Protein AF-A0A929DWM9-F1 (afdb_monomer_lite)

Foldseek 3Di:
DVLPPDQVSQQQPWDADPVRDTDGCVVVDDGDDDDDDPDFDDDPNHTDDDDDDDDDPDDPVVVVVVVVVCCVVPPDDPPPDDDDDDDPVVVQVVLVVVLVPVVVVLLVVQLVVLCVVVVDNLLSLLLQVLLVQLQVQLVVLCVVVVHDDDSLLSVLSSVLSVLLSVLSVQLVVQLVVVVVVPPPDLVCSLVVSLVVSLVVLCVVLVVLLVVLVCLLPDPDPVSSSRNSSSSSNNRSSVRSSVCCSPPSSVSVSVSVPPDDDDDDDDDDDPPDPVVVVVVVSPPPPPPLDLPDDPPDDFAADELVRLLVLLCVQPVVLVVLVVVLVVLVVCLVCLQVWDDWDWDWDWDQPCADPVRGTKIKTKIKTKFADPLLSVLSSQLSVLVSLLSVLVSVLVSLVLSLQLLLLLLVLLLLLVVLVLLVVVLVVLVVVLVVLVVCVVVVNDDPVLNVVSVVSNVVSVVVSVVSVVVSVVSVVSSCVSSVDSHGHHYDNDHQDFDDFPFDDPVPRSVLVSLVSQLVSLVSVLSSLVSSQAKMKMKMKMWMWDDDPPIDIDIDIDIDIHHDPDCPVSVVVSVVSVVSNVVSVVVSVVSNVVLVVLVVVLVVQLVVLVVLLVCCVVPLVVQLVCLQVVLVVCVVVVNDGSVSSVVSNVSSSVSVSSNSVSSSSNVSSSSCRNSPDDDD

pLDDT: mean 86.29, std 13.48, range [28.33, 98.31]

Sequence (676 aa):
PEFRTDIEYIRNLPVLLPSGKQVPLSELADIDYATGPAKISRDNTRRRVVVSVNVRNRDLESVVKDIELILDQKLLLPSGYSLDYGGQFENLRNATKRLKLAVPIALLLIFIFLHFAFKSFKEAALIFTAVPLSIVGGVFLLWIRGMPFSISAGIGFIALFGVAVLNGIVLIEHLKDLKKQGIIDMRERVLKGTRERLRPVLLTASAAALGFLPMAISTSAGAEVQRPLATVVIGGLVTSTLLTMLALPLLYAVVDDITGIQLWPLRFKRGKAVKILLLLLIPSLAVSQSTVLPGDEAKVLSLNGVLELAFENNSELKAYSLMAEESNALIRTAFSIDKTSLYYSYDENNIAANDYPIGVLGGEQRFDFPTVYFAQKKANTLAYNMAVNRLDVKKREITREVSKAYYNLLFLKNMQTLYEKVDSIYTRFSLASETSYNQGAITYLELLNAQSKHQEVFLIQSQVQHDIDIAYEHLSTLIQFDSVYTISNEGLQILLVKADSVGADPGLHYLQNAGLKQNAELKVEKNLLLPELTLGYFNGANRYEGAENYQGFEVGVGVPLFFGEQRARVKAKQFAMEATANLQTHYIRSYENRISALKNGLTKYQEAINYYERTGKHLAKELVRSSQKSYSAGEIDFFRLAQSLDQAIAIELAYLDNLNSYNQIVLDINYMTLEN

Secondary structure (DSSP, 8-state):
-GGGS-HHHHHTPEEEPTTS-EEEGGGTS--------S---EETTEE---------SS-HHHHHHHHHHHHHHH--PPTT------THHHHHHHHHHHHHHHHHHHHHHHHHHHHHHHS-HHHHHHHHTHHHHHHHHHHHHHHHTT----HHHHHHHHHHHHHHHHHHHHHHHHHHHHHHTT---HHHHHHHHHHHHHHHHHHHHHHHHHHHHHHHH--STTHHHHHHHHHHHHHHHHHHHHHHHHHHHHHHHHHH--S-----S----SSSHHHHHHHSSS-----------TT---EEE-HHHHHHHHHHH-HHHHHHHHHHHHHHHHGGGGG-PPPPEEEEEEEEEEE-TTSSEEEEEEEEEEE--HHHHHHHHHHHHHHHHHHHHHHHHHHHHHHHHHHHHHHHHHHHHHHHHHHHHHHHHHHHHHHHHHHHHHTTSS-HHHHHHHHHHHHHHHHHHHHHHHHHHHHHHHHHHHHT--S-EEE------PPPP-PPPGGG-HHHHHHHHHHHHHHHHHHHHHHTTSPEEEEEEEEEE-SSTT---EEEEEEEEE-----HHHHHHHHHHHHHHHHHHHHHHHHHHHHHHHHHHHHHHHHHHHHHHHHIIIIIHHHHHHHHHHHHHHHHTTSS-HHHHHHHHHHHHHHHHHHHHHHHHHHHHHHHHHT-----

Structure (mmCIF, N/CA/C/O backbone):
data_AF-A0A929DWM9-F1
#
_entry.id   AF-A0A929DWM9-F1
#
loop_
_atom_site.group_PDB
_atom_site.id
_atom_site.type_symbol
_atom_site.label_atom_id
_atom_site.label_alt_id
_atom_site.label_comp_id
_atom_site.label_asym_id
_atom_site.label_entity_id
_atom_site.label_seq_id
_atom_site.pdbx_PDB_ins_code
_atom_site.Cartn_x
_atom_site.Cartn_y
_atom_site.Cartn_z
_atom_site.occupancy
_atom_site.B_iso_or_equiv
_atom_site.auth_seq_id
_atom_site.auth_comp_id
_atom_site.auth_asym_id
_atom_site.auth_atom_id
_atom_site.pdbx_PDB_model_num
ATOM 1 N N . PRO A 1 1 ? 13.131 48.808 34.374 1.00 53.00 1 PRO A N 1
ATOM 2 C CA . PRO A 1 1 ? 12.917 48.675 32.908 1.00 53.00 1 PRO A CA 1
ATOM 3 C C . PRO A 1 1 ? 13.955 49.446 32.082 1.00 53.00 1 PRO A C 1
ATOM 5 O O . PRO A 1 1 ? 14.409 48.913 31.080 1.00 53.00 1 PRO A O 1
ATOM 8 N N . GLU A 1 2 ? 14.369 50.636 32.537 1.00 59.41 2 GLU A N 1
ATOM 9 C CA . GLU A 1 2 ? 15.360 51.494 31.855 1.00 59.41 2 GLU A CA 1
ATOM 10 C C . GLU A 1 2 ? 16.784 50.901 31.797 1.00 59.41 2 GLU A C 1
ATOM 12 O O . GLU A 1 2 ? 17.467 51.048 30.797 1.00 59.41 2 GLU A O 1
ATOM 17 N N . PHE A 1 3 ? 17.212 50.108 32.787 1.00 60.69 3 PHE A N 1
ATOM 18 C CA . PHE A 1 3 ? 18.554 49.488 32.805 1.00 60.69 3 PHE A CA 1
ATOM 19 C C . PHE A 1 3 ? 18.752 48.292 31.846 1.00 60.69 3 PHE A C 1
ATOM 21 O O . PHE A 1 3 ? 19.753 47.589 31.945 1.00 60.69 3 PHE A O 1
ATOM 28 N N . ARG A 1 4 ? 17.787 47.992 30.963 1.00 62.16 4 ARG A N 1
ATOM 29 C CA . ARG A 1 4 ? 17.843 46.846 30.024 1.00 62.16 4 ARG A CA 1
ATOM 30 C C . ARG A 1 4 ? 17.878 47.252 28.550 1.00 62.16 4 ARG A C 1
ATOM 32 O O . ARG A 1 4 ? 17.873 46.376 27.691 1.00 62.16 4 ARG A O 1
ATOM 39 N N . THR A 1 5 ? 17.856 48.549 28.253 1.00 68.94 5 THR A N 1
ATOM 40 C CA . THR A 1 5 ? 17.843 49.065 26.876 1.00 68.94 5 THR A CA 1
ATOM 41 C C . THR A 1 5 ? 19.237 49.328 26.317 1.00 68.94 5 THR A C 1
ATOM 43 O O . THR A 1 5 ? 19.373 49.406 25.102 1.00 68.94 5 THR A O 1
ATOM 46 N N . ASP A 1 6 ? 20.254 49.433 27.176 1.00 80.44 6 ASP A N 1
ATOM 47 C CA . ASP A 1 6 ? 21.649 49.638 26.778 1.00 80.44 6 ASP A CA 1
ATOM 48 C C . ASP A 1 6 ? 22.542 48.541 27.375 1.00 80.44 6 ASP A C 1
ATOM 50 O O . ASP A 1 6 ? 22.444 48.213 28.563 1.00 80.44 6 ASP A O 1
ATOM 54 N N . ILE A 1 7 ? 23.408 47.970 26.539 1.00 83.00 7 ILE A N 1
ATOM 55 C CA . ILE A 1 7 ? 24.368 46.928 26.913 1.00 83.00 7 ILE A CA 1
ATOM 56 C C . ILE A 1 7 ? 25.378 47.437 27.946 1.00 83.00 7 ILE A C 1
ATOM 58 O O . ILE A 1 7 ? 25.824 46.661 28.791 1.00 83.00 7 ILE A O 1
ATOM 62 N N . GLU A 1 8 ? 25.676 48.740 27.953 1.00 83.62 8 GLU A N 1
ATOM 63 C CA . GLU A 1 8 ? 26.598 49.350 28.918 1.00 83.62 8 GLU A CA 1
ATOM 64 C C . GLU A 1 8 ? 26.063 49.302 30.358 1.00 83.62 8 GLU A C 1
ATOM 66 O O . GLU A 1 8 ? 26.833 49.121 31.304 1.00 83.62 8 GLU A O 1
ATOM 71 N N . TYR A 1 9 ? 24.741 49.357 30.555 1.00 85.00 9 TYR A N 1
ATOM 72 C CA . TYR A 1 9 ? 24.152 49.155 31.886 1.00 85.00 9 TYR A CA 1
ATOM 73 C C . TYR A 1 9 ? 24.265 47.704 32.358 1.00 85.00 9 TYR A C 1
ATOM 75 O O . TYR A 1 9 ? 24.384 47.457 33.557 1.00 85.00 9 TYR A O 1
ATOM 83 N N . ILE A 1 10 ? 24.251 46.744 31.429 1.00 83.75 10 ILE A N 1
ATOM 84 C CA . ILE A 1 10 ? 24.422 45.322 31.745 1.00 83.75 10 ILE A CA 1
ATOM 85 C C . ILE A 1 10 ? 25.888 45.032 32.085 1.00 83.75 10 ILE A C 1
ATOM 87 O O . ILE A 1 10 ? 26.157 44.322 33.051 1.00 83.75 10 ILE A O 1
ATOM 91 N N . ARG A 1 11 ? 26.835 45.630 31.352 1.00 88.00 11 ARG A N 1
ATOM 92 C CA . ARG A 1 11 ? 28.277 45.526 31.633 1.00 88.00 11 ARG A CA 1
ATOM 93 C C . ARG A 1 11 ? 28.644 46.075 33.009 1.00 88.00 11 ARG A C 1
ATOM 95 O O . ARG A 1 11 ? 29.402 45.442 33.737 1.00 88.00 11 ARG A O 1
ATOM 102 N N . ASN A 1 12 ? 28.045 47.196 33.400 1.00 88.00 12 ASN A N 1
ATOM 103 C CA . ASN A 1 12 ? 28.294 47.839 34.692 1.00 88.00 12 ASN A CA 1
ATOM 104 C C . ASN A 1 12 ? 27.387 47.335 35.828 1.00 88.00 12 ASN A C 1
ATOM 106 O O . ASN A 1 12 ? 27.349 47.942 36.899 1.00 88.00 12 ASN A O 1
ATOM 110 N N . LEU A 1 13 ? 26.643 46.242 35.620 1.00 87.06 13 LEU A N 1
ATOM 111 C CA . LEU A 1 13 ? 25.761 45.692 36.644 1.00 87.06 13 LEU A CA 1
ATOM 112 C C . LEU A 1 13 ? 26.598 45.209 37.848 1.00 87.06 13 LEU A C 1
ATOM 114 O O . LEU A 1 13 ? 27.471 44.360 37.661 1.00 87.06 13 LEU A O 1
ATOM 118 N N . PRO A 1 14 ? 26.352 45.705 39.074 1.00 87.62 14 PRO A N 1
ATOM 119 C CA . PRO A 1 14 ? 27.151 45.326 40.231 1.00 87.62 14 PRO A CA 1
ATOM 120 C C . PRO A 1 14 ? 26.832 43.895 40.672 1.00 87.62 14 PRO A C 1
ATOM 122 O O . PRO A 1 14 ? 25.689 43.565 40.996 1.00 87.62 14 PRO A O 1
ATOM 125 N N . VAL A 1 15 ? 27.859 43.053 40.738 1.00 87.50 15 VAL A N 1
ATOM 126 C CA . VAL A 1 15 ? 27.799 41.699 41.290 1.00 87.50 15 VAL A CA 1
ATOM 127 C C . VAL A 1 15 ? 28.420 41.712 42.683 1.00 87.50 15 VAL A C 1
ATOM 129 O O . VAL A 1 15 ? 29.561 42.136 42.872 1.00 87.50 15 VAL A O 1
ATOM 132 N N . LEU A 1 16 ? 27.649 41.272 43.680 1.00 89.94 16 LEU A N 1
ATOM 133 C CA . LEU A 1 16 ? 28.091 41.234 45.072 1.00 89.94 16 LEU A CA 1
ATOM 134 C C . LEU A 1 16 ? 29.017 40.030 45.297 1.00 89.94 16 LEU A C 1
ATOM 136 O O . LEU A 1 16 ? 28.613 38.886 45.080 1.00 89.94 16 LEU A O 1
ATOM 140 N N . LEU A 1 17 ? 30.236 40.269 45.774 1.00 84.44 17 LEU A N 1
ATOM 141 C CA . LEU A 1 17 ? 31.124 39.200 46.224 1.00 84.44 17 LEU A CA 1
ATOM 142 C C . LEU A 1 17 ? 30.762 38.747 47.648 1.00 84.44 17 LEU A C 1
ATOM 144 O O . LEU A 1 17 ? 30.253 39.545 48.440 1.00 84.44 17 LEU A O 1
ATOM 148 N N . PRO A 1 18 ? 31.131 37.513 48.044 1.00 82.94 18 PRO A N 1
ATOM 149 C CA . PRO A 1 18 ? 30.988 37.037 49.424 1.00 82.94 18 PRO A CA 1
ATOM 150 C C . PRO A 1 18 ? 31.689 37.921 50.472 1.00 82.94 18 PRO A C 1
ATOM 152 O O . PRO A 1 18 ? 31.334 37.892 51.644 1.00 82.94 18 PRO A O 1
ATOM 155 N N . SER A 1 19 ? 32.671 38.726 50.052 1.00 81.44 19 SER A N 1
ATOM 156 C CA . SER A 1 19 ? 33.384 39.705 50.884 1.00 81.44 19 SER A CA 1
ATOM 157 C C . SER A 1 19 ? 32.629 41.027 51.092 1.00 81.44 19 SER A C 1
ATOM 159 O O . SER A 1 19 ? 33.157 41.931 51.738 1.00 81.44 19 SER A O 1
ATOM 161 N N . GLY A 1 20 ? 31.426 41.178 50.526 1.00 81.06 20 GLY A N 1
ATOM 162 C CA . GLY A 1 20 ? 30.601 42.388 50.610 1.00 81.06 20 GLY A CA 1
ATOM 163 C C . GLY A 1 20 ? 30.997 43.510 49.641 1.00 81.06 20 GLY A C 1
ATOM 164 O O . GLY A 1 20 ? 30.302 44.521 49.566 1.00 81.06 20 GLY A O 1
ATOM 165 N N . LYS A 1 21 ? 32.084 43.346 48.876 1.00 86.44 21 LYS A N 1
ATOM 166 C CA . LYS A 1 21 ? 32.474 44.270 47.797 1.00 86.44 21 LYS A CA 1
ATOM 167 C C . LYS A 1 21 ? 31.633 44.028 46.540 1.00 86.44 21 LYS A C 1
ATOM 169 O O . LYS A 1 21 ? 31.150 42.919 46.326 1.00 86.44 21 LYS A O 1
ATOM 174 N N . GLN A 1 22 ? 31.481 45.054 45.705 1.00 89.50 22 GLN A N 1
ATOM 175 C CA . GLN A 1 22 ? 30.803 44.961 44.409 1.00 89.50 22 GLN A CA 1
ATOM 176 C C . GLN A 1 22 ? 31.816 45.132 43.281 1.00 89.50 22 GLN A C 1
ATOM 178 O O . GLN A 1 22 ? 32.640 46.044 43.342 1.00 89.50 22 GLN A O 1
ATOM 183 N N . VAL A 1 23 ? 31.736 44.265 42.274 1.00 90.31 23 VAL A N 1
ATOM 184 C CA . VAL A 1 23 ? 32.484 44.388 41.012 1.00 90.31 23 VAL A CA 1
ATOM 185 C C . VAL A 1 23 ? 31.500 44.446 39.846 1.00 90.31 23 VAL A C 1
ATOM 187 O O . VAL A 1 23 ? 30.434 43.827 39.936 1.00 90.31 23 VAL A O 1
ATOM 190 N N . PRO A 1 24 ? 31.793 45.198 38.775 1.00 90.94 24 PRO A N 1
ATOM 191 C CA . PRO A 1 24 ? 30.940 45.211 37.594 1.00 90.94 24 PRO A CA 1
ATOM 192 C C . PRO A 1 24 ? 30.966 43.843 36.897 1.00 90.94 24 PRO A C 1
ATOM 194 O O . PRO A 1 24 ? 31.979 43.143 36.903 1.00 90.94 24 PRO A O 1
ATOM 197 N N . LEU A 1 25 ? 29.847 43.454 36.282 1.00 88.75 25 LEU A N 1
ATOM 198 C CA . LEU A 1 25 ? 29.706 42.172 35.583 1.00 88.75 25 LEU A CA 1
ATOM 199 C C . LEU A 1 25 ? 30.740 41.992 34.456 1.00 88.75 25 LEU A C 1
ATOM 201 O O . LEU A 1 25 ? 31.145 40.864 34.185 1.00 88.75 25 LEU A O 1
ATOM 205 N N . SER A 1 26 ? 31.207 43.087 33.853 1.00 90.06 26 SER A N 1
ATOM 206 C CA . SER A 1 26 ? 32.278 43.094 32.849 1.00 90.06 26 SER A CA 1
ATOM 207 C C . SER A 1 26 ? 33.625 42.557 33.346 1.00 90.06 26 SER A C 1
ATOM 209 O O . SER A 1 26 ? 34.418 42.102 32.530 1.00 90.06 26 SER A O 1
ATOM 211 N N . GLU A 1 27 ? 33.898 42.560 34.656 1.00 87.56 27 GLU A N 1
ATOM 212 C CA . GLU A 1 27 ? 35.105 41.926 35.216 1.00 87.56 27 GLU A CA 1
ATOM 213 C C . GLU A 1 27 ? 34.971 40.399 35.342 1.00 87.56 27 GLU A C 1
ATOM 215 O O . GLU A 1 27 ? 35.959 39.706 35.580 1.00 87.56 27 GLU A O 1
ATOM 220 N N . LEU A 1 28 ? 33.754 39.863 35.200 1.00 87.50 28 LEU A N 1
ATOM 221 C CA . LEU A 1 28 ? 33.446 38.446 35.404 1.00 87.50 28 LEU A CA 1
ATOM 222 C C . LEU A 1 28 ? 33.063 37.715 34.110 1.00 87.50 28 LEU A C 1
ATOM 224 O O . LEU A 1 28 ? 33.213 36.494 34.048 1.00 87.50 28 LEU A O 1
ATOM 228 N N . ALA A 1 29 ? 32.540 38.421 33.104 1.00 87.31 29 ALA A N 1
ATOM 229 C CA . ALA A 1 29 ? 32.094 37.832 31.845 1.00 87.31 29 ALA A CA 1
ATOM 230 C C . ALA A 1 29 ? 32.182 38.817 30.668 1.00 87.31 29 ALA A C 1
ATOM 232 O O . ALA A 1 29 ? 31.873 40.001 30.814 1.00 87.31 29 ALA A O 1
ATOM 233 N N . ASP A 1 30 ? 32.500 38.290 29.483 1.00 87.38 30 ASP A N 1
ATOM 234 C CA . ASP A 1 30 ? 32.406 39.025 28.220 1.00 87.38 30 ASP A CA 1
ATOM 235 C C . ASP A 1 30 ? 30.938 39.157 27.788 1.00 87.38 30 ASP A C 1
ATOM 237 O O . ASP A 1 30 ? 30.181 38.181 27.757 1.00 87.38 30 ASP A O 1
ATOM 241 N N . ILE A 1 31 ? 30.515 40.383 27.474 1.00 86.19 31 ILE A N 1
ATOM 242 C CA . ILE A 1 31 ? 29.123 40.711 27.149 1.00 86.19 31 ILE A CA 1
ATOM 243 C C . ILE A 1 31 ? 29.087 41.383 25.783 1.00 86.19 31 ILE A C 1
ATOM 245 O O . ILE A 1 31 ? 29.449 42.556 25.658 1.00 86.19 31 ILE A O 1
ATOM 249 N N . ASP A 1 32 ? 28.572 40.660 24.793 1.00 84.56 32 ASP A N 1
ATOM 250 C CA . ASP A 1 32 ? 28.478 41.107 23.406 1.00 84.56 32 ASP A CA 1
ATOM 251 C C . ASP A 1 32 ? 27.073 40.919 22.827 1.00 84.56 32 ASP A C 1
ATOM 253 O O . ASP A 1 32 ? 26.281 40.084 23.275 1.00 84.56 32 ASP A O 1
ATOM 257 N N . TYR A 1 33 ? 26.760 41.692 21.786 1.00 82.62 33 TYR A N 1
ATOM 258 C CA . TYR A 1 33 ? 25.551 41.479 20.999 1.00 82.62 33 TYR A CA 1
ATOM 259 C C . TYR A 1 33 ? 25.695 40.221 20.141 1.00 82.62 33 TYR A C 1
ATOM 261 O O . TYR A 1 33 ? 26.559 40.146 19.270 1.00 82.62 33 TYR A O 1
ATOM 269 N N . ALA A 1 34 ? 24.792 39.260 20.334 1.00 77.88 34 ALA A N 1
ATOM 270 C CA . ALA A 1 34 ? 24.690 38.074 19.492 1.00 77.88 34 ALA A CA 1
ATOM 271 C C . ALA A 1 34 ? 23.390 38.105 18.681 1.00 77.88 34 ALA A C 1
ATOM 273 O O . ALA A 1 34 ? 22.333 38.513 19.170 1.00 77.88 34 ALA A O 1
ATOM 274 N N . THR A 1 35 ? 23.443 37.649 17.431 1.00 77.50 35 THR A N 1
ATOM 275 C CA . THR A 1 35 ? 22.245 37.533 16.596 1.00 77.50 35 THR A CA 1
ATOM 276 C C . THR A 1 35 ? 21.446 36.300 17.020 1.00 77.50 35 THR A C 1
ATOM 278 O O . THR A 1 35 ? 21.926 35.172 16.928 1.00 77.50 35 THR A O 1
ATOM 281 N N . GLY A 1 36 ? 20.213 36.506 17.486 1.00 75.81 36 GLY A N 1
ATOM 282 C CA . GLY A 1 36 ? 19.270 35.443 17.838 1.00 75.81 36 GLY A CA 1
ATOM 283 C C . GLY A 1 36 ? 17.971 35.543 17.031 1.00 75.81 36 GLY A C 1
ATOM 284 O O . GLY A 1 36 ? 17.664 36.602 16.480 1.00 75.81 36 GLY A O 1
ATOM 285 N N . PRO A 1 37 ? 17.173 34.464 16.937 1.00 68.38 37 PRO A N 1
ATOM 286 C CA . PRO A 1 37 ? 15.890 34.519 16.248 1.00 68.38 37 PRO A CA 1
ATOM 287 C C . PRO A 1 37 ? 14.934 35.468 16.983 1.00 68.38 37 PRO A C 1
ATOM 289 O O . PRO A 1 37 ? 14.600 35.238 18.143 1.00 68.38 37 PRO A O 1
ATOM 292 N N . ALA A 1 38 ? 14.440 36.501 16.291 1.00 72.62 38 ALA A N 1
ATOM 293 C CA . ALA A 1 38 ? 13.555 37.516 16.877 1.00 72.62 38 ALA A CA 1
ATOM 294 C C . ALA A 1 38 ? 12.224 36.940 17.410 1.00 72.62 38 ALA A C 1
ATOM 296 O O . ALA A 1 38 ? 11.587 37.524 18.283 1.00 72.62 38 ALA A O 1
ATOM 297 N N . LYS A 1 39 ? 11.792 35.784 16.884 1.00 77.75 39 LYS A N 1
ATOM 298 C CA . LYS A 1 39 ? 10.604 35.042 17.324 1.00 77.75 39 LYS A CA 1
ATOM 299 C C . LYS A 1 39 ? 10.750 33.560 16.982 1.00 77.75 39 LYS A C 1
ATOM 301 O O . LYS A 1 39 ? 10.985 33.212 15.829 1.00 77.75 39 LYS A O 1
ATOM 306 N N . ILE A 1 40 ? 10.547 32.677 17.961 1.00 81.44 40 ILE A N 1
ATOM 307 C CA . ILE A 1 40 ? 10.450 31.228 17.730 1.00 81.44 40 ILE A CA 1
ATOM 308 C C . ILE A 1 40 ? 8.970 30.856 17.691 1.00 81.44 40 ILE A C 1
ATOM 310 O O . ILE A 1 40 ? 8.311 30.796 18.728 1.00 81.44 40 ILE A O 1
ATOM 314 N N . SER A 1 41 ? 8.445 30.602 16.495 1.00 82.19 41 SER A N 1
ATOM 315 C CA . SER A 1 41 ? 7.083 30.084 16.341 1.00 82.19 41 SER A CA 1
ATOM 316 C C . SER A 1 41 ? 7.069 28.581 16.601 1.00 82.19 41 SER A C 1
ATOM 318 O O . SER A 1 41 ? 7.952 27.859 16.133 1.00 82.19 41 SER A O 1
ATOM 320 N N . ARG A 1 42 ? 6.077 28.108 17.358 1.00 83.38 42 ARG A N 1
ATOM 321 C CA . ARG A 1 42 ? 5.900 26.688 17.665 1.00 83.38 42 ARG A CA 1
ATOM 322 C C . ARG A 1 42 ? 4.499 26.224 17.311 1.00 83.38 42 ARG A C 1
ATOM 324 O O . ARG A 1 42 ? 3.557 27.008 17.390 1.00 83.38 42 ARG A O 1
ATOM 331 N N . ASP A 1 43 ? 4.404 24.957 16.952 1.00 83.12 43 ASP A N 1
ATOM 332 C CA . ASP A 1 43 ? 3.155 24.231 16.770 1.00 83.12 43 ASP A CA 1
ATOM 333 C C . ASP A 1 43 ? 3.329 22.825 17.330 1.00 83.12 43 ASP A C 1
ATOM 335 O O . ASP A 1 43 ? 4.364 22.201 17.084 1.00 83.12 43 ASP A O 1
ATOM 339 N N . ASN A 1 44 ? 2.395 22.370 18.166 1.00 80.94 44 ASN A N 1
ATOM 340 C CA . ASN A 1 44 ? 2.529 21.125 18.936 1.00 80.94 44 ASN A CA 1
ATOM 341 C C . ASN A 1 44 ? 3.926 20.958 19.571 1.00 80.94 44 ASN A C 1
ATOM 343 O O . ASN A 1 44 ? 4.561 19.907 19.486 1.00 80.94 44 ASN A O 1
ATOM 347 N N . THR A 1 45 ? 4.443 22.041 20.165 1.00 85.06 45 THR A N 1
ATOM 348 C CA . THR A 1 45 ? 5.752 22.087 20.850 1.00 85.06 45 THR A CA 1
ATOM 349 C C . THR A 1 45 ? 6.976 21.954 19.922 1.00 85.06 45 THR A C 1
ATOM 351 O O . THR A 1 45 ? 8.111 22.112 20.377 1.00 85.06 45 THR A O 1
ATOM 354 N N . ARG A 1 46 ? 6.789 21.783 18.607 1.00 83.69 46 ARG A N 1
ATOM 355 C CA . ARG A 1 46 ? 7.858 21.766 17.593 1.00 83.69 46 ARG A CA 1
ATOM 356 C C . ARG A 1 46 ? 8.067 23.161 17.015 1.00 83.69 46 ARG A C 1
ATOM 358 O O . ARG A 1 46 ? 7.117 23.922 16.862 1.00 83.69 46 ARG A O 1
ATOM 365 N N . ARG A 1 47 ? 9.314 23.535 16.706 1.00 88.12 47 ARG A N 1
ATOM 366 C CA . ARG A 1 47 ? 9.602 24.810 16.024 1.00 88.12 47 ARG A CA 1
ATOM 367 C C . ARG A 1 47 ? 9.059 24.734 14.597 1.00 88.12 47 ARG A C 1
ATOM 369 O O . ARG A 1 47 ? 9.314 23.745 13.920 1.00 88.12 47 ARG A O 1
ATOM 376 N N . ARG A 1 48 ? 8.354 25.773 14.144 1.00 87.81 48 ARG A N 1
ATOM 377 C CA . ARG A 1 48 ? 7.826 25.849 12.776 1.00 87.81 48 ARG A CA 1
ATOM 378 C C . ARG A 1 48 ? 8.304 27.092 12.039 1.00 87.81 48 ARG A C 1
ATOM 380 O O . ARG A 1 48 ? 8.438 28.165 12.630 1.00 87.81 48 ARG A O 1
ATOM 387 N N . VAL A 1 49 ? 8.474 26.938 10.733 1.00 86.06 49 VAL A N 1
ATOM 388 C CA . VAL A 1 49 ? 8.640 28.025 9.767 1.00 86.06 49 VAL A CA 1
ATOM 389 C C . VAL A 1 49 ? 7.450 27.951 8.819 1.00 86.06 49 VAL A C 1
ATOM 391 O O . VAL A 1 49 ? 7.111 26.870 8.350 1.00 86.06 49 VAL A O 1
ATOM 394 N N . VAL A 1 50 ? 6.786 29.082 8.583 1.00 86.69 50 VAL A N 1
ATOM 395 C CA . VAL A 1 50 ? 5.601 29.144 7.718 1.00 86.69 50 VAL A CA 1
ATOM 396 C C . VAL A 1 50 ? 5.999 29.779 6.395 1.00 86.69 50 VAL A C 1
ATOM 398 O O . VAL A 1 50 ? 6.496 30.904 6.379 1.00 86.69 50 VAL A O 1
ATOM 401 N N . VAL A 1 51 ? 5.754 29.063 5.300 1.00 87.50 51 VAL A N 1
ATOM 402 C CA . VAL A 1 51 ? 5.864 29.583 3.935 1.00 87.50 51 VAL A CA 1
ATOM 403 C C . VAL A 1 51 ? 4.450 29.697 3.379 1.00 87.50 51 VAL A C 1
ATOM 405 O O . VAL A 1 51 ? 3.760 28.694 3.223 1.00 87.50 51 VAL A O 1
ATOM 408 N N . SER A 1 52 ? 4.002 30.924 3.118 1.00 88.75 52 SER A N 1
ATOM 409 C CA . SER A 1 52 ? 2.646 31.191 2.634 1.00 88.75 52 SER A CA 1
ATOM 410 C C . SER A 1 52 ? 2.637 31.378 1.122 1.00 88.75 52 SER A C 1
ATOM 412 O O . SER A 1 52 ? 3.409 32.173 0.589 1.00 88.75 52 SER A O 1
ATOM 414 N N . VAL A 1 53 ? 1.718 30.694 0.439 1.00 87.50 53 VAL A N 1
ATOM 415 C CA . VAL A 1 53 ? 1.501 30.818 -1.007 1.00 87.50 53 VAL A CA 1
ATOM 416 C C . VAL A 1 53 ? 0.032 31.138 -1.257 1.00 87.50 53 VAL A C 1
ATOM 418 O O . VAL A 1 53 ? -0.851 30.483 -0.711 1.00 87.50 53 VAL A O 1
ATOM 421 N N . ASN A 1 54 ? -0.232 32.144 -2.091 1.00 85.88 54 ASN A N 1
ATOM 422 C CA . ASN A 1 54 ? -1.585 32.489 -2.518 1.00 85.88 54 ASN A CA 1
ATOM 423 C C . ASN A 1 54 ? -1.852 31.894 -3.900 1.00 85.88 54 ASN A C 1
ATOM 425 O O . ASN A 1 54 ? -1.130 32.189 -4.854 1.00 85.88 54 ASN A O 1
ATOM 429 N N . VAL A 1 55 ? -2.910 31.096 -4.017 1.00 82.94 55 VAL A N 1
ATOM 430 C CA . VAL A 1 55 ? -3.343 30.532 -5.298 1.00 82.94 55 VAL A CA 1
ATOM 431 C C . VAL A 1 55 ? -4.207 31.550 -6.043 1.00 82.94 55 VAL A C 1
ATOM 433 O O . VAL A 1 55 ? -5.088 32.180 -5.461 1.00 82.94 55 VAL A O 1
ATOM 436 N N . ARG A 1 56 ? -3.958 31.727 -7.344 1.00 78.81 56 ARG A N 1
ATOM 437 C CA . ARG A 1 56 ? -4.784 32.543 -8.247 1.00 78.81 56 ARG A CA 1
ATOM 438 C C . ARG A 1 56 ? -5.145 31.730 -9.483 1.00 78.81 56 ARG A C 1
ATOM 440 O O . ARG A 1 56 ? -4.281 31.059 -10.037 1.00 78.81 56 ARG A O 1
ATOM 447 N N . ASN A 1 57 ? -6.396 31.840 -9.930 1.00 73.12 57 ASN A N 1
ATOM 448 C CA . ASN A 1 57 ? -6.901 31.248 -11.178 1.00 73.12 57 ASN A CA 1
ATOM 449 C C . ASN A 1 57 ? -6.682 29.728 -11.316 1.00 73.12 57 ASN A C 1
ATOM 451 O O . ASN A 1 57 ? -6.600 29.214 -12.429 1.00 73.12 57 ASN A O 1
ATOM 455 N N . ARG A 1 58 ? -6.573 29.004 -10.197 1.00 76.75 58 ARG A N 1
ATOM 456 C CA . ARG A 1 58 ? -6.374 27.554 -10.176 1.00 76.75 58 ARG A CA 1
ATOM 457 C C . ARG A 1 58 ? -6.997 26.957 -8.918 1.00 76.75 58 ARG A C 1
ATOM 459 O O . ARG A 1 58 ? -7.136 27.650 -7.913 1.00 76.75 58 ARG A O 1
ATOM 466 N N . ASP A 1 59 ? -7.393 25.694 -8.997 1.00 79.38 59 ASP A N 1
ATOM 467 C CA . ASP A 1 59 ? -7.928 24.949 -7.861 1.00 79.38 59 ASP A CA 1
ATOM 468 C C . ASP A 1 59 ? -6.856 24.730 -6.777 1.00 79.38 59 ASP A C 1
ATOM 470 O O . ASP A 1 59 ? -5.699 24.425 -7.079 1.00 79.38 59 ASP A O 1
ATOM 474 N N . LEU A 1 60 ? -7.259 24.898 -5.516 1.00 82.12 60 LEU A N 1
ATOM 475 C CA . LEU A 1 60 ? -6.372 24.826 -4.357 1.00 82.12 60 LEU A CA 1
ATOM 476 C C . LEU A 1 60 ? -5.797 23.416 -4.169 1.00 82.12 60 LEU A C 1
ATOM 478 O O . LEU A 1 60 ? -4.606 23.283 -3.902 1.00 82.12 60 LEU A O 1
ATOM 482 N N . GLU A 1 61 ? -6.616 22.373 -4.330 1.00 82.94 61 GLU A N 1
ATOM 483 C CA . GLU A 1 61 ? -6.177 20.982 -4.162 1.00 82.94 61 GLU A CA 1
ATOM 484 C C . GLU A 1 61 ? -5.154 20.585 -5.234 1.00 82.94 61 GLU A C 1
ATOM 486 O O . GLU A 1 61 ? -4.127 19.983 -4.927 1.00 82.94 61 GLU A O 1
ATOM 491 N N . SER A 1 62 ? -5.397 20.983 -6.480 1.00 84.38 62 SER A N 1
ATOM 492 C CA . SER A 1 62 ? -4.510 20.715 -7.614 1.00 84.38 62 SER A CA 1
ATOM 493 C C . SER A 1 62 ? -3.141 21.377 -7.444 1.00 84.38 62 SER A C 1
ATOM 495 O O . SER A 1 62 ? -2.117 20.767 -7.737 1.00 84.38 62 SER A O 1
ATOM 497 N N . VAL A 1 63 ? -3.103 22.617 -6.944 1.00 87.38 63 VAL A N 1
ATOM 498 C CA . VAL A 1 63 ? -1.834 23.318 -6.684 1.00 87.38 63 VAL A CA 1
ATOM 499 C C . VAL A 1 63 ? -1.053 22.659 -5.554 1.00 87.38 63 VAL A C 1
ATOM 501 O O . VAL A 1 63 ? 0.161 22.521 -5.671 1.00 87.38 63 VAL A O 1
ATOM 504 N N . VAL A 1 64 ? -1.721 22.235 -4.480 1.00 87.38 64 VAL A N 1
ATOM 505 C CA . VAL A 1 64 ? -1.036 21.559 -3.371 1.00 87.38 64 VAL A CA 1
ATOM 506 C C . VAL A 1 64 ? -0.475 20.207 -3.809 1.00 87.38 64 VAL A C 1
ATOM 508 O O . VAL A 1 64 ? 0.679 19.939 -3.501 1.00 87.38 64 VAL A O 1
ATOM 511 N N . LYS A 1 65 ? -1.202 19.420 -4.614 1.00 87.88 65 LYS A N 1
ATOM 512 C CA . LYS A 1 65 ? -0.689 18.154 -5.176 1.00 87.88 65 LYS A CA 1
ATOM 513 C C . LYS A 1 65 ? 0.556 18.338 -6.042 1.00 87.88 65 LYS A C 1
ATOM 515 O O . LYS A 1 65 ? 1.488 17.545 -5.952 1.00 87.88 65 LYS A O 1
ATOM 520 N N . ASP A 1 66 ? 0.596 19.386 -6.863 1.00 89.50 66 ASP A N 1
ATOM 521 C CA . ASP A 1 66 ? 1.797 19.703 -7.641 1.00 89.50 66 ASP A CA 1
ATOM 522 C C . ASP A 1 66 ? 2.973 20.071 -6.725 1.00 89.50 66 ASP A C 1
ATOM 524 O O . ASP A 1 66 ? 4.106 19.661 -6.976 1.00 89.50 66 ASP A O 1
ATOM 528 N N . ILE A 1 67 ? 2.715 20.841 -5.660 1.00 88.88 67 ILE A N 1
ATOM 529 C CA . ILE A 1 67 ? 3.738 21.205 -4.674 1.00 88.88 67 ILE A CA 1
ATOM 530 C C . ILE A 1 67 ? 4.241 19.954 -3.942 1.00 88.88 67 ILE A C 1
ATOM 532 O O . ILE A 1 67 ? 5.451 19.802 -3.821 1.00 88.88 67 ILE A O 1
ATOM 536 N N . GLU A 1 68 ? 3.353 19.068 -3.486 1.00 87.75 68 GLU A N 1
ATOM 537 C CA . GLU A 1 68 ? 3.695 17.770 -2.879 1.00 87.75 68 GLU A CA 1
ATOM 538 C C . GLU A 1 68 ? 4.618 16.971 -3.803 1.00 87.75 68 GLU A C 1
ATOM 540 O O . GLU A 1 68 ? 5.751 16.678 -3.433 1.00 87.75 68 GLU A O 1
ATOM 545 N N . LEU A 1 69 ? 4.209 16.753 -5.055 1.00 89.31 69 LEU A N 1
ATOM 546 C CA . LEU A 1 69 ? 4.985 15.978 -6.026 1.00 89.31 69 LEU A CA 1
ATOM 547 C C . LEU A 1 69 ? 6.377 16.577 -6.280 1.00 89.31 69 LEU A C 1
ATOM 549 O O . LEU A 1 69 ? 7.369 15.851 -6.359 1.00 89.31 69 LEU A O 1
ATOM 553 N N . ILE A 1 70 ? 6.474 17.903 -6.409 1.00 89.62 70 ILE A N 1
ATOM 554 C CA . ILE A 1 70 ? 7.754 18.583 -6.640 1.00 89.62 70 ILE A CA 1
ATOM 555 C C . ILE A 1 70 ? 8.654 18.502 -5.403 1.00 89.62 70 ILE A C 1
ATOM 557 O O . ILE A 1 70 ? 9.861 18.289 -5.548 1.00 89.62 70 ILE A O 1
ATOM 561 N N . LEU A 1 71 ? 8.099 18.705 -4.206 1.00 87.75 71 LEU A N 1
ATOM 562 C CA . LEU A 1 71 ? 8.872 18.710 -2.967 1.00 87.75 71 LEU A CA 1
ATOM 563 C C . LEU A 1 71 ? 9.320 17.298 -2.584 1.00 87.75 71 LEU A C 1
ATOM 565 O O . LEU A 1 71 ? 10.491 17.138 -2.255 1.00 87.75 71 LEU A O 1
ATOM 569 N N . ASP A 1 72 ? 8.482 16.280 -2.756 1.00 84.06 72 ASP A N 1
ATOM 570 C CA . ASP A 1 72 ? 8.857 14.882 -2.509 1.00 84.06 72 ASP A CA 1
ATOM 571 C C . ASP A 1 72 ? 10.017 14.426 -3.408 1.00 84.06 72 ASP A C 1
ATOM 573 O O . ASP A 1 72 ? 10.869 13.642 -2.995 1.00 84.06 72 ASP A O 1
ATOM 577 N N . GLN A 1 73 ? 10.098 14.950 -4.636 1.00 84.38 73 GLN A N 1
ATOM 578 C CA . GLN A 1 73 ? 11.172 14.609 -5.574 1.00 84.38 73 GLN A CA 1
ATOM 579 C C . GLN A 1 73 ? 12.459 15.416 -5.374 1.00 84.38 73 GLN A C 1
ATOM 581 O O . GLN A 1 73 ? 13.541 14.929 -5.703 1.00 84.38 73 GLN A O 1
ATOM 586 N N . LYS A 1 74 ? 12.362 16.675 -4.930 1.00 83.31 74 LYS A N 1
ATOM 587 C CA . LYS A 1 74 ? 13.489 17.628 -4.975 1.00 83.31 74 LYS A CA 1
ATOM 588 C C . LYS A 1 74 ? 13.958 18.128 -3.613 1.00 83.31 74 LYS A C 1
ATOM 590 O O . LYS A 1 74 ? 15.038 18.716 -3.547 1.00 83.31 74 LYS A O 1
ATOM 595 N N . LEU A 1 75 ? 13.181 17.944 -2.548 1.00 84.06 75 LEU A N 1
ATOM 596 C CA . LEU A 1 75 ? 13.492 18.471 -1.223 1.00 84.06 75 LEU A CA 1
ATOM 597 C C . LEU A 1 75 ? 13.957 17.354 -0.284 1.00 84.06 75 LEU A C 1
ATOM 599 O O . LEU A 1 75 ? 13.166 16.572 0.229 1.00 84.06 75 LEU A O 1
ATOM 603 N N . LEU A 1 76 ? 15.257 17.336 0.006 1.00 79.69 76 LEU A N 1
ATOM 604 C CA . LEU A 1 76 ? 15.832 16.489 1.049 1.00 79.69 76 LEU A CA 1
ATOM 605 C C . LEU A 1 76 ? 15.879 17.276 2.364 1.00 79.69 76 LEU A C 1
ATOM 607 O O . LEU A 1 76 ? 16.695 18.186 2.523 1.00 79.69 76 LEU A O 1
ATOM 611 N N . LEU A 1 77 ? 14.990 16.945 3.301 1.00 84.12 77 LEU A N 1
ATOM 612 C CA . LEU A 1 77 ? 14.973 17.550 4.634 1.00 84.12 77 LEU A CA 1
ATOM 613 C C . LEU A 1 77 ? 15.915 16.795 5.593 1.00 84.12 77 LEU A C 1
ATOM 615 O O . LEU A 1 77 ? 15.897 15.563 5.618 1.00 84.12 77 LEU A O 1
ATOM 619 N N . PRO A 1 78 ? 16.723 17.495 6.415 1.00 84.06 78 PRO A N 1
ATOM 620 C CA . PRO A 1 78 ? 17.508 16.860 7.470 1.00 84.06 78 PRO A CA 1
ATOM 621 C C . PRO A 1 78 ? 16.624 16.121 8.484 1.00 84.06 78 PRO A C 1
ATOM 623 O O . PRO A 1 78 ? 15.468 16.485 8.714 1.00 84.06 78 PRO A O 1
ATOM 626 N N . SER A 1 79 ? 17.196 15.129 9.167 1.00 80.56 79 SER A N 1
ATOM 627 C CA . SER A 1 79 ? 16.506 14.377 10.220 1.00 80.56 79 SER A CA 1
ATOM 628 C C . SER A 1 79 ? 15.918 15.304 11.293 1.00 80.56 79 SER A C 1
ATOM 630 O O . SER A 1 79 ? 16.627 16.149 11.844 1.00 80.56 79 SER A O 1
ATOM 632 N N . GLY A 1 80 ? 14.634 15.119 11.614 1.00 82.44 80 GLY A N 1
ATOM 633 C CA . GLY A 1 80 ? 13.911 15.909 12.619 1.00 82.44 80 GLY A CA 1
ATOM 634 C C . GLY A 1 80 ? 13.068 17.061 12.059 1.00 82.44 80 GLY A C 1
ATOM 635 O O . GLY A 1 80 ? 12.353 17.702 12.829 1.00 82.44 80 GLY A O 1
ATOM 636 N N . TYR A 1 81 ? 13.101 17.302 10.744 1.00 84.94 81 TYR A N 1
ATOM 637 C CA . TYR A 1 81 ? 12.213 18.244 10.061 1.00 84.94 81 TYR A CA 1
ATOM 638 C C . TYR A 1 81 ? 11.070 17.495 9.371 1.00 84.94 81 TYR A C 1
ATOM 640 O O . TYR A 1 81 ? 11.283 16.464 8.741 1.00 84.94 81 TYR A O 1
ATOM 648 N N . SER A 1 82 ? 9.855 18.026 9.483 1.00 85.88 82 SER A N 1
ATOM 649 C CA . SER A 1 82 ? 8.664 17.518 8.799 1.00 85.88 82 SER A CA 1
ATOM 650 C C . SER A 1 82 ? 7.966 18.662 8.079 1.00 85.88 82 SER A C 1
ATOM 652 O O . SER A 1 82 ? 7.897 19.773 8.613 1.00 85.88 82 SER A O 1
ATOM 654 N N . LEU A 1 83 ? 7.441 18.381 6.892 1.00 87.19 83 LEU A N 1
ATOM 655 C CA . LEU A 1 83 ? 6.624 19.307 6.120 1.00 87.19 83 LEU A CA 1
ATOM 656 C C . LEU A 1 83 ? 5.144 19.000 6.371 1.00 87.19 83 LEU A C 1
ATOM 658 O O . LEU A 1 83 ? 4.761 17.835 6.404 1.00 87.19 83 LEU A O 1
ATOM 662 N N . ASP A 1 84 ? 4.329 20.036 6.557 1.00 86.38 84 ASP A N 1
ATOM 663 C CA . ASP A 1 84 ? 2.874 19.899 6.659 1.00 86.38 84 ASP A CA 1
ATOM 664 C C . ASP A 1 84 ? 2.183 21.043 5.904 1.00 86.38 84 ASP A C 1
ATOM 666 O O . ASP A 1 84 ? 2.702 22.164 5.832 1.00 86.38 84 ASP A O 1
ATOM 670 N N . TYR A 1 85 ? 1.012 20.753 5.342 1.00 87.38 85 TYR A N 1
ATOM 671 C CA . TYR A 1 85 ? 0.236 21.651 4.488 1.00 87.38 85 TYR A CA 1
ATOM 672 C C . TYR A 1 85 ? -1.014 22.127 5.230 1.00 87.38 85 TYR A C 1
ATOM 674 O O . TYR A 1 85 ? -2.055 21.467 5.241 1.00 87.38 85 TYR A O 1
ATOM 682 N N . GLY A 1 86 ? -0.902 23.298 5.857 1.00 83.88 86 GLY A N 1
ATOM 683 C CA . GLY A 1 86 ? -1.973 23.909 6.648 1.00 83.88 86 GLY A CA 1
ATOM 684 C C . GLY A 1 86 ? -2.829 24.935 5.894 1.00 83.88 86 GLY A C 1
ATOM 685 O O . GLY A 1 86 ? -2.705 25.157 4.687 1.00 83.88 86 GLY A O 1
ATOM 686 N N . GLY A 1 87 ? -3.698 25.626 6.632 1.00 86.12 87 GLY A N 1
ATOM 687 C CA . GLY A 1 87 ? -4.453 26.781 6.134 1.00 86.12 87 GLY A CA 1
ATOM 688 C C . GLY A 1 87 ? -5.727 26.403 5.374 1.00 86.12 87 GLY A C 1
ATOM 689 O O . GLY A 1 87 ? -6.510 25.567 5.820 1.00 86.12 87 GLY A O 1
ATOM 690 N N . GLN A 1 88 ? -5.984 27.046 4.229 1.00 81.56 88 GLN A N 1
ATOM 691 C CA . GLN A 1 88 ? -7.212 26.800 3.455 1.00 81.56 88 GLN A CA 1
ATOM 692 C C . GLN A 1 88 ? -7.301 25.362 2.920 1.00 81.56 88 GLN A C 1
ATOM 694 O O . GLN A 1 88 ? -8.403 24.828 2.808 1.00 81.56 88 GLN A O 1
ATOM 699 N N . PHE A 1 89 ? -6.164 24.721 2.632 1.00 83.31 89 PHE A N 1
ATOM 700 C CA . PHE A 1 89 ? -6.128 23.341 2.144 1.00 83.31 89 PHE A CA 1
ATOM 701 C C . PHE A 1 89 ? -6.524 22.340 3.233 1.00 83.31 89 PHE A C 1
AT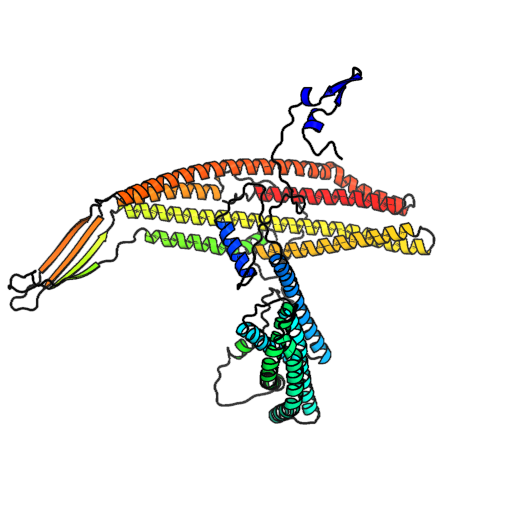OM 703 O O . PHE A 1 89 ? -7.322 21.437 2.994 1.00 83.31 89 PHE A O 1
ATOM 710 N N . GLU A 1 90 ? -6.044 22.545 4.459 1.00 84.06 90 GLU A N 1
ATOM 711 C CA . GLU A 1 90 ? -6.457 21.749 5.613 1.00 84.06 90 GLU A CA 1
ATOM 712 C C . GLU A 1 90 ? -7.969 21.876 5.863 1.00 84.06 90 GLU A C 1
ATOM 714 O O . GLU A 1 90 ? -8.660 20.868 6.039 1.00 84.06 90 GLU A O 1
ATOM 719 N N . ASN A 1 91 ? -8.506 23.099 5.786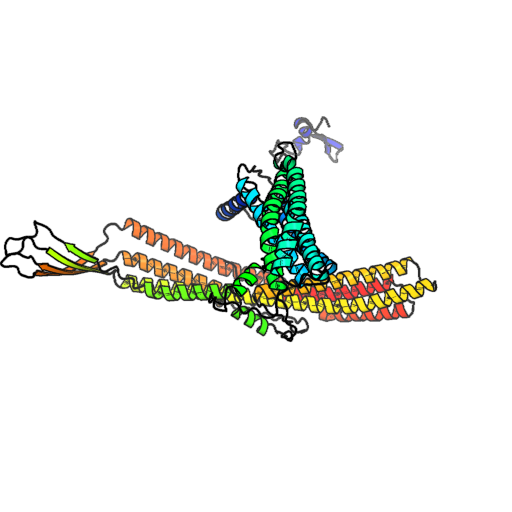 1.00 81.00 91 ASN A N 1
ATOM 720 C CA . ASN A 1 91 ? -9.946 23.349 5.884 1.00 81.00 91 ASN A CA 1
ATOM 721 C C . ASN A 1 91 ? -10.732 22.634 4.774 1.00 81.00 91 ASN A C 1
ATOM 723 O O . ASN A 1 91 ? -11.765 22.023 5.061 1.00 81.00 91 ASN A O 1
ATOM 727 N N . LEU A 1 92 ? -10.233 22.655 3.533 1.00 79.12 92 LEU A N 1
ATOM 728 C CA . LEU A 1 92 ? -10.815 21.919 2.409 1.00 79.12 92 LEU A CA 1
ATOM 729 C C . LEU A 1 92 ? -10.815 20.409 2.684 1.00 79.12 92 LEU A C 1
ATOM 731 O O . LEU A 1 92 ? -11.859 19.769 2.578 1.00 79.12 92 LEU A O 1
ATOM 735 N N . ARG A 1 93 ? -9.684 19.838 3.117 1.00 81.44 93 ARG A N 1
ATOM 736 C CA . ARG A 1 93 ? -9.544 18.406 3.434 1.00 81.44 93 ARG A CA 1
ATOM 737 C C . ARG A 1 93 ? -10.496 17.977 4.549 1.00 81.44 93 ARG A C 1
ATOM 739 O O . ARG A 1 93 ? -11.180 16.959 4.420 1.00 81.44 93 ARG A O 1
ATOM 746 N N . ASN A 1 94 ? -10.575 18.758 5.623 1.00 81.75 94 ASN A N 1
ATOM 747 C CA . ASN A 1 94 ? -11.465 18.493 6.752 1.00 81.75 94 ASN A CA 1
ATOM 748 C C . ASN A 1 94 ? -12.940 18.568 6.341 1.00 81.75 94 ASN A C 1
ATOM 750 O O . ASN A 1 94 ? -13.734 17.700 6.711 1.00 81.75 94 ASN A O 1
ATOM 754 N N . ALA A 1 95 ? -13.314 19.562 5.537 1.00 80.38 95 ALA A N 1
ATOM 755 C CA . ALA A 1 95 ? -14.681 19.698 5.059 1.00 80.38 95 ALA A CA 1
ATOM 756 C C . ALA A 1 95 ? -15.071 18.601 4.058 1.00 80.38 95 ALA A C 1
ATOM 758 O O . ALA A 1 95 ? -16.157 18.034 4.170 1.00 80.38 95 ALA A O 1
ATOM 759 N N . THR A 1 96 ? -14.175 18.235 3.140 1.00 79.44 96 THR A N 1
ATOM 760 C CA . THR A 1 96 ? -14.374 17.120 2.205 1.00 79.44 96 THR A CA 1
ATOM 761 C C . THR A 1 96 ? -14.558 15.802 2.953 1.00 79.44 96 THR A C 1
ATOM 763 O O . THR A 1 96 ? -15.476 15.052 2.628 1.00 79.44 96 THR A O 1
ATOM 766 N N . LYS A 1 97 ? -13.764 15.527 4.000 1.00 82.12 97 LYS A N 1
ATOM 767 C CA . LYS A 1 97 ? -13.957 14.347 4.867 1.00 82.12 97 LYS A CA 1
ATOM 768 C C . LYS A 1 97 ? -15.357 14.317 5.489 1.00 82.12 97 LYS A C 1
ATOM 770 O O . LYS A 1 97 ? -16.014 13.282 5.451 1.00 82.12 97 LYS A O 1
ATOM 775 N N . ARG A 1 98 ? -15.839 15.452 6.007 1.00 83.06 98 ARG A N 1
ATOM 776 C CA . ARG A 1 98 ? -17.194 15.555 6.579 1.00 83.06 98 ARG A CA 1
ATOM 777 C C . ARG A 1 98 ? -18.283 15.358 5.525 1.00 83.06 98 ARG A C 1
ATOM 779 O O . ARG A 1 98 ? -19.226 14.619 5.778 1.00 83.06 98 ARG A O 1
ATOM 786 N N . LEU A 1 99 ? -18.156 15.966 4.342 1.00 79.94 99 LEU A N 1
ATOM 787 C CA . LEU A 1 99 ? -19.134 15.826 3.253 1.00 79.94 99 LEU A CA 1
ATOM 788 C C . LEU A 1 99 ? -19.197 14.404 2.689 1.00 79.94 99 LEU A C 1
ATOM 790 O O . LEU A 1 99 ? -20.293 13.936 2.382 1.00 79.94 99 LEU A O 1
ATOM 794 N N . LYS A 1 100 ? -18.055 13.706 2.615 1.00 80.69 100 LYS A N 1
ATOM 795 C CA . LYS A 1 100 ? -17.989 12.286 2.230 1.00 80.69 100 LYS A CA 1
ATOM 796 C C . LYS A 1 100 ? -18.862 11.398 3.119 1.00 80.69 100 LYS A C 1
ATOM 798 O O . LYS A 1 100 ? -19.371 10.403 2.626 1.00 80.69 100 LYS A O 1
ATOM 803 N N . LEU A 1 101 ? -19.062 11.771 4.384 1.00 83.62 101 LEU A N 1
ATOM 804 C CA . LEU A 1 101 ? -19.943 11.061 5.313 1.00 83.62 101 LEU A CA 1
ATOM 805 C C . LEU A 1 101 ? -21.369 11.643 5.329 1.00 83.62 101 LEU A C 1
ATOM 807 O O . LEU A 1 101 ? -22.350 10.906 5.273 1.00 83.62 101 LEU A O 1
ATOM 811 N N . ALA A 1 102 ? -21.499 12.970 5.372 1.00 82.25 102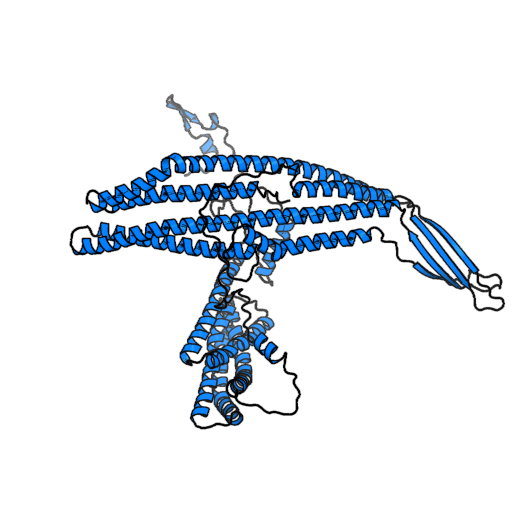 ALA A N 1
ATOM 812 C CA . ALA A 1 102 ? -22.784 13.645 5.543 1.00 82.25 102 ALA A CA 1
ATOM 813 C C . ALA A 1 102 ? -23.730 13.478 4.341 1.00 82.25 102 ALA A C 1
ATOM 815 O O . ALA A 1 102 ? -24.931 13.304 4.540 1.00 82.25 102 ALA A O 1
ATOM 816 N N . VAL A 1 103 ? -23.219 13.513 3.102 1.00 83.31 103 VAL A N 1
ATOM 817 C CA . VAL A 1 103 ? -24.055 13.386 1.893 1.00 83.31 103 VAL A CA 1
ATOM 818 C C . VAL A 1 103 ? -24.684 11.987 1.779 1.00 83.31 103 VAL A C 1
ATOM 820 O O . VAL A 1 103 ? -25.902 11.921 1.599 1.00 83.31 103 VAL A O 1
ATOM 823 N N . PRO A 1 104 ? -23.940 10.870 1.940 1.00 85.88 104 PRO A N 1
ATOM 824 C CA . PRO A 1 104 ? -24.543 9.535 1.976 1.00 85.88 104 PRO A CA 1
ATOM 825 C C . PRO A 1 104 ? -25.574 9.356 3.091 1.00 85.88 104 PRO A C 1
ATOM 827 O O . PRO A 1 104 ? -26.644 8.809 2.835 1.00 85.88 104 PRO A O 1
ATOM 830 N N . ILE A 1 105 ? -25.299 9.861 4.301 1.00 89.31 105 ILE A N 1
ATOM 831 C CA . ILE A 1 105 ? -26.257 9.798 5.417 1.00 89.31 105 ILE A CA 1
ATOM 832 C C . ILE A 1 105 ? -27.541 10.557 5.065 1.00 89.31 105 ILE A C 1
ATOM 834 O O . ILE A 1 105 ? -28.634 10.032 5.261 1.00 89.31 105 ILE A O 1
ATOM 838 N N . ALA A 1 106 ? -27.433 11.763 4.501 1.00 86.31 106 ALA A N 1
ATOM 839 C CA . ALA A 1 106 ? -28.598 12.537 4.081 1.00 86.31 106 ALA A CA 1
ATOM 840 C C . ALA A 1 106 ? -29.420 11.803 3.008 1.00 86.31 106 ALA A C 1
ATOM 842 O O . ALA A 1 106 ? -30.641 11.736 3.114 1.00 86.31 106 ALA A O 1
ATOM 843 N N . LEU A 1 107 ? -28.765 11.207 2.006 1.00 88.88 107 LEU A N 1
ATOM 844 C CA . LEU A 1 107 ? -29.428 10.410 0.969 1.00 88.88 107 LEU A CA 1
ATOM 845 C C . LEU A 1 107 ? -30.126 9.167 1.537 1.00 88.88 107 LEU A C 1
ATOM 847 O O . LEU A 1 107 ? -31.261 8.880 1.153 1.00 88.88 107 LEU A O 1
ATOM 851 N N . LEU A 1 108 ? -29.486 8.469 2.478 1.00 90.31 108 LEU A N 1
ATOM 852 C CA . LEU A 1 108 ? -30.074 7.329 3.179 1.00 90.31 108 LEU A CA 1
ATOM 853 C C . LEU A 1 108 ? -31.313 7.752 3.977 1.00 90.31 108 LEU A C 1
ATOM 855 O O . LEU A 1 108 ? -32.359 7.119 3.864 1.00 90.31 108 LEU A O 1
ATOM 859 N N . LEU A 1 109 ? -31.227 8.848 4.736 1.00 90.38 109 LEU A N 1
ATOM 860 C CA . LEU A 1 109 ? -32.353 9.379 5.507 1.00 90.38 109 LEU A CA 1
ATOM 861 C C . LEU A 1 109 ? -33.511 9.817 4.604 1.00 90.38 109 LEU A C 1
ATOM 863 O O . LEU A 1 109 ? -34.661 9.502 4.899 1.00 90.38 109 LEU A O 1
ATOM 867 N N . ILE A 1 110 ? -33.222 10.476 3.476 1.00 89.62 110 ILE A N 1
ATOM 868 C CA . ILE A 1 110 ? -34.233 10.819 2.464 1.00 89.62 110 ILE A CA 1
ATOM 869 C C . ILE A 1 110 ? -34.929 9.549 1.959 1.00 89.62 110 ILE A C 1
ATOM 871 O O . ILE A 1 110 ? -36.157 9.508 1.894 1.00 89.62 110 ILE A O 1
ATOM 875 N N . PHE A 1 111 ? -34.170 8.501 1.634 1.00 88.94 111 PHE A N 1
ATOM 876 C CA . PHE A 1 111 ? -34.736 7.235 1.172 1.00 88.94 111 PHE A CA 1
ATOM 877 C C . PHE A 1 111 ? -35.591 6.546 2.248 1.00 88.94 111 PHE A C 1
ATOM 879 O O . PHE A 1 111 ? -36.686 6.073 1.947 1.00 88.94 111 PHE A O 1
ATOM 886 N N . ILE A 1 112 ? -35.137 6.529 3.505 1.00 89.94 112 ILE A N 1
ATOM 887 C CA . ILE A 1 112 ? -35.895 5.980 4.641 1.00 89.94 112 ILE A CA 1
ATOM 888 C C . ILE A 1 112 ? -37.212 6.740 4.824 1.00 89.94 112 ILE A C 1
ATOM 890 O O . ILE A 1 112 ? -38.269 6.119 4.951 1.00 89.94 112 ILE A O 1
ATOM 894 N N . PHE A 1 113 ? -37.186 8.074 4.776 1.00 89.00 113 PHE A N 1
ATOM 895 C CA . PHE A 1 113 ? -38.406 8.874 4.876 1.00 89.00 113 PHE A CA 1
ATOM 896 C C . PHE A 1 113 ? -39.359 8.632 3.707 1.00 89.00 113 PHE A C 1
ATOM 898 O O . PHE A 1 113 ? -40.564 8.522 3.927 1.00 89.00 113 PHE A O 1
ATOM 905 N N . LEU A 1 114 ? -38.843 8.466 2.487 1.00 88.31 114 LEU A N 1
ATOM 906 C CA . LEU A 1 114 ? -39.655 8.053 1.341 1.00 88.31 114 LEU A CA 1
ATOM 907 C C . LEU A 1 114 ? -40.277 6.672 1.551 1.00 88.31 114 LEU A C 1
ATOM 909 O O . LEU A 1 114 ? -41.467 6.483 1.296 1.00 88.31 114 LEU A O 1
ATOM 913 N N . HIS A 1 115 ? -39.507 5.712 2.056 1.00 87.44 115 HIS A N 1
ATOM 914 C CA . HIS A 1 115 ? -40.017 4.381 2.354 1.00 87.44 115 HIS A CA 1
ATOM 915 C C . HIS A 1 115 ? -41.149 4.426 3.387 1.00 87.44 115 HIS A C 1
ATOM 917 O O . HIS A 1 115 ? -42.183 3.792 3.175 1.00 87.44 115 HIS A O 1
ATOM 923 N N . PHE A 1 116 ? -41.010 5.215 4.454 1.00 88.31 116 PHE A N 1
ATOM 924 C CA . PHE A 1 116 ? -42.062 5.379 5.460 1.00 88.31 116 PHE A CA 1
ATOM 925 C C . PHE A 1 116 ? -43.288 6.136 4.946 1.00 88.31 116 PHE A C 1
ATOM 927 O O . PHE A 1 116 ? -44.410 5.740 5.263 1.00 88.31 116 PHE A O 1
ATOM 934 N N . ALA A 1 117 ? -43.101 7.172 4.125 1.00 84.56 117 ALA A N 1
ATOM 935 C CA . ALA A 1 117 ? -44.204 7.944 3.556 1.00 84.56 117 ALA A CA 1
ATOM 936 C C . ALA A 1 117 ? -45.081 7.094 2.618 1.00 84.56 117 ALA A C 1
ATOM 938 O O . ALA A 1 117 ? -46.307 7.150 2.694 1.00 84.56 117 ALA A O 1
ATOM 939 N N . PHE A 1 118 ? -44.464 6.265 1.771 1.00 82.69 118 PHE A N 1
ATOM 940 C CA . PHE A 1 118 ? -45.178 5.469 0.764 1.00 82.69 118 PHE A CA 1
ATOM 941 C C . PHE A 1 118 ? -45.474 4.030 1.196 1.00 82.69 118 PHE A C 1
ATOM 943 O O . PHE A 1 118 ? -46.253 3.342 0.534 1.00 82.69 118 PHE A O 1
ATOM 950 N N . LYS A 1 119 ? -44.851 3.557 2.284 1.00 84.25 119 LYS A N 1
ATOM 951 C CA . LYS A 1 119 ? -44.903 2.160 2.760 1.00 84.25 119 LYS A CA 1
ATOM 952 C C . LYS A 1 119 ? -44.596 1.141 1.651 1.00 84.25 119 LYS A C 1
ATOM 954 O O . LYS A 1 119 ? -45.093 0.019 1.662 1.00 84.25 119 LYS A O 1
ATOM 959 N N . SER A 1 120 ? -43.794 1.544 0.663 1.00 82.06 120 SER A N 1
ATOM 960 C CA . SER A 1 120 ? -43.478 0.761 -0.530 1.00 82.06 120 SER A CA 1
ATOM 961 C C . SER A 1 120 ? -42.059 1.062 -0.989 1.00 82.06 120 SER A C 1
ATOM 963 O O . SER A 1 120 ? -41.734 2.185 -1.371 1.00 82.06 120 SER A O 1
ATOM 965 N N . PHE A 1 121 ? -41.203 0.038 -0.980 1.00 81.81 121 PHE A N 1
ATOM 966 C CA . PHE A 1 121 ? -39.825 0.151 -1.464 1.00 81.81 121 PHE A CA 1
ATOM 967 C C . PHE A 1 121 ? -39.768 0.515 -2.954 1.00 81.81 121 PHE A C 1
ATOM 969 O O . PHE A 1 121 ? -38.933 1.315 -3.364 1.00 81.81 121 PHE A O 1
ATOM 976 N N . LYS A 1 122 ? -40.692 -0.025 -3.762 1.00 82.00 122 LYS A N 1
ATOM 977 C CA . LYS A 1 122 ? -40.758 0.241 -5.207 1.00 82.00 122 LYS A CA 1
ATOM 978 C C . LYS A 1 122 ? -41.048 1.713 -5.500 1.00 82.00 122 LYS A C 1
ATOM 980 O O . LYS A 1 122 ? -40.401 2.305 -6.355 1.00 82.00 122 LYS A O 1
ATOM 985 N N . GLU A 1 123 ? -42.000 2.300 -4.777 1.00 83.00 123 GLU A N 1
ATOM 986 C CA . GLU A 1 123 ? -42.383 3.706 -4.950 1.00 83.00 123 GLU A CA 1
ATOM 987 C C . GLU A 1 123 ? -41.298 4.648 -4.413 1.00 83.00 123 GLU A C 1
ATOM 989 O O . GLU A 1 123 ? -40.955 5.625 -5.076 1.00 83.00 123 GLU A O 1
ATOM 994 N N . ALA A 1 124 ? -40.689 4.309 -3.272 1.00 86.50 124 ALA A N 1
ATOM 995 C CA . ALA A 1 124 ? -39.558 5.054 -2.725 1.00 86.50 124 ALA A CA 1
ATOM 996 C C . ALA A 1 124 ? -38.367 5.072 -3.696 1.00 86.50 124 ALA A C 1
ATOM 998 O O . ALA A 1 124 ? -37.836 6.141 -3.989 1.00 86.50 124 ALA A O 1
ATOM 999 N N . ALA A 1 125 ? -37.995 3.918 -4.260 1.00 87.25 125 ALA A N 1
ATOM 1000 C CA . ALA A 1 125 ? -36.923 3.817 -5.250 1.00 87.25 125 ALA A CA 1
ATOM 1001 C C . ALA A 1 125 ? -37.241 4.583 -6.540 1.00 87.25 125 ALA A C 1
ATOM 1003 O O . ALA A 1 125 ? -36.370 5.272 -7.069 1.00 87.25 125 ALA A O 1
ATOM 1004 N N . LEU A 1 126 ? -38.489 4.515 -7.015 1.00 85.56 126 LEU A N 1
ATOM 1005 C CA . LEU A 1 126 ? -38.943 5.251 -8.191 1.00 85.56 126 LEU A CA 1
ATOM 1006 C C . LEU A 1 126 ? -38.784 6.763 -7.994 1.00 85.56 126 LEU A C 1
ATOM 1008 O O . LEU A 1 126 ? -38.195 7.428 -8.840 1.00 85.56 126 LEU A O 1
ATOM 1012 N N . ILE A 1 127 ? -39.237 7.303 -6.864 1.00 88.00 127 ILE A N 1
ATOM 1013 C CA . ILE A 1 127 ? -39.101 8.732 -6.547 1.00 88.00 127 ILE A CA 1
ATOM 1014 C C . ILE A 1 127 ? -37.630 9.113 -6.352 1.00 88.00 127 ILE A C 1
ATOM 1016 O O . ILE A 1 127 ? -37.194 10.167 -6.814 1.00 88.00 127 ILE A O 1
ATOM 1020 N N . PHE A 1 128 ? -36.839 8.239 -5.727 1.00 89.50 128 PHE A N 1
ATOM 1021 C CA . PHE A 1 128 ? -35.413 8.467 -5.498 1.00 89.50 128 PHE A CA 1
ATOM 1022 C C . PHE A 1 128 ? -34.608 8.599 -6.803 1.00 89.50 128 PHE A C 1
ATOM 1024 O O . PHE A 1 128 ? -33.567 9.253 -6.810 1.00 89.50 128 PHE A O 1
ATOM 1031 N N . THR A 1 129 ? -35.106 8.090 -7.939 1.00 87.38 129 THR A N 1
ATOM 1032 C CA . THR A 1 129 ? -34.477 8.318 -9.257 1.00 87.38 129 THR A CA 1
ATOM 1033 C C . THR A 1 129 ? -34.402 9.796 -9.659 1.00 87.38 129 THR A C 1
ATOM 1035 O O . THR A 1 129 ? -33.521 10.174 -10.433 1.00 87.38 129 THR A O 1
ATOM 1038 N N . ALA A 1 130 ? -35.251 10.661 -9.092 1.00 84.81 130 ALA A N 1
ATOM 1039 C CA . ALA A 1 130 ? -35.197 12.104 -9.325 1.00 84.81 130 ALA A CA 1
ATOM 1040 C C . ALA A 1 130 ? -33.903 12.748 -8.783 1.00 84.81 130 ALA A C 1
ATOM 1042 O O . ALA A 1 130 ? -33.469 13.788 -9.288 1.00 84.81 130 ALA A O 1
ATOM 1043 N N . VAL A 1 131 ? -33.255 12.123 -7.789 1.00 89.69 131 VAL A N 1
ATOM 1044 C CA . VAL A 1 131 ? -32.020 12.616 -7.161 1.00 89.69 131 VAL A CA 1
ATOM 1045 C C . VAL A 1 131 ? -30.852 12.609 -8.164 1.00 89.69 131 VAL A C 1
ATOM 1047 O O . VAL A 1 131 ? -30.358 13.700 -8.460 1.00 89.69 131 VAL A O 1
ATOM 1050 N N . PRO A 1 132 ? -30.442 11.476 -8.780 1.00 87.12 132 PRO A N 1
ATOM 1051 C CA . PRO A 1 132 ? -29.423 11.476 -9.836 1.00 87.12 132 PRO A CA 1
ATOM 1052 C C . PRO A 1 132 ? -29.728 12.421 -11.004 1.00 87.12 132 PRO A C 1
ATOM 1054 O O . PRO A 1 132 ? -28.834 13.121 -11.477 1.00 87.12 132 PRO A O 1
ATOM 1057 N N . LEU A 1 133 ? -30.992 12.498 -11.439 1.00 85.75 133 LEU A N 1
ATOM 1058 C CA . LEU A 1 133 ? -31.400 13.385 -12.538 1.00 85.75 133 LEU A CA 1
ATOM 1059 C C . LEU A 1 133 ? -31.170 14.869 -12.210 1.00 85.75 133 LEU A C 1
ATOM 1061 O O . LEU A 1 133 ? -30.841 15.659 -13.095 1.00 85.75 133 LEU A O 1
ATOM 1065 N N . SER A 1 134 ? -31.296 15.248 -10.936 1.00 88.56 134 SER A N 1
ATOM 1066 C CA . SER A 1 134 ? -31.016 16.608 -10.468 1.00 88.56 134 SER A CA 1
ATOM 1067 C C . SER A 1 134 ? -29.524 16.953 -10.453 1.00 88.56 134 SER A C 1
ATOM 1069 O O . SER A 1 134 ? -29.160 18.097 -10.733 1.00 88.56 134 SER A O 1
ATOM 1071 N N . ILE A 1 135 ? -28.646 15.971 -10.212 1.00 90.56 135 ILE A N 1
ATOM 1072 C CA . ILE A 1 135 ? -27.193 16.193 -10.135 1.00 90.56 135 ILE A CA 1
ATOM 1073 C C . ILE A 1 135 ? -26.657 16.708 -11.470 1.00 90.56 135 ILE A C 1
ATOM 1075 O O . ILE A 1 135 ? -25.854 17.642 -11.488 1.00 90.56 135 ILE A O 1
ATOM 1079 N N . VAL A 1 136 ? -27.140 16.137 -12.579 1.00 90.06 136 VAL A N 1
ATOM 1080 C CA . VAL A 1 136 ? -26.678 16.449 -13.941 1.00 90.06 136 VAL A CA 1
ATOM 1081 C C . VAL A 1 136 ? -26.719 17.954 -14.207 1.00 90.06 136 VAL A C 1
ATOM 1083 O O . VAL A 1 136 ? -25.722 18.540 -14.623 1.00 90.06 136 VAL A O 1
ATOM 1086 N N . GLY A 1 137 ? -27.845 18.599 -13.898 1.00 88.00 137 GLY A N 1
ATOM 1087 C CA . GLY A 1 137 ? -28.015 20.033 -14.110 1.00 88.00 137 GLY A CA 1
ATOM 1088 C C . GLY A 1 137 ? -27.164 20.906 -13.193 1.00 88.00 137 GLY A C 1
ATOM 1089 O O . GLY A 1 137 ? -26.635 21.930 -13.628 1.00 88.00 137 GLY A O 1
ATOM 1090 N N . GLY A 1 138 ? -27.016 20.502 -11.928 1.00 90.19 138 GLY A N 1
ATOM 1091 C CA . GLY A 1 138 ? -26.215 21.235 -10.948 1.00 90.19 138 GLY A CA 1
ATOM 1092 C C . GLY A 1 138 ? -24.725 21.223 -11.292 1.00 90.19 138 GLY A C 1
ATOM 1093 O O . GLY A 1 138 ? -24.077 22.269 -11.269 1.00 90.19 138 GLY A O 1
ATOM 1094 N N . VAL A 1 139 ? -24.192 20.060 -11.683 1.00 91.75 139 VAL A N 1
ATOM 1095 C CA . VAL A 1 139 ? -22.795 19.915 -12.129 1.00 91.75 139 VAL A CA 1
ATOM 1096 C C . VAL A 1 139 ? -22.562 20.667 -13.439 1.00 91.75 139 VAL A C 1
ATOM 1098 O O . VAL A 1 139 ? -21.570 21.384 -13.567 1.00 91.75 139 VAL A O 1
ATOM 1101 N N . PHE A 1 140 ? -23.494 20.565 -14.390 1.00 91.81 140 PHE A N 1
ATOM 1102 C CA . PHE A 1 140 ? -23.390 21.241 -15.681 1.00 91.81 140 PHE A CA 1
ATOM 1103 C C . PHE A 1 140 ? -23.300 22.769 -15.542 1.00 91.81 140 PHE A C 1
ATOM 1105 O O . PHE A 1 140 ? -22.423 23.391 -16.146 1.00 91.81 140 PHE A O 1
ATOM 1112 N N . LEU A 1 141 ? -24.149 23.387 -14.708 1.00 92.19 141 LEU A N 1
ATOM 1113 C CA . LEU A 1 141 ? -24.100 24.839 -14.499 1.00 92.19 141 LEU A CA 1
ATOM 1114 C C . LEU A 1 141 ? -22.867 25.303 -13.713 1.00 92.19 141 LEU A C 1
ATOM 1116 O O . LEU A 1 141 ? -22.374 26.400 -13.978 1.00 92.19 141 LEU A O 1
ATOM 1120 N N . LEU A 1 142 ? -22.352 24.506 -12.770 1.00 90.69 142 LEU A N 1
ATOM 1121 C CA . LEU A 1 142 ? -21.078 24.815 -12.110 1.00 90.69 142 LEU A CA 1
ATOM 1122 C C . LEU A 1 142 ? -19.927 24.846 -13.119 1.00 90.69 142 LEU A C 1
ATOM 1124 O O . LEU A 1 142 ? -19.139 25.793 -13.124 1.00 90.69 142 LEU A O 1
ATOM 1128 N N . TRP A 1 143 ? -19.881 23.848 -14.003 1.00 88.06 143 TRP A N 1
ATOM 1129 C CA . TRP A 1 143 ? -18.840 23.717 -15.016 1.00 88.06 143 TRP A CA 1
ATOM 1130 C C . TRP A 1 143 ? -18.858 24.875 -16.020 1.00 88.06 143 TRP A C 1
ATOM 1132 O O . TRP A 1 143 ? -17.832 25.527 -16.209 1.00 88.06 143 TRP A O 1
ATOM 1142 N N . ILE A 1 144 ? -20.025 25.212 -16.584 1.00 92.56 144 ILE A N 1
ATOM 1143 C CA . ILE A 1 144 ? -20.160 26.344 -17.522 1.00 92.56 144 ILE A CA 1
ATOM 1144 C C . ILE A 1 144 ? -19.779 27.683 -16.880 1.00 92.56 144 ILE A C 1
ATOM 1146 O O . ILE A 1 144 ? -19.265 28.571 -17.559 1.00 92.56 144 ILE A O 1
ATOM 1150 N N . ARG A 1 145 ? -20.014 27.847 -15.574 1.00 88.88 145 ARG A N 1
ATOM 1151 C CA . ARG A 1 145 ? -19.653 29.072 -14.849 1.00 88.88 145 ARG A CA 1
ATOM 1152 C C . ARG A 1 145 ? -18.227 29.055 -14.291 1.00 88.88 145 ARG A C 1
ATOM 1154 O O . ARG A 1 145 ? -17.859 29.998 -13.594 1.00 88.88 145 ARG A O 1
ATOM 1161 N N . GLY A 1 146 ? -17.442 28.011 -14.569 1.00 84.56 146 GLY A N 1
ATOM 1162 C CA . GLY A 1 146 ? -16.063 27.875 -14.096 1.00 84.56 146 GLY A CA 1
ATOM 1163 C C . GLY A 1 146 ? -15.938 27.839 -12.571 1.00 84.56 146 GLY A C 1
ATOM 1164 O O . GLY A 1 146 ? -14.910 28.242 -12.033 1.00 84.56 146 GLY A O 1
ATOM 1165 N N . MET A 1 147 ? -16.986 27.410 -11.862 1.00 85.44 147 MET A N 1
ATOM 1166 C CA . MET A 1 147 ? -16.985 27.337 -10.402 1.00 85.44 147 MET A CA 1
ATOM 1167 C C . MET A 1 147 ? -16.645 25.912 -9.953 1.00 85.44 147 MET A C 1
ATOM 1169 O O . MET A 1 147 ? -17.382 24.985 -10.299 1.00 85.44 147 MET A O 1
ATOM 1173 N N . PRO A 1 148 ? -15.560 25.710 -9.181 1.00 79.25 148 PRO A N 1
ATOM 1174 C CA . PRO A 1 148 ? -15.207 24.391 -8.675 1.00 79.25 148 PRO A CA 1
ATOM 1175 C C . PRO A 1 148 ? -16.242 23.899 -7.658 1.00 79.25 148 PRO A C 1
ATOM 1177 O O . PRO A 1 148 ? -17.019 24.673 -7.089 1.00 79.25 148 PRO A O 1
ATOM 1180 N N . PHE A 1 149 ? -16.236 22.591 -7.404 1.00 81.31 149 PHE A N 1
ATOM 1181 C CA . PHE A 1 149 ? -17.073 22.006 -6.366 1.00 81.31 149 PHE A CA 1
ATOM 1182 C C . PHE A 1 149 ? -16.607 22.494 -4.987 1.00 81.31 149 PHE A C 1
ATOM 1184 O O . PHE A 1 149 ? -15.524 22.147 -4.525 1.00 81.31 149 PHE A O 1
ATOM 1191 N N . SER A 1 150 ? -17.430 23.310 -4.331 1.00 81.38 150 SER A N 1
ATOM 1192 C CA . SER A 1 150 ? -17.165 23.844 -2.994 1.00 81.38 150 SER A CA 1
ATOM 1193 C C . SER A 1 150 ? -18.100 23.236 -1.948 1.00 81.38 150 SER A C 1
ATOM 1195 O O . SER A 1 150 ? -19.109 22.609 -2.268 1.00 81.38 150 SER A O 1
ATOM 1197 N N . ILE A 1 151 ? -17.810 23.473 -0.668 1.00 82.50 151 ILE A N 1
ATOM 1198 C CA . ILE A 1 151 ? -18.669 23.034 0.444 1.00 82.50 151 ILE A CA 1
ATOM 1199 C C . ILE A 1 151 ? -20.094 23.571 0.272 1.00 82.50 151 ILE A C 1
ATOM 1201 O O . ILE A 1 151 ? -21.070 22.839 0.429 1.00 82.50 151 ILE A O 1
ATOM 1205 N N . SER A 1 152 ? -20.214 24.840 -0.115 1.00 86.00 152 SER A N 1
ATOM 1206 C CA . SER A 1 152 ? -21.502 25.481 -0.359 1.00 86.00 152 SER A CA 1
ATOM 1207 C C . SER A 1 152 ? -22.248 24.870 -1.540 1.00 86.00 152 SER A C 1
ATOM 1209 O O . SER A 1 152 ? -23.470 24.754 -1.490 1.00 86.00 152 SER A O 1
ATOM 1211 N N . ALA A 1 153 ? -21.529 24.434 -2.581 1.00 88.19 153 ALA A N 1
ATOM 1212 C CA . ALA A 1 153 ? -22.123 23.667 -3.672 1.00 88.19 153 ALA A CA 1
ATOM 1213 C C . ALA A 1 153 ? -22.654 22.312 -3.171 1.00 88.19 153 ALA A C 1
ATOM 1215 O O . ALA A 1 153 ? -23.776 21.941 -3.507 1.00 88.19 153 ALA A O 1
ATOM 1216 N N . GLY A 1 154 ? -21.901 21.616 -2.311 1.00 87.25 154 GLY A N 1
ATOM 1217 C CA . GLY A 1 154 ? -22.329 20.369 -1.666 1.00 87.25 154 GLY A CA 1
ATOM 1218 C C . GLY A 1 154 ? -23.617 20.520 -0.848 1.00 87.25 154 GLY A C 1
ATOM 1219 O O . GLY A 1 154 ? -24.543 19.728 -1.007 1.00 87.25 154 GLY A O 1
ATOM 1220 N N . ILE A 1 155 ? -23.724 21.578 -0.038 1.00 87.19 155 ILE A N 1
ATOM 1221 C CA . ILE A 1 155 ? -24.964 21.912 0.689 1.00 87.19 155 ILE A CA 1
ATOM 1222 C C . ILE A 1 155 ? -26.104 22.225 -0.296 1.00 87.19 155 ILE A C 1
ATOM 1224 O O . ILE A 1 155 ? -27.236 21.787 -0.089 1.00 87.19 155 ILE A O 1
ATOM 1228 N N . GLY A 1 156 ? -25.804 22.918 -1.398 1.00 90.62 156 GLY A N 1
ATOM 1229 C CA . GLY A 1 156 ? -26.754 23.162 -2.485 1.00 90.62 156 GLY A CA 1
ATOM 1230 C C . GLY A 1 156 ? -27.310 21.879 -3.108 1.00 90.62 156 GLY A C 1
ATOM 1231 O O . GLY A 1 156 ? -28.511 21.806 -3.355 1.00 90.62 156 GLY A O 1
ATOM 1232 N N . PHE A 1 157 ? -26.485 20.843 -3.296 1.00 90.19 157 PHE A N 1
ATOM 1233 C CA . PHE A 1 157 ? -26.951 19.534 -3.770 1.00 90.19 157 PHE A CA 1
ATOM 1234 C C . PHE A 1 157 ? -27.884 18.851 -2.766 1.00 90.19 157 PHE A C 1
ATOM 1236 O O . PHE A 1 157 ? -28.922 18.340 -3.169 1.00 90.19 157 PHE A O 1
ATOM 1243 N N . ILE A 1 158 ? -27.577 18.896 -1.465 1.00 89.19 158 ILE A N 1
ATOM 1244 C CA . ILE A 1 158 ? -28.463 18.338 -0.426 1.00 89.19 158 ILE A CA 1
ATOM 1245 C C . ILE A 1 158 ? -29.834 19.030 -0.462 1.00 89.19 158 ILE A C 1
ATOM 1247 O O . ILE A 1 158 ? -30.868 18.360 -0.453 1.00 89.19 158 ILE A O 1
ATOM 1251 N N . ALA A 1 159 ? -29.852 20.362 -0.557 1.00 88.19 159 ALA A N 1
ATOM 1252 C CA . ALA A 1 159 ? -31.091 21.128 -0.678 1.00 88.19 159 ALA A CA 1
ATOM 1253 C C . ALA A 1 159 ? -31.855 20.780 -1.969 1.00 88.19 159 ALA A C 1
ATOM 1255 O O . ALA A 1 159 ? -33.068 20.566 -1.941 1.00 88.19 159 ALA A O 1
ATOM 1256 N N . LEU A 1 160 ? -31.141 20.664 -3.091 1.00 90.12 160 LEU A N 1
ATOM 1257 C CA . LEU A 1 160 ? -31.698 20.266 -4.381 1.00 90.12 160 LEU A CA 1
ATOM 1258 C C . LEU A 1 160 ? -32.336 18.870 -4.332 1.00 90.12 160 LEU A C 1
ATOM 1260 O O . LEU A 1 160 ? -33.411 18.691 -4.901 1.00 90.12 160 LEU A O 1
ATOM 1264 N N . PHE A 1 161 ? -31.726 17.898 -3.646 1.00 89.12 161 PHE A N 1
ATOM 1265 C CA . PHE A 1 161 ? -32.276 16.545 -3.516 1.00 89.12 161 PHE A CA 1
ATOM 1266 C C . PHE A 1 161 ? -33.648 16.552 -2.851 1.00 89.12 161 PHE A C 1
ATOM 1268 O O . PHE A 1 161 ? -34.564 15.903 -3.351 1.00 89.12 161 PHE A O 1
ATOM 1275 N N . GLY A 1 162 ? -33.821 17.336 -1.783 1.00 85.38 162 GLY A N 1
ATOM 1276 C CA . GLY A 1 162 ? -35.117 17.489 -1.122 1.00 85.38 162 GLY A CA 1
ATOM 1277 C C . GLY A 1 162 ? -36.194 18.040 -2.061 1.00 85.38 162 GLY A C 1
ATOM 1278 O O . GLY A 1 162 ? -37.294 17.491 -2.133 1.00 85.38 162 GLY A O 1
ATOM 1279 N N . VAL A 1 163 ? -35.870 19.080 -2.837 1.00 85.62 163 VAL A N 1
ATOM 1280 C CA . VAL A 1 163 ? -36.827 19.685 -3.782 1.00 85.62 163 VAL A CA 1
ATOM 1281 C C . VAL A 1 163 ? -37.129 18.755 -4.964 1.00 85.62 163 VAL A C 1
ATOM 1283 O O . VAL A 1 163 ? -38.284 18.623 -5.367 1.00 85.62 163 VAL A O 1
ATOM 1286 N N . ALA A 1 164 ? -36.119 18.069 -5.503 1.00 88.06 164 ALA A N 1
ATOM 1287 C CA . ALA A 1 164 ? -36.294 17.096 -6.582 1.00 88.06 164 ALA A CA 1
ATOM 1288 C C . ALA A 1 164 ? -37.203 15.935 -6.150 1.00 88.06 164 ALA A C 1
ATOM 1290 O O . ALA A 1 164 ? -38.103 15.535 -6.891 1.00 88.06 164 ALA A O 1
ATOM 1291 N N . VAL A 1 165 ? -37.010 15.441 -4.924 1.00 89.12 165 VAL A N 1
ATOM 1292 C CA . VAL A 1 165 ? -37.846 14.396 -4.330 1.00 89.12 165 VAL A CA 1
ATOM 1293 C C . VAL A 1 165 ? -39.283 14.878 -4.142 1.00 89.12 165 VAL A C 1
ATOM 1295 O O . VAL A 1 165 ? -40.200 14.160 -4.531 1.00 89.12 165 VAL A O 1
ATOM 1298 N N . LEU A 1 166 ? -39.504 16.098 -3.639 1.00 86.69 166 LEU A N 1
ATOM 1299 C CA . LEU A 1 166 ? -40.850 16.664 -3.481 1.00 86.69 166 LEU A CA 1
ATOM 1300 C C . LEU A 1 166 ? -41.627 16.692 -4.808 1.00 86.69 166 LEU A C 1
ATOM 1302 O O . LEU A 1 166 ? -42.792 16.299 -4.853 1.00 86.69 166 LEU A O 1
ATOM 1306 N N . ASN A 1 167 ? -40.978 17.095 -5.901 1.00 84.69 167 ASN A N 1
ATOM 1307 C CA . ASN A 1 167 ? -41.605 17.090 -7.224 1.00 84.69 167 ASN A CA 1
ATOM 1308 C C . ASN A 1 167 ? -41.977 15.667 -7.681 1.00 84.69 167 ASN A C 1
ATOM 1310 O O . ASN A 1 167 ? -43.051 15.463 -8.251 1.00 84.69 167 ASN A O 1
ATOM 1314 N N . GLY A 1 168 ? -41.122 14.679 -7.397 1.00 85.88 168 GLY A N 1
ATOM 1315 C CA . GLY A 1 168 ? -41.400 13.270 -7.683 1.00 85.88 168 GLY A CA 1
ATOM 1316 C C . GLY A 1 168 ? -42.565 12.707 -6.862 1.00 85.88 168 GLY A C 1
ATOM 1317 O O . GLY A 1 168 ? -43.433 12.036 -7.420 1.00 85.88 168 GLY A O 1
ATOM 1318 N N . ILE A 1 169 ? -42.626 13.035 -5.566 1.00 88.56 169 ILE A N 1
ATOM 1319 C CA . ILE A 1 169 ? -43.716 12.664 -4.645 1.00 88.56 169 ILE A CA 1
ATOM 1320 C C . ILE A 1 169 ? -45.065 13.105 -5.213 1.00 88.56 169 ILE A C 1
ATOM 1322 O O . ILE A 1 169 ? -45.953 12.277 -5.407 1.00 88.56 169 ILE A O 1
ATOM 1326 N N . VAL A 1 170 ? -45.189 14.394 -5.542 1.00 86.56 170 VAL A N 1
ATOM 1327 C CA . VAL A 1 170 ? -46.453 14.994 -5.995 1.00 86.56 170 VAL A CA 1
ATOM 1328 C C . VAL A 1 170 ? -46.950 14.361 -7.300 1.00 86.56 170 VAL A C 1
ATOM 1330 O O . VAL A 1 170 ? -48.157 14.201 -7.492 1.00 86.56 170 VAL A O 1
ATOM 1333 N N . LEU A 1 171 ? -46.041 13.985 -8.207 1.00 87.31 171 LEU A N 1
ATOM 1334 C CA . LEU A 1 171 ? -46.404 13.342 -9.472 1.00 87.31 171 LEU A CA 1
ATOM 1335 C C . LEU A 1 171 ? -46.869 11.893 -9.267 1.00 87.31 171 LEU A C 1
ATOM 1337 O O . LEU A 1 171 ? -47.907 11.508 -9.806 1.00 87.31 171 LEU A O 1
ATOM 1341 N N . ILE A 1 172 ? -46.138 11.100 -8.478 1.00 87.56 172 ILE A N 1
ATOM 1342 C CA . ILE A 1 172 ? -46.487 9.695 -8.210 1.00 87.56 172 ILE A CA 1
ATOM 1343 C C . ILE A 1 172 ? -47.783 9.581 -7.407 1.00 87.56 172 ILE A C 1
ATOM 1345 O O . ILE A 1 172 ? -48.622 8.736 -7.722 1.00 87.56 172 ILE A O 1
ATOM 1349 N N . GLU A 1 173 ? -47.984 10.437 -6.409 1.00 86.94 173 GLU A N 1
ATOM 1350 C CA . GLU A 1 173 ? -49.213 10.458 -5.614 1.00 86.94 173 GLU A CA 1
ATOM 1351 C C . GLU A 1 173 ? -50.439 10.755 -6.486 1.00 86.94 173 GLU A C 1
ATOM 1353 O O . GLU A 1 173 ? -51.435 10.036 -6.421 1.00 86.94 173 GLU A O 1
ATOM 1358 N N . HIS A 1 174 ? -50.327 11.712 -7.412 1.00 87.12 174 HIS A N 1
ATOM 1359 C CA . HIS A 1 174 ? -51.401 12.008 -8.361 1.00 87.12 174 HIS A CA 1
ATOM 1360 C C . HIS A 1 174 ? -51.702 10.844 -9.311 1.00 87.12 174 HIS A C 1
ATOM 1362 O O . HIS A 1 174 ? -52.864 10.547 -9.584 1.00 87.12 174 HIS A O 1
ATOM 1368 N N . LEU A 1 175 ? -50.671 10.145 -9.799 1.00 87.06 175 LEU A N 1
ATOM 1369 C CA . LEU A 1 175 ? -50.864 8.938 -10.611 1.00 87.06 175 LEU A CA 1
ATOM 1370 C C . LEU A 1 175 ? -51.579 7.836 -9.811 1.00 87.06 175 LEU A C 1
ATOM 1372 O O . LEU A 1 175 ? -52.459 7.162 -10.350 1.00 87.06 175 LEU A O 1
ATOM 1376 N N . LYS A 1 176 ? -51.270 7.683 -8.518 1.00 85.31 176 LYS A N 1
ATOM 1377 C CA . LYS A 1 176 ? -51.979 6.751 -7.626 1.00 85.31 176 LYS A CA 1
ATOM 1378 C C . LYS A 1 176 ? -53.431 7.160 -7.402 1.00 85.31 176 LYS A C 1
ATOM 1380 O O . LYS A 1 176 ? -54.301 6.291 -7.401 1.00 85.31 176 LYS A O 1
ATOM 1385 N N . ASP A 1 177 ? -53.713 8.446 -7.250 1.00 87.25 177 ASP A N 1
ATOM 1386 C CA . ASP A 1 177 ? -55.083 8.928 -7.084 1.00 87.25 177 ASP A CA 1
ATOM 1387 C C . ASP A 1 177 ? -55.920 8.710 -8.348 1.00 87.25 177 ASP A C 1
ATOM 1389 O O . ASP A 1 177 ? -57.040 8.211 -8.253 1.00 87.25 177 ASP A O 1
ATOM 1393 N N . LEU A 1 178 ? -55.360 8.940 -9.540 1.00 87.06 178 LEU A N 1
ATOM 1394 C CA . LEU A 1 178 ? -56.022 8.603 -10.807 1.00 87.06 178 LEU A CA 1
ATOM 1395 C C . LEU A 1 178 ? -56.290 7.091 -10.943 1.00 87.06 178 LEU A C 1
ATOM 1397 O O . LEU A 1 178 ? -57.339 6.695 -11.456 1.00 87.06 178 LEU A O 1
ATOM 1401 N N . LYS A 1 179 ? -55.387 6.237 -10.435 1.00 84.44 179 LYS A N 1
ATOM 1402 C CA . LYS A 1 179 ? -55.607 4.780 -10.346 1.00 84.44 179 LYS A CA 1
ATOM 1403 C C . LYS A 1 179 ? -56.772 4.442 -9.408 1.00 84.44 179 LYS A C 1
ATOM 1405 O O . LYS A 1 179 ? -57.615 3.624 -9.767 1.00 84.44 179 LYS A O 1
ATOM 1410 N N . LYS A 1 180 ? -56.858 5.089 -8.238 1.00 85.19 180 LYS A N 1
ATOM 1411 C CA . LYS A 1 180 ? -57.976 4.916 -7.286 1.00 85.19 180 LYS A CA 1
ATOM 1412 C C . LYS A 1 180 ? -59.313 5.412 -7.844 1.00 85.19 180 LYS A C 1
ATOM 1414 O O . LYS A 1 180 ? -60.346 4.843 -7.519 1.00 85.19 180 LYS A O 1
ATOM 1419 N N . GLN A 1 181 ? -59.292 6.436 -8.695 1.00 86.31 181 GLN A N 1
ATOM 1420 C CA . GLN A 1 181 ? -60.473 6.988 -9.372 1.00 86.31 181 GLN A CA 1
ATOM 1421 C C . GLN A 1 181 ? -60.972 6.125 -10.549 1.00 86.31 181 GLN A C 1
ATOM 1423 O O . GLN A 1 181 ? -61.919 6.514 -11.226 1.00 86.31 181 GLN A O 1
ATOM 1428 N N . GLY A 1 182 ? -60.365 4.959 -10.799 1.00 79.62 182 GLY A N 1
ATOM 1429 C CA . GLY A 1 182 ? -60.848 3.989 -11.785 1.00 79.62 182 GLY A CA 1
ATOM 1430 C C . GLY A 1 182 ? -60.239 4.113 -13.185 1.00 79.62 182 GLY A C 1
ATOM 1431 O O . GLY A 1 182 ? -60.701 3.431 -14.095 1.00 79.62 182 GLY A O 1
ATOM 1432 N N . ILE A 1 183 ? -59.191 4.925 -13.385 1.00 83.31 183 ILE A N 1
ATOM 1433 C CA . ILE A 1 183 ? -58.465 4.979 -14.668 1.00 83.31 183 ILE A CA 1
ATOM 1434 C C . ILE A 1 183 ? -57.485 3.804 -14.728 1.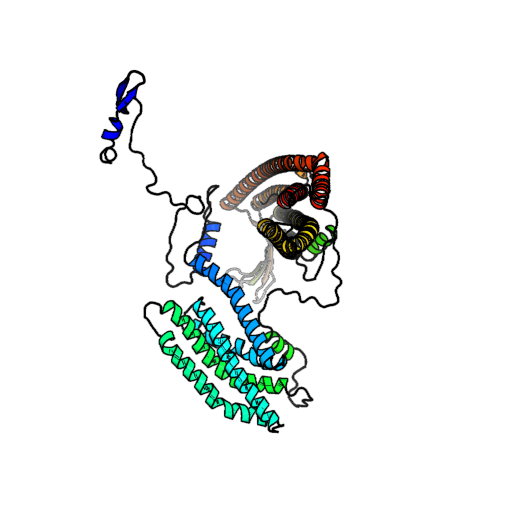00 83.31 183 ILE A C 1
ATOM 1436 O O . ILE A 1 183 ? -56.362 3.865 -14.211 1.00 83.31 183 ILE A O 1
ATOM 1440 N N . ILE A 1 184 ? -57.940 2.701 -15.326 1.00 75.69 184 ILE A N 1
ATOM 1441 C CA . ILE A 1 184 ? -57.198 1.435 -15.402 1.00 75.69 184 ILE A CA 1
ATOM 1442 C C . ILE A 1 184 ? -56.134 1.480 -16.508 1.00 75.69 184 ILE A C 1
ATOM 1444 O O . ILE A 1 184 ? -55.042 0.957 -16.288 1.00 75.69 184 ILE A O 1
ATOM 1448 N N . ASP A 1 185 ? -56.401 2.155 -17.635 1.00 80.81 185 ASP A N 1
ATOM 1449 C CA . ASP A 1 185 ? -55.433 2.275 -18.731 1.00 80.81 185 ASP A CA 1
ATOM 1450 C C . ASP A 1 185 ? -54.192 3.080 -18.307 1.00 80.81 185 ASP A C 1
ATOM 1452 O O . ASP A 1 185 ? -54.275 4.241 -17.894 1.00 80.81 185 ASP A O 1
ATOM 1456 N N . MET A 1 186 ? -53.019 2.449 -18.413 1.00 79.81 186 MET A N 1
ATOM 1457 C CA . MET A 1 186 ? -51.735 3.019 -17.998 1.00 79.81 186 MET A CA 1
ATOM 1458 C C . MET A 1 186 ? -51.377 4.256 -18.822 1.00 79.81 186 MET A C 1
ATOM 1460 O O . MET A 1 186 ? -50.896 5.260 -18.285 1.00 79.81 186 MET A O 1
ATOM 1464 N N . ARG A 1 187 ? -51.629 4.197 -20.134 1.00 80.62 187 ARG A N 1
ATOM 1465 C CA . ARG A 1 187 ? -51.290 5.281 -21.056 1.00 80.62 187 ARG A CA 1
ATOM 1466 C C . ARG A 1 187 ? -52.153 6.506 -20.786 1.00 80.62 187 ARG A C 1
ATOM 1468 O O . ARG A 1 187 ? -51.615 7.612 -20.690 1.00 80.62 187 ARG A O 1
ATOM 1475 N N . GLU A 1 188 ? -53.459 6.315 -20.623 1.00 83.69 188 GLU A N 1
ATOM 1476 C CA . GLU A 1 188 ? -54.383 7.379 -20.233 1.00 83.69 188 GLU A CA 1
ATOM 1477 C C . GLU A 1 188 ? -53.998 7.996 -18.880 1.00 83.69 188 GLU A C 1
ATOM 1479 O O . GLU A 1 188 ? -53.900 9.222 -18.769 1.00 83.69 188 GLU A O 1
ATOM 1484 N N . ARG A 1 189 ? -53.688 7.168 -17.873 1.00 85.75 189 ARG A N 1
ATOM 1485 C CA . ARG A 1 189 ? -53.300 7.620 -16.527 1.00 85.75 189 ARG A CA 1
ATOM 1486 C C . ARG A 1 189 ? -52.039 8.482 -16.540 1.00 85.75 189 ARG A C 1
ATOM 1488 O O . ARG A 1 189 ? -52.034 9.565 -15.954 1.00 85.75 189 ARG A O 1
ATOM 1495 N N . VAL A 1 190 ? -50.985 8.032 -17.223 1.00 86.38 190 VAL A N 1
ATOM 1496 C CA . VAL A 1 190 ? -49.716 8.768 -17.333 1.00 86.38 190 VAL A CA 1
ATOM 1497 C C . VAL A 1 190 ? -49.905 10.078 -18.092 1.00 86.38 190 VAL A C 1
ATOM 1499 O O . VAL A 1 190 ? -49.431 11.118 -17.630 1.00 86.38 190 VAL A O 1
ATOM 1502 N N . LEU A 1 191 ? -50.618 10.065 -19.221 1.00 85.50 191 LEU A N 1
ATOM 1503 C CA . LEU A 1 191 ? -50.801 11.263 -20.040 1.00 85.50 191 LEU A CA 1
ATOM 1504 C C . LEU A 1 191 ? -51.650 12.314 -19.316 1.00 85.50 191 LEU A C 1
ATOM 1506 O O . LEU A 1 191 ? -51.284 13.492 -19.286 1.00 85.50 191 LEU A O 1
ATOM 1510 N N . LYS A 1 192 ? -52.754 11.887 -18.694 1.00 86.19 192 LYS A N 1
ATOM 1511 C CA . LYS A 1 192 ? -53.638 12.762 -17.919 1.00 86.19 192 LYS A CA 1
ATOM 1512 C C . LYS A 1 192 ? -52.931 13.304 -16.678 1.00 86.19 192 LYS A C 1
ATOM 1514 O O . LYS A 1 192 ? -52.888 14.518 -16.493 1.00 86.19 192 LYS A O 1
ATOM 1519 N N . GLY A 1 193 ? -52.293 12.435 -15.893 1.00 85.12 193 GLY A N 1
ATOM 1520 C CA . GLY A 1 193 ? -51.610 12.832 -14.663 1.00 85.12 193 GLY A CA 1
ATOM 1521 C C . GLY A 1 193 ? -50.432 13.773 -14.901 1.00 85.12 193 GLY A C 1
ATOM 1522 O O . GLY A 1 193 ? -50.297 14.784 -14.212 1.00 85.12 193 GLY A O 1
ATOM 1523 N N . THR A 1 194 ? -49.629 13.510 -15.932 1.00 86.88 194 THR A N 1
ATOM 1524 C CA . THR A 1 194 ? -48.504 14.381 -16.306 1.00 86.88 194 THR A CA 1
ATOM 1525 C C . THR A 1 194 ? -49.005 15.729 -16.837 1.00 86.88 194 THR A C 1
ATOM 1527 O O . THR A 1 194 ? -48.463 16.769 -16.467 1.00 86.88 194 THR A O 1
ATOM 1530 N N . ARG A 1 195 ? -50.080 15.760 -17.642 1.00 88.12 195 ARG A N 1
ATOM 1531 C CA . ARG A 1 195 ? -50.678 17.010 -18.152 1.00 88.12 195 ARG A CA 1
ATOM 1532 C C . ARG A 1 195 ? -51.243 17.886 -17.034 1.00 88.12 195 ARG A C 1
ATOM 1534 O O . ARG A 1 195 ? -51.039 19.099 -17.054 1.00 88.12 195 ARG A O 1
ATOM 1541 N N . GLU A 1 196 ? -51.934 17.282 -16.074 1.00 88.06 196 GLU A N 1
ATOM 1542 C CA . GLU A 1 196 ? -52.519 17.983 -14.926 1.00 88.06 196 GLU A CA 1
ATOM 1543 C C . GLU A 1 196 ? -51.440 18.513 -13.968 1.00 88.06 196 GLU A C 1
ATOM 1545 O O . GLU A 1 196 ? -51.594 19.602 -13.411 1.00 88.06 196 GLU A O 1
ATOM 1550 N N . ARG A 1 197 ? -50.312 17.803 -13.825 1.00 87.88 197 ARG A N 1
ATOM 1551 C CA . ARG A 1 197 ? -49.208 18.194 -12.930 1.00 87.88 197 ARG A CA 1
ATOM 1552 C C . ARG A 1 197 ? -48.123 19.056 -13.573 1.00 87.88 197 ARG A C 1
ATOM 1554 O O . ARG A 1 197 ? -47.383 19.709 -12.842 1.00 87.88 197 ARG A O 1
ATOM 1561 N N . LEU A 1 198 ? -48.078 19.168 -14.901 1.00 86.31 198 LEU A N 1
ATOM 1562 C CA . LEU A 1 198 ? -47.081 19.979 -15.610 1.00 86.31 198 LEU A CA 1
ATOM 1563 C C . LEU A 1 198 ? -47.083 21.448 -15.182 1.00 86.31 198 LEU A C 1
ATOM 1565 O O . LEU A 1 198 ? -46.025 21.995 -14.883 1.00 86.31 198 LEU A O 1
ATOM 1569 N N . ARG A 1 199 ? -48.254 22.091 -15.121 1.00 87.06 199 ARG A N 1
ATOM 1570 C CA . ARG A 1 199 ? -48.336 23.512 -14.739 1.00 87.06 199 ARG A CA 1
ATOM 1571 C C . ARG A 1 199 ? -47.936 23.745 -13.273 1.00 87.06 199 ARG A C 1
ATOM 1573 O O . ARG A 1 199 ? -47.094 24.613 -13.053 1.00 87.06 199 ARG A O 1
ATOM 1580 N N . PRO A 1 200 ? -48.463 22.989 -12.286 1.00 86.62 200 PRO A N 1
ATOM 1581 C CA . PRO A 1 200 ? -48.037 23.129 -10.894 1.00 86.62 200 PRO A CA 1
ATOM 1582 C C . PRO A 1 200 ? -46.538 22.901 -10.670 1.00 86.62 200 PRO A C 1
ATOM 1584 O O . PRO A 1 200 ? -45.908 23.702 -9.989 1.00 86.62 200 PRO A O 1
ATOM 1587 N N . VAL A 1 201 ? -45.957 21.852 -11.266 1.00 86.31 201 VAL A N 1
ATOM 1588 C CA . VAL A 1 201 ? -44.535 21.505 -11.075 1.00 86.31 201 VAL A CA 1
ATOM 1589 C C . VAL A 1 201 ? -43.610 22.543 -11.721 1.00 86.31 201 VAL A C 1
ATOM 1591 O O . VAL A 1 201 ? -42.595 22.916 -11.138 1.00 86.31 201 VAL A O 1
ATOM 1594 N N . LEU A 1 202 ? -43.964 23.064 -12.901 1.00 87.62 202 LEU A N 1
ATOM 1595 C CA . LEU A 1 202 ? -43.203 24.155 -13.515 1.00 87.62 202 LEU A CA 1
ATOM 1596 C C . LEU A 1 202 ? -43.276 25.436 -12.679 1.00 87.62 202 LEU A C 1
ATOM 1598 O O . LEU A 1 202 ? -42.260 26.104 -12.517 1.00 87.62 202 LEU A O 1
ATOM 1602 N N . LEU A 1 203 ? -44.441 25.765 -12.111 1.00 89.19 203 LEU A N 1
ATOM 1603 C CA . LEU A 1 203 ? -44.604 26.963 -11.286 1.00 89.19 203 LEU A CA 1
ATOM 1604 C C . LEU A 1 203 ? -43.713 26.909 -10.040 1.00 89.19 203 LEU A C 1
ATOM 1606 O O . LEU A 1 203 ? -43.012 27.881 -9.757 1.00 89.19 203 LEU A O 1
ATOM 1610 N N . THR A 1 204 ? -43.688 25.781 -9.324 1.00 87.88 204 THR A N 1
ATOM 1611 C CA . THR A 1 204 ? -42.852 25.624 -8.122 1.00 87.88 204 THR A CA 1
ATOM 1612 C C . THR A 1 204 ? -41.362 25.642 -8.459 1.00 87.88 204 THR A C 1
ATOM 1614 O O . THR A 1 204 ? -40.591 26.329 -7.785 1.00 87.88 204 THR A O 1
ATOM 1617 N N . ALA A 1 205 ? -40.954 24.958 -9.532 1.00 87.25 205 ALA A N 1
ATOM 1618 C CA . ALA A 1 205 ? -39.566 24.941 -9.983 1.00 87.25 205 ALA A CA 1
ATOM 1619 C C . ALA A 1 205 ? -39.088 26.326 -10.446 1.00 87.25 205 ALA A C 1
ATOM 1621 O O . ALA A 1 205 ? -38.000 26.760 -10.065 1.00 87.25 205 ALA A O 1
ATOM 1622 N N . SER A 1 206 ? -39.903 27.049 -11.221 1.00 89.56 206 SER A N 1
ATOM 1623 C CA . SER A 1 206 ? -39.589 28.408 -11.671 1.00 89.56 206 SER A CA 1
ATOM 1624 C C . SER A 1 206 ? -39.551 29.403 -10.514 1.00 89.56 206 SER A C 1
ATOM 1626 O O . SER A 1 206 ? -38.635 30.219 -10.465 1.00 89.56 206 SER A O 1
ATOM 1628 N N . ALA A 1 207 ? -40.483 29.324 -9.559 1.00 90.38 207 ALA A N 1
ATOM 1629 C CA . ALA A 1 207 ? -40.479 30.186 -8.378 1.00 90.38 207 ALA A CA 1
ATOM 1630 C C . ALA A 1 207 ? -39.210 29.984 -7.536 1.00 90.38 207 ALA A C 1
ATOM 1632 O O . ALA A 1 207 ? -38.551 30.957 -7.168 1.00 90.38 207 ALA A O 1
ATOM 1633 N N . ALA A 1 208 ? -38.819 28.728 -7.294 1.00 87.94 208 ALA A N 1
ATOM 1634 C CA . ALA A 1 208 ? -37.584 28.410 -6.584 1.00 87.94 208 ALA A CA 1
ATOM 1635 C C . ALA A 1 208 ? -36.343 28.890 -7.358 1.00 87.94 208 ALA A C 1
ATOM 1637 O O . ALA A 1 208 ? -35.484 29.559 -6.784 1.00 87.94 208 ALA A O 1
ATOM 1638 N N . ALA A 1 209 ? -36.262 28.625 -8.666 1.00 89.88 209 ALA A N 1
ATOM 1639 C CA . ALA A 1 209 ? -35.139 29.060 -9.497 1.00 89.88 209 ALA A CA 1
ATOM 1640 C C . ALA A 1 209 ? -34.994 30.593 -9.535 1.00 89.88 209 ALA A C 1
ATOM 1642 O O . ALA A 1 209 ? -33.882 31.107 -9.411 1.00 89.88 209 ALA A O 1
ATOM 1643 N N . LEU A 1 210 ? -36.106 31.329 -9.645 1.00 92.00 210 LEU A N 1
ATOM 1644 C CA . LEU A 1 210 ? -36.117 32.793 -9.579 1.00 92.00 210 LEU A CA 1
ATOM 1645 C C . LEU A 1 210 ? -35.737 33.311 -8.185 1.00 92.00 210 LEU A C 1
ATOM 1647 O O . LEU A 1 210 ? -35.031 34.311 -8.094 1.00 92.00 210 LEU A O 1
ATOM 1651 N N . GLY A 1 211 ? -36.125 32.618 -7.110 1.00 90.50 211 GLY A N 1
ATOM 1652 C CA . GLY A 1 211 ? -35.722 32.955 -5.739 1.00 90.50 211 GLY A CA 1
ATOM 1653 C C . GLY A 1 211 ? -34.214 32.821 -5.497 1.00 90.50 211 GLY A C 1
ATOM 1654 O O . GLY A 1 211 ? -33.622 33.647 -4.804 1.00 90.50 211 GLY A O 1
ATOM 1655 N N . PHE A 1 212 ? -33.567 31.830 -6.119 1.00 92.31 212 PHE A N 1
ATOM 1656 C CA . PHE A 1 212 ? -32.110 31.656 -6.062 1.00 92.31 212 PHE A CA 1
ATOM 1657 C C . PHE A 1 212 ? -31.345 32.538 -7.062 1.00 92.31 212 PHE A C 1
ATOM 1659 O O . PHE A 1 212 ? -30.125 32.674 -6.946 1.00 92.31 212 PHE A O 1
ATOM 1666 N N . LEU A 1 213 ? -32.019 33.162 -8.034 1.00 91.81 213 LEU A N 1
ATOM 1667 C CA . LEU A 1 213 ? -31.361 33.918 -9.102 1.00 91.81 213 LEU A CA 1
ATOM 1668 C C . LEU A 1 213 ? -30.516 35.099 -8.584 1.00 91.81 213 LEU A C 1
ATOM 1670 O O . LEU A 1 213 ? -29.352 35.178 -8.988 1.00 91.81 213 LEU A O 1
ATOM 1674 N N . PRO A 1 214 ? -30.995 35.966 -7.661 1.00 89.12 214 PRO A N 1
ATOM 1675 C CA . PRO A 1 214 ? -30.183 37.063 -7.124 1.00 89.12 214 PRO A CA 1
ATOM 1676 C C . PRO A 1 214 ? -28.921 36.560 -6.415 1.00 89.12 214 PRO A C 1
ATOM 1678 O O . PRO A 1 214 ? -27.835 37.118 -6.569 1.00 89.12 214 PRO A O 1
ATOM 1681 N N . MET A 1 215 ? -29.050 35.448 -5.691 1.00 91.19 215 MET A N 1
ATOM 1682 C CA . MET A 1 215 ? -27.957 34.792 -4.975 1.00 91.19 215 MET A CA 1
ATOM 1683 C C . MET A 1 215 ? -26.916 34.202 -5.940 1.00 91.19 215 MET A C 1
ATOM 1685 O O . MET A 1 215 ? -25.713 34.269 -5.687 1.00 91.19 215 MET A O 1
ATOM 1689 N N . ALA A 1 216 ? -27.361 33.680 -7.086 1.00 89.94 216 ALA A N 1
ATOM 1690 C CA . ALA A 1 216 ? -26.489 33.120 -8.111 1.00 89.94 216 ALA A CA 1
ATOM 1691 C C . ALA A 1 216 ? -25.663 34.184 -8.857 1.00 89.94 216 ALA A C 1
ATOM 1693 O O . ALA A 1 216 ? -24.582 33.859 -9.358 1.00 89.94 216 ALA A O 1
ATOM 1694 N N . ILE A 1 217 ? -26.141 35.429 -8.956 1.00 90.19 217 ILE A N 1
ATOM 1695 C CA . ILE A 1 217 ? -25.470 36.515 -9.702 1.00 90.19 217 ILE A CA 1
ATOM 1696 C C . ILE A 1 217 ? -24.788 37.565 -8.811 1.00 90.19 217 ILE A C 1
ATOM 1698 O O . ILE A 1 217 ? -23.988 38.346 -9.319 1.00 90.19 217 ILE A O 1
ATOM 1702 N N . SER A 1 218 ? -25.063 37.579 -7.502 1.00 89.25 218 SER A N 1
ATOM 1703 C CA . SER A 1 218 ? -24.544 38.584 -6.560 1.00 89.25 218 SER A CA 1
ATOM 1704 C C . SER A 1 218 ? -23.020 38.726 -6.605 1.00 89.25 218 SER A C 1
ATOM 1706 O O . SER A 1 218 ? -22.315 37.732 -6.706 1.00 89.25 218 SER A O 1
ATOM 1708 N N . THR A 1 219 ? -22.485 39.944 -6.498 1.00 85.69 219 THR A N 1
ATOM 1709 C CA . THR A 1 219 ? -21.041 40.254 -6.406 1.00 85.69 219 THR A CA 1
ATOM 1710 C C . THR A 1 219 ? -20.610 40.817 -5.058 1.00 85.69 219 THR A C 1
ATOM 1712 O O . THR A 1 219 ? -19.453 41.200 -4.901 1.00 85.69 219 THR A O 1
ATOM 1715 N N . SER A 1 220 ? -21.510 40.836 -4.075 1.00 83.88 220 SER A N 1
ATOM 1716 C CA . SER A 1 220 ? -21.232 41.374 -2.747 1.00 83.88 220 SER A CA 1
ATOM 1717 C C . SER A 1 220 ? -20.227 40.525 -1.959 1.00 83.88 220 SER A C 1
ATOM 1719 O O . SER A 1 220 ? -19.998 39.348 -2.249 1.00 83.88 220 SER A O 1
ATOM 1721 N N . ALA A 1 221 ? -19.666 41.102 -0.894 1.00 73.38 221 ALA A N 1
ATOM 1722 C CA . ALA A 1 221 ? -18.925 40.333 0.101 1.00 73.38 221 ALA A CA 1
ATOM 1723 C C . ALA A 1 221 ? -19.785 39.157 0.613 1.00 73.38 221 ALA A C 1
ATOM 1725 O O . ALA A 1 221 ? -20.990 39.306 0.824 1.00 73.38 221 ALA A O 1
ATOM 1726 N N . GLY A 1 222 ? -19.185 37.970 0.744 1.00 75.75 222 GLY A N 1
ATOM 1727 C CA . GLY A 1 222 ? -19.894 36.730 1.093 1.00 75.75 222 GLY A CA 1
ATOM 1728 C C . GLY A 1 222 ? -20.559 35.996 -0.083 1.00 75.75 222 GLY A C 1
ATOM 1729 O O . GLY A 1 222 ? -20.962 34.843 0.079 1.00 75.75 222 GLY A O 1
ATOM 1730 N N . ALA A 1 223 ? -20.611 36.587 -1.285 1.00 84.31 223 ALA A N 1
ATOM 1731 C CA . ALA A 1 223 ? -21.174 35.927 -2.469 1.00 84.31 223 ALA A CA 1
ATOM 1732 C C . ALA A 1 223 ? -20.391 34.671 -2.898 1.00 84.31 223 ALA A C 1
ATOM 1734 O O . ALA A 1 223 ? -20.944 33.800 -3.565 1.00 84.31 223 ALA A O 1
ATOM 1735 N N . GLU A 1 224 ? -19.131 34.533 -2.482 1.00 78.88 224 GLU A N 1
ATOM 1736 C CA . GLU A 1 224 ? -18.296 33.350 -2.735 1.00 78.88 224 GLU A CA 1
ATOM 1737 C C . GLU A 1 224 ? -18.900 32.059 -2.156 1.00 78.88 224 GLU A C 1
ATOM 1739 O O . GLU A 1 224 ? -18.822 30.999 -2.772 1.00 78.88 224 GLU A O 1
ATOM 1744 N N . VAL A 1 225 ? -19.593 32.159 -1.019 1.00 82.75 225 VAL A N 1
ATOM 1745 C CA . VAL A 1 225 ? -20.312 31.032 -0.408 1.00 82.75 225 VAL A CA 1
ATOM 1746 C C . VAL A 1 225 ? -21.670 30.832 -1.086 1.00 82.75 225 VAL A C 1
ATOM 1748 O O . VAL A 1 225 ? -22.144 29.710 -1.225 1.00 82.75 225 VAL A O 1
ATOM 1751 N N . GLN A 1 226 ? -22.308 31.911 -1.529 1.00 86.88 226 GLN A N 1
ATOM 1752 C CA . GLN A 1 226 ? -23.698 31.893 -1.971 1.00 86.88 226 GLN A CA 1
ATOM 1753 C C . GLN A 1 226 ? -23.885 31.492 -3.444 1.00 86.88 226 GLN A C 1
ATOM 1755 O O . GLN A 1 226 ? -24.798 30.728 -3.768 1.00 86.88 226 GLN A O 1
ATOM 1760 N N . ARG A 1 227 ? -23.008 31.955 -4.345 1.00 91.00 227 ARG A N 1
ATOM 1761 C CA . ARG A 1 227 ? -23.119 31.683 -5.789 1.00 91.00 227 ARG A CA 1
ATOM 1762 C C . ARG A 1 227 ? -23.071 30.196 -6.131 1.00 91.00 227 ARG A C 1
ATOM 1764 O O . ARG A 1 227 ? -23.911 29.784 -6.937 1.00 91.00 227 ARG A O 1
ATOM 1771 N N . PRO A 1 228 ? -22.147 29.381 -5.575 1.00 89.44 228 PRO A N 1
ATOM 1772 C CA . PRO A 1 228 ? -22.083 27.966 -5.926 1.00 89.44 228 PRO A CA 1
ATOM 1773 C C . PRO A 1 228 ? -23.329 27.218 -5.445 1.00 89.44 228 PRO A C 1
ATOM 1775 O O . PRO A 1 228 ? -23.892 26.432 -6.201 1.00 89.44 228 PRO A O 1
ATOM 1778 N N . LEU A 1 229 ? -23.818 27.537 -4.238 1.00 92.31 229 LEU A N 1
ATOM 1779 C CA . LEU A 1 229 ? -25.044 26.962 -3.680 1.00 92.31 229 LEU A CA 1
ATOM 1780 C C . LEU A 1 229 ? -26.248 27.235 -4.588 1.00 92.31 229 LEU A C 1
ATOM 1782 O O . LEU A 1 229 ? -26.933 26.306 -5.010 1.00 92.31 229 LEU A O 1
ATOM 1786 N N . ALA A 1 230 ? -26.474 28.502 -4.941 1.00 93.38 230 ALA A N 1
ATOM 1787 C CA . ALA A 1 230 ? -27.608 28.901 -5.769 1.00 93.38 230 ALA A CA 1
ATOM 1788 C C . ALA A 1 230 ? -27.515 28.359 -7.204 1.00 93.38 230 ALA A C 1
ATOM 1790 O O . ALA A 1 230 ? -28.516 27.942 -7.782 1.00 93.38 230 ALA A O 1
ATOM 1791 N N . THR A 1 231 ? -26.310 28.318 -7.775 1.00 93.06 231 THR A N 1
ATOM 1792 C CA . THR A 1 231 ? -26.080 27.823 -9.143 1.00 93.06 231 THR A CA 1
ATOM 1793 C C . THR A 1 231 ? -26.416 26.343 -9.277 1.00 93.06 231 THR A C 1
ATOM 1795 O O . THR A 1 231 ? -27.069 25.954 -10.246 1.00 93.06 231 THR A O 1
ATOM 1798 N N . VAL A 1 232 ? -26.015 25.531 -8.294 1.00 93.69 232 VAL A N 1
ATOM 1799 C CA . VAL A 1 232 ? -26.347 24.102 -8.250 1.00 93.69 232 VAL A CA 1
ATOM 1800 C C . VAL A 1 232 ? -27.853 23.898 -8.190 1.00 93.69 232 VAL A C 1
ATOM 1802 O O . VAL A 1 232 ? -28.393 23.114 -8.970 1.00 93.69 232 VAL A O 1
ATOM 1805 N N . VAL A 1 233 ? -28.534 24.624 -7.300 1.00 93.31 233 VAL A N 1
ATOM 1806 C CA . VAL A 1 233 ? -29.982 24.490 -7.124 1.00 93.31 233 VAL A CA 1
ATOM 1807 C C . VAL A 1 233 ? -30.720 24.894 -8.401 1.00 93.31 233 VAL A C 1
ATOM 1809 O O . VAL A 1 233 ? -31.556 24.132 -8.873 1.00 93.31 233 VAL A O 1
ATOM 1812 N N . ILE A 1 234 ? -30.379 26.025 -9.029 1.00 93.56 234 ILE A N 1
ATOM 1813 C CA . ILE A 1 234 ? -31.026 26.467 -10.279 1.00 93.56 234 ILE A CA 1
ATOM 1814 C C . ILE A 1 234 ? -30.818 25.447 -11.403 1.00 93.56 234 ILE A C 1
ATOM 1816 O O . ILE A 1 234 ? -31.785 25.017 -12.033 1.00 93.56 234 ILE A O 1
ATOM 1820 N N . GLY A 1 235 ? -29.573 25.037 -11.658 1.00 91.81 235 GLY A N 1
ATOM 1821 C CA . GLY A 1 235 ? -29.262 24.114 -12.757 1.00 91.81 235 GLY A CA 1
ATOM 1822 C C . GLY A 1 235 ? -29.902 22.753 -12.553 1.00 91.81 235 GLY A C 1
ATOM 1823 O O . GLY A 1 235 ? -30.479 22.172 -13.480 1.00 91.81 235 GLY A O 1
ATOM 1824 N N . GLY A 1 236 ? -29.854 22.283 -11.309 1.00 91.31 236 GLY A N 1
ATOM 1825 C CA . GLY A 1 236 ? -30.495 21.058 -10.883 1.00 91.31 236 GLY A CA 1
ATOM 1826 C C . GLY A 1 236 ? -32.007 21.103 -11.026 1.00 91.31 236 GLY A C 1
ATOM 1827 O O . GLY A 1 236 ? -32.573 20.144 -11.532 1.00 91.31 236 GLY A O 1
ATOM 1828 N N . LEU A 1 237 ? -32.667 22.205 -10.663 1.00 90.75 237 LEU A N 1
ATOM 1829 C CA . LEU A 1 237 ? -34.118 22.355 -10.808 1.00 90.75 237 LEU A CA 1
ATOM 1830 C C . LEU A 1 237 ? -34.554 22.365 -12.268 1.00 90.75 237 LEU A C 1
ATOM 1832 O O . LEU A 1 237 ? -35.514 21.677 -12.607 1.00 90.75 237 LEU A O 1
ATOM 1836 N N . VAL A 1 238 ? -33.854 23.096 -13.138 1.00 89.31 238 VAL A N 1
ATOM 1837 C CA . VAL A 1 238 ? -34.177 23.142 -14.574 1.00 89.31 238 VAL A CA 1
ATOM 1838 C C . VAL A 1 238 ? -34.095 21.740 -15.176 1.00 89.31 238 VAL A C 1
ATOM 1840 O O . VAL A 1 238 ? -35.041 21.265 -15.804 1.00 89.31 238 VAL A O 1
ATOM 1843 N N . THR A 1 239 ? -32.986 21.049 -14.925 1.00 86.06 239 THR A N 1
ATOM 1844 C CA . THR A 1 239 ? -32.731 19.727 -15.509 1.00 86.06 239 THR A CA 1
ATOM 1845 C C . THR A 1 239 ? -33.606 18.651 -14.867 1.00 86.06 239 THR A C 1
ATOM 1847 O O . THR A 1 239 ? -34.230 17.868 -15.578 1.00 86.06 239 THR A O 1
ATOM 1850 N N . SER A 1 240 ? -33.731 18.651 -13.537 1.00 87.12 240 SER A N 1
ATOM 1851 C CA . SER A 1 240 ? -34.586 17.719 -12.793 1.00 87.12 240 SER A CA 1
ATOM 1852 C C . SER A 1 240 ? -36.045 17.873 -13.184 1.00 87.12 240 SER A C 1
ATOM 1854 O O . SER A 1 240 ? -36.713 16.871 -13.392 1.00 87.12 240 SER A O 1
ATOM 1856 N N . THR A 1 241 ? -36.556 19.092 -13.351 1.00 87.88 241 THR A N 1
ATOM 1857 C CA . THR A 1 241 ? -37.969 19.295 -13.697 1.00 87.88 241 THR A CA 1
ATOM 1858 C C . THR A 1 241 ? -38.286 18.760 -15.091 1.00 87.88 241 THR A C 1
ATOM 1860 O O . THR A 1 241 ? -39.272 18.043 -15.265 1.00 87.88 241 THR A O 1
ATOM 1863 N N . LEU A 1 242 ? -37.424 19.042 -16.073 1.00 84.69 242 LEU A N 1
ATOM 1864 C CA . LEU A 1 242 ? -37.574 18.530 -17.437 1.00 84.69 242 LEU A CA 1
ATOM 1865 C C . LEU A 1 242 ? -37.459 17.003 -17.483 1.00 84.69 242 LEU A C 1
ATOM 1867 O O . LEU A 1 242 ? -38.311 16.333 -18.066 1.00 84.69 242 LEU A O 1
ATOM 1871 N N . LEU A 1 243 ? -36.423 16.448 -16.848 1.00 83.88 243 LEU A N 1
ATOM 1872 C CA . LEU A 1 243 ? -36.171 15.010 -16.868 1.00 83.88 243 LEU A CA 1
ATOM 1873 C C . LEU A 1 243 ? -37.180 14.237 -16.021 1.00 83.88 243 LEU A C 1
ATOM 1875 O O . LEU A 1 243 ? -37.612 13.179 -16.451 1.00 83.88 243 LEU A O 1
ATOM 1879 N N . THR A 1 244 ? -37.618 14.746 -14.873 1.00 82.31 244 THR A N 1
ATOM 1880 C CA . THR A 1 244 ? -38.592 14.061 -14.006 1.00 82.31 244 THR A CA 1
ATOM 1881 C C . THR A 1 244 ? -39.958 13.978 -14.679 1.00 82.31 244 THR A C 1
ATOM 1883 O O . THR A 1 244 ? -40.574 12.920 -14.649 1.00 82.31 244 THR A O 1
ATOM 1886 N N . MET A 1 245 ? -40.409 15.027 -15.374 1.00 82.56 245 MET A N 1
ATOM 1887 C CA . MET A 1 245 ? -41.689 15.010 -16.101 1.00 82.56 245 MET A CA 1
ATOM 1888 C C . MET A 1 245 ? -41.711 14.056 -17.306 1.00 82.56 245 MET A C 1
ATOM 1890 O O . MET A 1 245 ? -42.789 13.713 -17.787 1.00 82.56 245 MET A O 1
ATOM 1894 N N . LEU A 1 246 ? -40.545 13.615 -17.788 1.00 81.81 246 LEU A N 1
ATOM 1895 C CA . LEU A 1 246 ? -40.417 12.655 -18.887 1.00 81.81 246 LEU A CA 1
ATOM 1896 C C . LEU A 1 246 ? -40.069 11.249 -18.382 1.00 81.81 246 LEU A C 1
ATOM 1898 O O . LEU A 1 246 ? -40.752 10.280 -18.702 1.00 81.81 246 LEU A O 1
ATOM 1902 N N . ALA A 1 247 ? -39.013 11.132 -17.583 1.00 83.12 247 ALA A N 1
ATOM 1903 C CA . ALA A 1 247 ? -38.462 9.869 -17.116 1.00 83.12 247 ALA A CA 1
ATOM 1904 C C . ALA A 1 247 ? -39.325 9.221 -16.030 1.00 83.12 247 ALA A C 1
ATOM 1906 O O . ALA A 1 247 ? -39.552 8.015 -16.086 1.00 83.12 247 ALA A O 1
ATOM 1907 N N . LEU A 1 248 ? -39.842 9.989 -15.063 1.00 83.75 248 LEU A N 1
ATOM 1908 C CA . LEU A 1 248 ? -40.564 9.417 -13.924 1.00 83.75 248 LEU A CA 1
ATOM 1909 C C . LEU A 1 248 ? -41.889 8.742 -14.333 1.00 83.75 248 LEU A C 1
ATOM 1911 O O . LEU A 1 248 ? -42.128 7.627 -13.871 1.00 83.75 248 LEU A O 1
ATOM 1915 N N . PRO A 1 249 ? -42.721 9.310 -15.235 1.00 83.44 249 PRO A N 1
ATOM 1916 C CA . PRO A 1 249 ? -43.922 8.622 -15.708 1.00 83.44 249 PRO A CA 1
ATOM 1917 C C . PRO A 1 249 ? -43.628 7.371 -16.543 1.00 83.44 249 PRO A C 1
ATOM 1919 O O . PRO A 1 249 ? -44.364 6.390 -16.455 1.00 83.44 249 PRO A O 1
ATOM 1922 N N . LEU A 1 250 ? -42.543 7.376 -17.327 1.00 83.50 250 LEU A N 1
ATOM 1923 C CA . LEU A 1 250 ? -42.104 6.195 -18.078 1.00 83.50 250 LEU A CA 1
ATOM 1924 C C . LEU A 1 250 ? -41.646 5.081 -17.135 1.00 83.50 250 LEU A C 1
ATOM 1926 O O . LEU A 1 250 ? -42.030 3.926 -17.307 1.00 83.50 250 LEU A O 1
ATOM 1930 N N . LEU A 1 251 ? -40.865 5.429 -16.112 1.00 82.50 251 LEU A N 1
ATOM 1931 C CA . LEU A 1 251 ? -40.436 4.482 -15.089 1.00 82.50 251 LEU A CA 1
ATOM 1932 C C . LEU A 1 251 ? -41.628 3.964 -14.274 1.00 82.50 251 LEU A C 1
ATOM 1934 O O . LEU A 1 251 ? -41.690 2.772 -13.992 1.00 82.50 251 LEU A O 1
ATOM 1938 N N . TYR A 1 252 ? -42.609 4.816 -13.962 1.00 82.88 252 TYR A N 1
ATOM 1939 C CA . TYR A 1 252 ? -43.853 4.398 -13.314 1.00 82.88 252 TYR A CA 1
ATOM 1940 C C . TYR A 1 252 ? -44.616 3.368 -14.158 1.00 82.88 252 TYR A C 1
ATOM 1942 O O . TYR A 1 252 ? -45.010 2.329 -13.632 1.00 82.88 252 TYR A O 1
ATOM 1950 N N . ALA A 1 253 ? -44.764 3.610 -15.466 1.00 78.06 253 ALA A N 1
ATOM 1951 C CA . ALA A 1 253 ? -45.427 2.676 -16.376 1.00 78.06 253 ALA A CA 1
ATOM 1952 C C . ALA A 1 253 ? -44.717 1.314 -16.426 1.00 78.06 253 ALA A C 1
ATOM 1954 O O . ALA A 1 253 ? -45.369 0.278 -16.364 1.00 78.06 253 ALA A O 1
ATOM 1955 N N . VAL A 1 254 ? -43.382 1.302 -16.466 1.00 78.69 254 VAL A N 1
ATOM 1956 C CA . VAL A 1 254 ? -42.591 0.058 -16.465 1.00 78.69 254 VAL A CA 1
ATOM 1957 C C . VAL A 1 254 ? -42.717 -0.709 -15.142 1.00 78.69 254 VAL A C 1
ATOM 1959 O O . VAL A 1 254 ? -42.695 -1.938 -15.142 1.00 78.69 254 VAL A O 1
ATOM 1962 N N . VAL A 1 255 ? -42.825 -0.005 -14.012 1.00 73.94 255 VAL A N 1
ATOM 1963 C CA . VAL A 1 255 ? -42.856 -0.618 -12.674 1.00 73.94 255 VAL A CA 1
ATOM 1964 C C . VAL A 1 255 ? -44.255 -1.116 -12.284 1.00 73.94 255 VAL A C 1
ATOM 1966 O O . VAL A 1 255 ? -44.351 -2.141 -11.606 1.00 73.94 255 VAL A O 1
ATOM 1969 N N . ASP A 1 256 ? -45.326 -0.423 -12.687 1.00 69.88 256 ASP A N 1
ATOM 1970 C CA . ASP A 1 256 ? -46.716 -0.789 -12.356 1.00 69.88 256 ASP A CA 1
ATOM 1971 C C . ASP A 1 256 ? -47.302 -1.841 -13.326 1.00 69.88 256 ASP A C 1
ATOM 1973 O O . ASP A 1 256 ? -48.169 -2.607 -12.918 1.00 69.88 256 ASP A O 1
ATOM 1977 N N . ASP A 1 257 ? -46.794 -1.950 -14.564 1.00 58.22 257 ASP A N 1
ATOM 1978 C CA . ASP A 1 257 ? -47.302 -2.855 -15.619 1.00 58.22 257 ASP A CA 1
ATOM 1979 C C . ASP A 1 257 ? -46.552 -4.209 -15.713 1.00 58.22 257 ASP A C 1
ATOM 1981 O O . ASP A 1 257 ? -46.343 -4.780 -16.787 1.00 58.22 257 ASP A O 1
ATOM 1985 N N . ILE A 1 258 ? -46.118 -4.769 -14.576 1.00 52.03 258 ILE A N 1
ATOM 1986 C CA . ILE A 1 258 ? -45.523 -6.121 -14.521 1.00 52.03 258 ILE A CA 1
ATOM 1987 C C . ILE A 1 258 ? -46.642 -7.177 -14.468 1.00 52.03 258 ILE A C 1
ATOM 1989 O O . ILE A 1 258 ? -46.731 -7.967 -13.533 1.00 52.03 258 ILE A O 1
ATOM 1993 N N . THR A 1 259 ? -47.483 -7.210 -15.503 1.00 40.47 259 THR A N 1
ATOM 1994 C CA . THR A 1 259 ? -48.261 -8.387 -15.920 1.00 40.47 259 THR A CA 1
ATOM 1995 C C . THR A 1 259 ? -48.475 -8.346 -17.435 1.00 40.47 259 THR A C 1
ATOM 1997 O O . THR A 1 259 ? -49.476 -7.837 -17.917 1.00 40.47 259 THR A O 1
ATOM 2000 N N . GLY A 1 260 ? -47.538 -8.943 -18.181 1.00 44.84 260 GLY A N 1
ATOM 2001 C CA . GLY A 1 260 ? -47.766 -9.409 -19.554 1.00 44.84 260 GLY A CA 1
ATOM 2002 C C . GLY A 1 260 ? -47.697 -8.356 -20.665 1.00 44.84 260 GLY A C 1
ATOM 2003 O O . GLY A 1 260 ? -48.718 -7.962 -21.209 1.00 44.84 260 GLY A O 1
ATOM 2004 N N . ILE A 1 261 ? -46.486 -8.017 -21.121 1.00 38.62 261 ILE A N 1
ATOM 2005 C CA . ILE A 1 261 ? -46.302 -7.254 -22.365 1.00 38.62 261 ILE A CA 1
ATOM 2006 C C . ILE A 1 261 ? -45.938 -8.208 -23.515 1.00 38.62 261 ILE A C 1
ATOM 2008 O O . ILE A 1 261 ? -44.800 -8.672 -23.634 1.00 38.62 261 ILE A O 1
ATOM 2012 N N . GLN A 1 262 ? -46.924 -8.474 -24.379 1.00 37.25 262 GLN A N 1
ATOM 2013 C CA . GLN A 1 262 ? -46.746 -8.864 -25.781 1.00 37.25 262 GLN A CA 1
ATOM 2014 C C . GLN A 1 262 ? -46.676 -7.587 -26.629 1.00 37.25 262 GLN A C 1
ATOM 2016 O O . GLN A 1 262 ? -47.688 -6.929 -26.840 1.00 37.25 262 GLN A O 1
ATOM 2021 N N . LEU A 1 263 ? -45.495 -7.249 -27.154 1.00 32.62 263 LEU A N 1
ATOM 2022 C CA . LEU A 1 263 ? -45.346 -6.229 -28.196 1.00 32.62 263 LEU A CA 1
ATOM 2023 C C . LEU A 1 263 ? -44.383 -6.726 -29.283 1.00 32.62 263 LEU A C 1
ATOM 2025 O O . LEU A 1 263 ? -43.252 -7.131 -29.011 1.00 32.62 263 LEU A O 1
ATOM 2029 N N . TRP A 1 264 ? -44.856 -6.683 -30.526 1.00 34.06 264 TRP A N 1
ATOM 2030 C CA . TRP A 1 264 ? -44.124 -6.930 -31.772 1.00 34.06 264 TRP A CA 1
ATOM 2031 C C . TRP A 1 264 ? -44.331 -5.717 -32.705 1.00 34.06 264 TRP A C 1
ATOM 2033 O O . TRP A 1 264 ? -45.386 -5.091 -32.588 1.00 34.06 264 TRP A O 1
ATOM 2043 N N . PRO A 1 265 ? -43.408 -5.376 -33.637 1.00 54.84 265 PRO A N 1
ATOM 2044 C CA . PRO A 1 265 ? -42.077 -5.931 -33.882 1.00 54.84 265 PRO A CA 1
ATOM 2045 C C . PRO A 1 265 ? -40.962 -4.906 -33.635 1.00 54.84 265 PRO A C 1
ATOM 2047 O O . PRO A 1 265 ? -40.733 -4.021 -34.448 1.00 54.84 265 PRO A O 1
ATOM 2050 N N . LEU A 1 266 ? -40.159 -5.109 -32.594 1.00 28.33 266 LEU A N 1
ATOM 2051 C CA . LEU A 1 266 ? -38.737 -4.754 -32.610 1.00 28.33 266 LEU A CA 1
ATOM 2052 C C . LEU A 1 266 ? -38.021 -5.791 -31.749 1.00 28.33 266 LEU A C 1
ATOM 2054 O O . LEU A 1 266 ? -38.192 -5.858 -30.534 1.00 28.33 266 LEU A O 1
ATOM 2058 N N . ARG A 1 267 ? -37.265 -6.675 -32.404 1.00 35.06 267 ARG A N 1
ATOM 2059 C CA . ARG A 1 267 ? -36.494 -7.741 -31.755 1.00 35.06 267 ARG A CA 1
ATOM 2060 C C . ARG A 1 267 ? -35.317 -7.134 -30.985 1.00 35.06 267 ARG A C 1
ATOM 2062 O O . ARG A 1 267 ? -34.187 -7.162 -31.462 1.00 35.06 267 ARG A O 1
ATOM 2069 N N . PHE A 1 268 ? -35.558 -6.639 -29.774 1.00 35.59 268 PHE A N 1
ATOM 2070 C CA . PHE A 1 268 ? -34.492 -6.446 -28.796 1.00 35.59 268 PHE A CA 1
ATOM 2071 C C . PHE A 1 268 ? -34.183 -7.793 -28.142 1.00 35.59 268 PHE A C 1
ATOM 2073 O O . PHE A 1 268 ? -34.982 -8.350 -27.387 1.00 35.59 268 PHE A O 1
ATOM 2080 N N . LYS A 1 269 ? -33.012 -8.345 -28.476 1.00 35.56 269 LYS A N 1
ATOM 2081 C CA . LYS A 1 269 ? -32.448 -9.518 -27.806 1.00 35.56 269 LYS A CA 1
ATOM 2082 C C . LYS A 1 269 ? -32.436 -9.266 -26.295 1.00 35.56 269 LYS A C 1
ATOM 2084 O O . LYS A 1 269 ? -31.790 -8.336 -25.810 1.00 35.56 269 LYS A O 1
ATOM 2089 N N . ARG A 1 270 ? -33.144 -10.127 -25.559 1.00 44.06 270 ARG A N 1
ATOM 2090 C CA . ARG A 1 270 ? -32.973 -10.306 -24.115 1.00 44.06 270 ARG A CA 1
ATOM 2091 C C . ARG A 1 270 ? -31.484 -10.486 -23.818 1.00 44.06 270 ARG A C 1
ATOM 2093 O O . ARG A 1 270 ? -30.835 -11.341 -24.410 1.00 44.06 270 ARG A O 1
ATOM 2100 N N . GLY A 1 271 ? -30.981 -9.686 -22.882 1.00 46.91 271 GLY A N 1
ATOM 2101 C CA . GLY A 1 271 ? -29.618 -9.787 -22.365 1.00 46.91 271 GLY A CA 1
ATOM 2102 C C . GLY A 1 271 ? -28.719 -8.641 -22.815 1.00 46.91 271 GLY A C 1
ATOM 2103 O O . GLY A 1 271 ? -27.927 -8.815 -23.730 1.00 46.91 271 GLY A O 1
ATOM 2104 N N . LYS A 1 272 ? -28.869 -7.481 -22.159 1.00 42.22 272 LYS A N 1
ATOM 2105 C CA . LYS A 1 272 ? -27.837 -6.470 -21.827 1.00 42.22 272 LYS A CA 1
ATOM 2106 C C . LYS A 1 272 ? -28.494 -5.131 -21.475 1.00 42.22 272 LYS A C 1
ATOM 2108 O O . LYS A 1 272 ? -28.108 -4.549 -20.480 1.00 42.22 272 LYS A O 1
ATOM 2113 N N . ALA A 1 273 ? -29.556 -4.706 -22.164 1.00 44.19 273 ALA A N 1
ATOM 2114 C CA . ALA A 1 273 ? -30.172 -3.386 -21.947 1.00 44.19 273 ALA A CA 1
ATOM 2115 C C . ALA A 1 273 ? -30.825 -3.201 -20.559 1.00 44.19 273 ALA A C 1
ATOM 2117 O O . ALA A 1 273 ? -30.588 -2.192 -19.911 1.00 44.19 273 ALA A O 1
ATOM 2118 N N . VAL A 1 274 ? -31.555 -4.202 -20.045 1.00 47.78 274 VAL A N 1
ATOM 2119 C CA . VAL A 1 274 ? -32.105 -4.169 -18.668 1.00 47.78 274 VAL A CA 1
ATOM 2120 C C . VAL A 1 274 ? -30.993 -4.263 -17.620 1.00 47.78 274 VAL A C 1
ATOM 2122 O O . VAL A 1 274 ? -31.082 -3.630 -16.578 1.00 47.78 274 VAL A O 1
ATOM 2125 N N . LYS A 1 275 ? -29.905 -4.987 -17.925 1.00 45.19 275 LYS A N 1
ATOM 2126 C CA . LYS A 1 275 ? -28.711 -5.023 -17.072 1.00 45.19 275 LYS A CA 1
ATOM 2127 C C . LYS A 1 275 ? -27.984 -3.681 -17.076 1.00 45.19 275 LYS A C 1
ATOM 2129 O O . LYS A 1 275 ? -27.540 -3.286 -16.022 1.00 45.19 275 LYS A O 1
ATOM 2134 N N . ILE A 1 276 ? -27.920 -2.969 -18.202 1.00 47.34 276 ILE A N 1
ATOM 2135 C CA . ILE A 1 276 ? -27.319 -1.630 -18.331 1.00 47.34 276 ILE A CA 1
ATOM 2136 C C . ILE A 1 276 ? -28.187 -0.569 -17.643 1.00 47.34 276 ILE A C 1
ATOM 2138 O O . ILE A 1 276 ? -27.647 0.327 -17.008 1.00 47.34 276 ILE A O 1
ATOM 2142 N N . LEU A 1 277 ? -29.517 -0.695 -17.700 1.00 44.44 277 LEU A N 1
ATOM 2143 C CA . LEU A 1 277 ? -30.432 0.195 -16.983 1.00 44.44 277 LEU A CA 1
ATOM 2144 C C . LEU A 1 277 ? -30.378 -0.044 -15.463 1.00 44.44 277 LEU A C 1
ATOM 2146 O O . LEU A 1 277 ? -30.375 0.920 -14.712 1.00 44.44 277 LEU A O 1
ATOM 2150 N N . LEU A 1 278 ? -30.252 -1.303 -15.015 1.00 48.34 278 LEU A N 1
ATOM 2151 C CA . LEU A 1 278 ? -29.959 -1.649 -13.615 1.00 48.34 278 LEU A CA 1
ATOM 2152 C C . LEU A 1 278 ? -28.533 -1.248 -13.198 1.00 48.34 278 LEU A C 1
ATOM 2154 O O . LEU A 1 278 ? -28.347 -0.843 -12.061 1.00 48.34 278 LEU A O 1
ATOM 2158 N N . LEU A 1 279 ? -27.549 -1.283 -14.106 1.00 47.28 279 LEU A N 1
ATOM 2159 C CA . LEU A 1 279 ? -26.166 -0.841 -13.862 1.00 47.28 279 LEU A CA 1
ATOM 2160 C C . LEU A 1 279 ? -26.060 0.689 -13.736 1.00 47.28 279 LEU A C 1
ATOM 2162 O O . LEU A 1 279 ? -25.217 1.179 -12.998 1.00 47.28 279 LEU A O 1
ATOM 2166 N N . LEU A 1 280 ? -26.928 1.436 -14.429 1.00 42.19 280 LEU A N 1
ATOM 2167 C CA . LEU A 1 280 ? -27.078 2.895 -14.305 1.00 42.19 280 LEU A CA 1
ATOM 2168 C C . LEU A 1 280 ? -27.921 3.316 -13.085 1.00 42.19 280 LEU A C 1
ATOM 2170 O O . LEU A 1 280 ? -27.910 4.489 -12.720 1.00 42.19 280 LEU A O 1
ATOM 2174 N N . LEU A 1 281 ? -28.651 2.377 -12.469 1.00 41.28 281 LEU A N 1
ATOM 2175 C CA . LEU A 1 281 ? -29.490 2.571 -11.276 1.00 41.28 281 LEU A CA 1
ATOM 2176 C C . LEU A 1 281 ? -28.821 2.115 -9.975 1.00 41.28 281 LEU A C 1
ATOM 2178 O O . LEU A 1 281 ? -29.373 2.357 -8.904 1.00 41.28 281 LEU A O 1
ATOM 2182 N N . ILE A 1 282 ? -27.642 1.493 -10.051 1.00 39.62 282 ILE A N 1
ATOM 2183 C CA . ILE A 1 282 ? -26.754 1.369 -8.897 1.00 39.62 282 ILE A CA 1
ATOM 2184 C C . ILE A 1 282 ? -26.184 2.776 -8.690 1.00 39.62 282 ILE A C 1
ATOM 2186 O O . ILE A 1 282 ? -25.443 3.255 -9.554 1.00 39.62 282 ILE A O 1
ATOM 2190 N N . PRO A 1 283 ? -26.526 3.480 -7.594 1.00 43.12 283 PRO A N 1
ATOM 2191 C CA . PRO A 1 283 ? -25.762 4.656 -7.226 1.00 43.12 283 PRO A CA 1
ATOM 2192 C C . PRO A 1 283 ? -24.312 4.200 -7.168 1.00 43.12 283 PRO A C 1
ATOM 2194 O O . PRO A 1 283 ? -24.040 3.122 -6.646 1.00 43.12 283 PRO A O 1
ATOM 2197 N N . SER A 1 284 ? -23.395 4.998 -7.698 1.00 39.66 284 SER A N 1
ATOM 2198 C CA . SER A 1 284 ? -21.960 4.878 -7.473 1.00 39.66 284 SER A CA 1
ATOM 2199 C C . SER A 1 284 ? -21.649 5.020 -5.974 1.00 39.66 284 SER A C 1
ATOM 2201 O O . SER A 1 284 ? -21.131 6.029 -5.510 1.00 39.66 284 SER A O 1
ATOM 2203 N N . LEU A 1 285 ? -22.025 3.992 -5.225 1.00 41.84 285 LEU A N 1
ATOM 2204 C CA . LEU A 1 285 ? -21.526 3.532 -3.952 1.00 41.84 285 LEU A CA 1
ATOM 2205 C C . LEU A 1 285 ? -20.562 2.410 -4.331 1.00 41.84 285 LEU A C 1
ATOM 2207 O O . LEU A 1 285 ? -20.834 1.231 -4.145 1.00 41.84 285 LEU A O 1
ATOM 2211 N N . ALA A 1 286 ? -19.400 2.794 -4.855 1.00 31.12 286 ALA A N 1
ATOM 2212 C CA . ALA A 1 286 ? -18.188 2.057 -4.531 1.00 31.12 286 ALA A CA 1
ATOM 2213 C C . ALA A 1 286 ? -17.837 2.405 -3.074 1.00 31.12 286 ALA A C 1
ATOM 2215 O O . ALA A 1 286 ? -16.869 3.099 -2.783 1.00 31.12 286 ALA A O 1
ATOM 2216 N N . VAL A 1 287 ? -18.727 2.015 -2.165 1.00 39.97 287 VAL A N 1
ATOM 2217 C CA . VAL A 1 287 ? -18.369 1.670 -0.802 1.00 39.97 287 VAL A CA 1
ATOM 2218 C C . VAL A 1 287 ? -18.392 0.160 -0.848 1.00 39.97 287 VAL A C 1
ATOM 2220 O O . VAL A 1 287 ? -19.435 -0.434 -1.118 1.00 39.97 287 VAL A O 1
ATOM 2223 N N . SER A 1 288 ? -17.224 -0.442 -0.681 1.00 34.00 288 SER A N 1
ATOM 2224 C CA . SER A 1 288 ? -17.070 -1.861 -0.414 1.00 34.00 288 SER A CA 1
ATOM 2225 C C . SER A 1 288 ? -17.898 -2.196 0.828 1.00 34.00 288 SER A C 1
ATOM 2227 O O . SER A 1 288 ? -17.444 -2.041 1.953 1.00 34.00 288 SER A O 1
ATOM 2229 N N . GLN A 1 289 ? -19.158 -2.562 0.627 1.00 31.69 289 GLN A N 1
ATOM 2230 C CA . GLN A 1 289 ? -19.981 -3.222 1.624 1.00 31.69 289 GLN A CA 1
ATOM 2231 C C . GLN A 1 289 ? -20.324 -4.585 1.052 1.00 31.69 289 GLN A C 1
ATOM 2233 O O . GLN A 1 289 ? -21.259 -4.761 0.268 1.00 31.69 289 GLN A O 1
ATOM 2238 N N . SER A 1 290 ? -19.480 -5.534 1.437 1.00 34.69 290 SER A N 1
ATOM 2239 C CA . SER A 1 290 ? -19.736 -6.962 1.470 1.00 34.69 290 SER A CA 1
ATOM 2240 C C . SER A 1 290 ? -21.123 -7.190 2.074 1.00 34.69 290 SER A C 1
ATOM 2242 O O . SER A 1 290 ? -21.338 -7.117 3.283 1.00 34.69 290 SER A O 1
ATOM 2244 N N . THR A 1 291 ? -22.103 -7.419 1.202 1.00 32.50 291 THR A N 1
ATOM 2245 C CA . THR A 1 291 ? -23.413 -7.914 1.608 1.00 32.50 291 THR A CA 1
ATOM 2246 C C . THR A 1 291 ? -23.252 -9.400 1.874 1.00 32.50 291 THR A C 1
ATOM 2248 O O . THR A 1 291 ? -23.160 -10.215 0.960 1.00 32.50 291 THR A O 1
ATOM 2251 N N . VAL A 1 292 ? -23.158 -9.729 3.159 1.00 30.67 292 VAL A N 1
ATOM 2252 C CA . VAL A 1 292 ? -23.178 -11.096 3.672 1.00 30.67 292 VAL A CA 1
ATOM 2253 C C . VAL A 1 292 ? -24.512 -11.721 3.276 1.00 30.67 292 VAL A C 1
ATOM 2255 O O . VAL A 1 292 ? -25.570 -11.333 3.773 1.00 30.67 292 VAL A O 1
ATOM 2258 N N . LEU A 1 293 ? -24.466 -12.667 2.341 1.00 31.69 293 LEU A N 1
ATOM 2259 C CA . LEU A 1 293 ? -25.565 -13.592 2.103 1.00 31.69 293 LEU A CA 1
ATOM 2260 C C . LEU A 1 293 ? -25.752 -14.431 3.380 1.00 31.69 293 LEU A C 1
ATOM 2262 O O . LEU A 1 293 ? -24.767 -14.954 3.903 1.00 31.69 293 LEU A O 1
ATOM 2266 N N . PRO A 1 294 ? -26.982 -14.589 3.897 1.00 33.91 294 PRO A N 1
ATOM 2267 C CA . PRO A 1 294 ? -27.239 -15.486 5.014 1.00 33.91 294 PRO A CA 1
ATOM 2268 C C . PRO A 1 294 ? -27.105 -16.927 4.504 1.00 33.91 294 PRO A C 1
ATOM 2270 O O . PRO A 1 294 ? -28.035 -17.470 3.907 1.00 33.91 294 PRO A O 1
ATOM 2273 N N . GLY A 1 295 ? -25.914 -17.508 4.665 1.00 32.84 295 GLY A N 1
ATOM 2274 C CA . GLY A 1 295 ? -25.608 -18.865 4.208 1.00 32.84 295 GLY A CA 1
ATOM 2275 C C . GLY A 1 295 ? -24.139 -19.293 4.287 1.00 32.84 295 GLY A C 1
ATOM 2276 O O . GLY A 1 295 ? -23.902 -20.493 4.354 1.00 32.84 295 GLY A O 1
ATOM 2277 N N . ASP A 1 296 ? -23.172 -18.370 4.333 1.00 39.09 296 ASP A N 1
ATOM 2278 C CA . ASP A 1 296 ? -21.767 -18.742 4.558 1.00 39.09 296 ASP A CA 1
ATOM 2279 C C . ASP A 1 296 ? -21.470 -18.770 6.060 1.00 39.09 296 ASP A C 1
ATOM 2281 O O . ASP A 1 296 ? -21.422 -17.735 6.729 1.00 39.09 296 ASP A O 1
ATOM 2285 N N . GLU A 1 297 ? -21.278 -19.970 6.609 1.00 43.22 297 GLU A N 1
ATOM 2286 C CA . GLU A 1 297 ? -20.651 -20.129 7.918 1.00 43.22 297 GLU A CA 1
ATOM 2287 C C . GLU A 1 297 ? -19.295 -19.411 7.897 1.00 43.22 297 GLU A C 1
ATOM 2289 O O . GLU A 1 297 ? -18.455 -19.678 7.035 1.00 43.22 297 GLU A O 1
ATOM 2294 N N . ALA A 1 298 ? -19.082 -18.474 8.829 1.00 56.69 298 ALA A N 1
ATOM 2295 C CA . ALA A 1 298 ? -17.827 -17.738 8.925 1.00 56.69 298 ALA A CA 1
ATOM 2296 C C . ALA A 1 298 ? -16.674 -18.734 9.089 1.00 56.69 298 ALA A C 1
ATOM 2298 O O . ALA A 1 298 ? -16.530 -19.375 10.134 1.00 56.69 298 ALA A O 1
ATOM 2299 N N . LYS A 1 299 ? -15.854 -18.875 8.043 1.00 72.50 299 LYS A N 1
ATOM 2300 C CA . LYS A 1 299 ? -14.732 -19.812 8.040 1.00 72.50 299 LYS A CA 1
ATOM 2301 C C . LYS A 1 299 ? -13.783 -19.420 9.173 1.00 72.50 299 LYS A C 1
ATOM 2303 O O . LYS A 1 299 ? -13.273 -18.299 9.195 1.00 72.50 299 LYS A O 1
ATOM 2308 N N . VAL A 1 300 ? -13.580 -20.332 10.125 1.00 80.50 300 VAL A N 1
ATOM 2309 C CA . VAL A 1 300 ? -12.618 -20.141 11.216 1.00 80.50 300 VAL A CA 1
ATOM 2310 C C . VAL A 1 300 ? -11.223 -20.369 10.647 1.00 80.50 300 VAL A C 1
ATOM 2312 O O . VAL A 1 300 ? -10.895 -21.476 10.219 1.00 80.50 300 VAL A O 1
ATOM 2315 N N . LEU A 1 301 ? -10.412 -19.316 10.603 1.00 86.44 301 LEU A N 1
ATOM 2316 C CA . LEU A 1 301 ? -9.078 -19.346 10.012 1.00 86.44 301 LEU A CA 1
ATOM 2317 C C . LEU A 1 301 ? -7.994 -19.318 11.094 1.00 86.44 301 LEU A C 1
ATOM 2319 O O . LEU A 1 301 ? -8.049 -18.525 12.036 1.00 86.44 301 LEU A O 1
ATOM 2323 N N . SER A 1 302 ? -6.986 -20.174 10.927 1.00 90.69 302 SER A N 1
ATOM 2324 C CA . SER A 1 302 ? -5.704 -20.079 11.630 1.00 90.69 302 SER A CA 1
ATOM 2325 C C . SER A 1 302 ? -4.745 -19.167 10.861 1.00 90.69 302 SER A C 1
ATOM 2327 O O . SER A 1 302 ? -4.989 -18.855 9.693 1.00 90.69 302 SER A O 1
ATOM 2329 N N . LEU A 1 303 ? -3.617 -18.786 11.471 1.00 89.94 303 LEU A N 1
ATOM 2330 C CA . LEU A 1 303 ? -2.593 -17.956 10.822 1.00 89.94 303 LEU A CA 1
ATOM 2331 C C . LEU A 1 303 ? -2.196 -18.477 9.429 1.00 89.94 303 LEU A C 1
ATOM 2333 O O . LEU A 1 303 ? -2.116 -17.701 8.484 1.00 89.94 303 LEU A O 1
ATOM 2337 N N . ASN A 1 304 ? -1.996 -19.791 9.286 1.00 91.56 304 ASN A N 1
ATOM 2338 C CA . ASN A 1 304 ? -1.621 -20.389 8.003 1.00 91.56 304 ASN A CA 1
ATOM 2339 C C . ASN A 1 304 ? -2.720 -20.214 6.946 1.00 91.56 304 ASN A C 1
ATOM 2341 O O . ASN A 1 304 ? -2.410 -19.887 5.807 1.00 91.56 304 ASN A O 1
ATOM 2345 N N . GLY A 1 305 ? -3.990 -20.374 7.332 1.00 89.81 305 GLY A N 1
ATOM 2346 C CA . GLY A 1 305 ? -5.116 -20.164 6.419 1.00 89.81 305 GLY A CA 1
ATOM 2347 C C . GLY A 1 305 ? -5.260 -18.702 5.989 1.00 89.81 305 GLY A C 1
ATOM 2348 O O . GLY A 1 305 ? -5.577 -18.428 4.836 1.00 89.81 305 GLY A O 1
ATOM 2349 N N . VAL A 1 306 ? -4.977 -17.754 6.888 1.00 92.00 306 VAL A N 1
ATOM 2350 C CA . VAL A 1 306 ? -4.966 -16.316 6.564 1.00 92.00 306 VAL A CA 1
ATOM 2351 C C . VAL A 1 306 ? -3.812 -15.974 5.612 1.00 92.00 306 VAL A C 1
ATOM 2353 O O . VAL A 1 306 ? -4.005 -15.220 4.661 1.00 92.00 306 VAL A O 1
ATOM 2356 N N . LEU A 1 307 ? -2.625 -16.548 5.828 1.00 94.25 307 LEU A N 1
ATOM 2357 C CA . LEU A 1 307 ? -1.464 -16.354 4.952 1.00 94.25 307 LEU A CA 1
ATOM 2358 C C . LEU A 1 307 ? -1.673 -16.943 3.552 1.00 94.25 307 LEU A C 1
ATOM 2360 O O . LEU A 1 307 ? -1.273 -16.323 2.571 1.00 94.25 307 LEU A O 1
ATOM 2364 N N . GLU A 1 308 ? -2.308 -18.110 3.447 1.00 92.25 308 GLU A N 1
ATOM 2365 C CA . GLU A 1 308 ? -2.641 -18.729 2.159 1.00 92.25 308 GLU A CA 1
ATOM 2366 C C . GLU A 1 308 ? -3.587 -17.833 1.350 1.00 92.25 308 GLU A C 1
ATOM 2368 O O . GLU A 1 308 ? -3.279 -17.488 0.210 1.00 92.25 308 GLU A O 1
ATOM 2373 N N . LEU A 1 309 ? -4.655 -17.329 1.980 1.00 91.62 309 LEU A N 1
ATOM 2374 C CA . LEU A 1 309 ? -5.562 -16.366 1.347 1.00 91.62 309 LEU A CA 1
ATOM 2375 C C . LEU A 1 309 ? -4.855 -15.068 0.943 1.00 91.62 309 LEU A C 1
ATOM 2377 O O . LEU A 1 309 ? -5.158 -14.520 -0.117 1.00 91.62 309 LEU A O 1
ATOM 2381 N N . ALA A 1 310 ? -3.911 -14.583 1.756 1.00 93.69 310 ALA A N 1
ATOM 2382 C CA . ALA A 1 310 ? -3.111 -13.415 1.409 1.00 93.69 310 ALA A CA 1
ATOM 2383 C C . ALA A 1 310 ? -2.256 -13.676 0.162 1.00 93.69 310 ALA A C 1
ATOM 2385 O O . ALA A 1 310 ? -2.202 -12.839 -0.730 1.00 93.69 310 ALA A O 1
ATOM 2386 N N . PHE A 1 311 ? -1.604 -14.834 0.055 1.00 94.06 311 PHE A N 1
ATOM 2387 C CA . PHE A 1 311 ? -0.781 -15.155 -1.114 1.00 94.06 311 PHE A CA 1
ATOM 2388 C C . PHE A 1 311 ? -1.594 -15.362 -2.393 1.00 94.06 311 PHE A C 1
ATOM 2390 O O . PHE A 1 311 ? -1.090 -15.060 -3.475 1.00 94.06 311 PHE A O 1
ATOM 2397 N N . GLU A 1 312 ? -2.830 -15.844 -2.284 1.00 91.94 312 GLU A N 1
ATOM 2398 C CA . GLU A 1 312 ? -3.718 -16.037 -3.433 1.00 91.94 312 GLU A CA 1
ATOM 2399 C C . GLU A 1 312 ? -4.339 -14.728 -3.937 1.00 91.94 312 GLU A C 1
ATOM 2401 O O . GLU A 1 312 ? -4.391 -14.496 -5.148 1.00 91.94 312 GLU A O 1
ATOM 2406 N N . ASN A 1 313 ? -4.800 -13.866 -3.027 1.00 92.31 313 ASN A N 1
ATOM 2407 C CA . ASN A 1 313 ? -5.631 -12.715 -3.388 1.00 92.31 313 ASN A CA 1
ATOM 2408 C C . ASN A 1 313 ? -4.873 -11.383 -3.438 1.00 92.31 313 ASN A C 1
ATOM 2410 O O . ASN A 1 313 ? -5.326 -10.451 -4.105 1.00 92.31 313 ASN A O 1
ATOM 2414 N N . ASN A 1 314 ? -3.718 -11.266 -2.776 1.00 94.38 314 ASN A N 1
ATOM 2415 C CA . ASN A 1 314 ? -3.009 -9.995 -2.682 1.00 94.38 314 ASN A CA 1
ATOM 2416 C C . ASN A 1 314 ? -2.475 -9.536 -4.054 1.00 94.38 314 ASN A C 1
ATOM 2418 O O . ASN A 1 314 ? -1.582 -10.134 -4.666 1.00 94.38 314 ASN A O 1
ATOM 2422 N N . SER A 1 315 ? -3.026 -8.419 -4.529 1.00 93.94 315 SER A N 1
ATOM 2423 C CA . SER A 1 315 ? -2.692 -7.814 -5.820 1.00 93.94 315 SER A CA 1
ATOM 2424 C C . SER A 1 315 ? -1.252 -7.303 -5.921 1.00 93.94 315 SER A C 1
ATOM 2426 O O . SER A 1 315 ? -0.698 -7.300 -7.022 1.00 93.94 315 SER A O 1
ATOM 2428 N N . GLU A 1 316 ? -0.616 -6.927 -4.808 1.00 92.75 316 GLU A N 1
ATOM 2429 C CA . GLU A 1 316 ? 0.786 -6.499 -4.786 1.00 92.75 316 GLU A CA 1
ATOM 2430 C C . GLU A 1 316 ? 1.712 -7.690 -5.070 1.00 92.75 316 GLU A C 1
ATOM 2432 O O . GLU A 1 316 ? 2.553 -7.611 -5.966 1.00 92.75 316 GLU A O 1
ATOM 2437 N N . LEU A 1 317 ? 1.503 -8.838 -4.413 1.00 94.62 317 LEU A N 1
ATOM 2438 C CA . LEU A 1 317 ? 2.261 -10.064 -4.707 1.00 94.62 317 LEU A CA 1
ATOM 2439 C C . LEU A 1 317 ? 2.072 -10.518 -6.155 1.00 94.62 317 LEU A C 1
ATOM 2441 O O . LEU A 1 317 ? 3.043 -10.881 -6.827 1.00 94.62 317 LEU A O 1
ATOM 2445 N N . LYS A 1 318 ? 0.844 -10.421 -6.674 1.00 95.25 318 LYS A N 1
ATOM 2446 C CA . LYS A 1 318 ? 0.567 -10.685 -8.087 1.00 95.25 318 LYS A CA 1
ATOM 2447 C C . LYS A 1 318 ? 1.335 -9.729 -9.003 1.00 95.25 318 LYS A C 1
ATOM 2449 O O . LYS A 1 318 ? 1.911 -10.186 -9.990 1.00 95.25 318 LYS A O 1
ATOM 2454 N N . ALA A 1 319 ? 1.412 -8.440 -8.678 1.00 96.44 319 ALA A N 1
ATOM 2455 C CA . ALA A 1 319 ? 2.186 -7.469 -9.450 1.00 96.44 319 ALA A CA 1
ATOM 2456 C C . ALA A 1 319 ? 3.683 -7.819 -9.481 1.00 96.44 319 ALA A C 1
ATOM 2458 O O . ALA A 1 319 ? 4.265 -7.885 -10.563 1.00 96.44 319 ALA A O 1
ATOM 2459 N N . TYR A 1 320 ? 4.293 -8.134 -8.334 1.00 96.56 320 TYR A N 1
ATOM 2460 C CA . TYR A 1 320 ? 5.700 -8.551 -8.284 1.00 96.56 320 TYR A CA 1
ATOM 2461 C C . TYR A 1 320 ? 5.954 -9.874 -9.018 1.00 96.56 320 TYR A C 1
ATOM 2463 O O . TYR A 1 320 ? 6.994 -10.021 -9.662 1.00 96.56 320 TYR A O 1
ATOM 2471 N N . SER A 1 321 ? 4.999 -10.812 -8.995 1.00 96.94 321 SER A N 1
ATOM 2472 C CA . SER A 1 321 ? 5.095 -12.045 -9.788 1.00 96.94 321 SER A CA 1
ATOM 2473 C C . SER A 1 321 ? 5.099 -11.758 -11.295 1.00 96.94 321 SER A C 1
ATOM 2475 O O . SER A 1 321 ? 5.925 -12.298 -12.026 1.00 96.94 321 SER A O 1
ATOM 2477 N N . LEU A 1 322 ? 4.258 -10.825 -11.756 1.00 97.88 322 LEU A N 1
ATOM 2478 C CA . LEU A 1 322 ? 4.214 -10.404 -13.157 1.00 97.88 322 LEU A CA 1
ATOM 2479 C C . LEU A 1 322 ? 5.477 -9.636 -13.570 1.00 97.88 322 LEU A C 1
ATOM 2481 O O . LEU A 1 322 ? 5.950 -9.832 -14.683 1.00 97.88 322 LEU A O 1
ATOM 2485 N N . MET A 1 323 ? 6.064 -8.823 -12.685 1.00 97.00 323 MET A N 1
ATOM 2486 C CA . MET A 1 323 ? 7.357 -8.159 -12.931 1.00 97.00 323 MET A CA 1
ATOM 2487 C C . MET A 1 323 ? 8.517 -9.162 -13.065 1.00 97.00 323 MET A C 1
ATOM 2489 O O . MET A 1 323 ? 9.465 -8.938 -13.828 1.00 97.00 323 MET A O 1
ATOM 2493 N N . ALA A 1 324 ? 8.461 -10.282 -12.338 1.00 97.62 324 ALA A N 1
ATOM 2494 C CA . ALA A 1 324 ? 9.411 -11.376 -12.518 1.00 97.62 324 ALA A CA 1
ATOM 2495 C C . ALA A 1 324 ? 9.216 -12.056 -13.881 1.00 97.62 324 ALA A C 1
ATOM 2497 O O . ALA A 1 324 ? 10.190 -12.228 -14.614 1.00 97.62 324 ALA A O 1
ATOM 2498 N N . GLU A 1 325 ? 7.977 -12.355 -14.277 1.00 98.00 325 GLU A N 1
ATOM 2499 C CA . GLU A 1 325 ? 7.689 -12.935 -15.599 1.00 98.00 325 GLU A CA 1
ATOM 2500 C C . GLU A 1 325 ? 8.018 -11.985 -16.763 1.00 98.00 325 GLU A C 1
ATOM 2502 O O . GLU A 1 325 ? 8.522 -12.421 -17.800 1.00 98.00 325 GLU A O 1
ATOM 2507 N N . GLU A 1 326 ? 7.830 -10.676 -16.590 1.00 97.56 326 GLU A N 1
ATOM 2508 C CA . GLU A 1 326 ? 8.293 -9.652 -17.535 1.00 97.56 326 G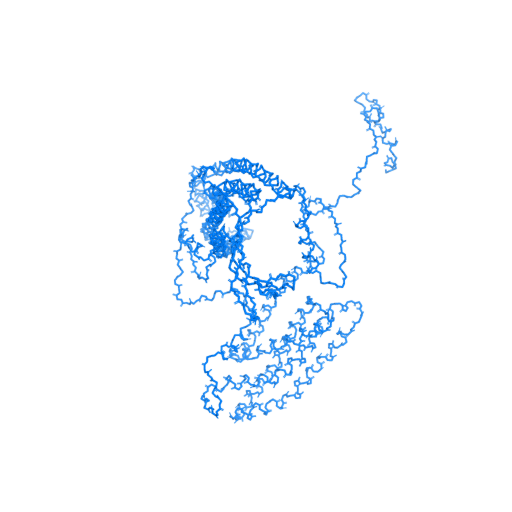LU A CA 1
ATOM 2509 C C . GLU A 1 326 ? 9.814 -9.746 -17.721 1.00 97.56 326 GLU A C 1
ATOM 2511 O O . GLU A 1 326 ? 10.316 -9.849 -18.844 1.00 97.56 326 GLU A O 1
ATOM 2516 N N . SER A 1 327 ? 10.558 -9.781 -16.614 1.00 97.62 327 SER A N 1
ATOM 2517 C CA . SER A 1 327 ? 12.020 -9.893 -16.639 1.00 97.62 327 SER A CA 1
ATOM 2518 C C . SER A 1 327 ? 12.488 -11.210 -17.272 1.00 97.62 327 SER A C 1
ATOM 2520 O O . SER A 1 327 ? 13.496 -11.228 -17.982 1.00 97.62 327 SER A O 1
ATOM 2522 N N . ASN A 1 328 ? 11.748 -12.304 -17.063 1.00 98.06 328 ASN A N 1
ATOM 2523 C CA . ASN A 1 328 ? 11.976 -13.605 -17.696 1.00 98.06 328 ASN A CA 1
ATOM 2524 C C . ASN A 1 328 ? 11.785 -13.530 -19.222 1.00 98.06 328 ASN A C 1
ATOM 2526 O O . ASN A 1 328 ? 12.638 -13.989 -19.987 1.00 98.06 328 ASN A O 1
ATOM 2530 N N . ALA A 1 329 ? 10.710 -12.885 -19.685 1.00 96.94 329 ALA A N 1
ATOM 2531 C CA . ALA A 1 329 ? 10.449 -12.677 -21.109 1.00 96.94 329 ALA A CA 1
ATOM 2532 C C . ALA A 1 329 ? 11.569 -11.862 -21.784 1.00 96.94 329 ALA A C 1
ATOM 2534 O O . ALA A 1 329 ? 11.996 -12.194 -22.897 1.00 96.94 329 ALA A O 1
ATOM 2535 N N . LEU A 1 330 ? 12.120 -10.862 -21.083 1.00 96.31 330 LEU A N 1
ATOM 2536 C CA . LEU A 1 330 ? 13.251 -10.053 -21.551 1.00 96.31 330 LEU A CA 1
ATOM 2537 C C . LEU A 1 330 ? 14.567 -10.840 -21.679 1.00 96.31 330 LEU A C 1
ATOM 2539 O O . LEU A 1 330 ? 15.476 -10.399 -22.375 1.00 96.31 330 LEU A O 1
ATOM 2543 N N . ILE A 1 331 ? 14.713 -12.038 -21.104 1.00 97.06 331 ILE A N 1
ATOM 2544 C CA . ILE A 1 331 ? 15.930 -12.850 -21.315 1.00 97.06 331 ILE A CA 1
ATOM 2545 C C . ILE A 1 331 ? 16.119 -13.179 -22.802 1.00 97.06 331 ILE A C 1
ATOM 2547 O O . ILE A 1 331 ? 17.250 -13.215 -23.291 1.00 97.06 331 ILE A O 1
ATOM 2551 N N . ARG A 1 332 ? 15.023 -13.371 -23.547 1.00 93.88 332 ARG A N 1
ATOM 2552 C CA . ARG A 1 332 ? 15.077 -13.689 -24.983 1.00 93.88 332 ARG A CA 1
ATOM 2553 C C . ARG A 1 332 ? 15.498 -12.500 -25.847 1.00 93.88 332 ARG A C 1
ATOM 2555 O O . ARG A 1 332 ? 16.038 -12.726 -26.926 1.00 93.88 332 ARG A O 1
ATOM 2562 N N . THR A 1 333 ? 15.332 -11.263 -25.372 1.00 92.38 333 THR A N 1
ATOM 2563 C CA . THR A 1 333 ? 15.756 -10.061 -26.116 1.00 92.38 333 THR A CA 1
ATOM 2564 C C . THR A 1 333 ? 17.272 -9.906 -26.169 1.00 92.38 333 THR A C 1
ATOM 2566 O O . THR A 1 333 ? 17.769 -9.110 -26.951 1.00 92.38 333 THR A O 1
ATOM 2569 N N . ALA A 1 334 ? 18.026 -10.707 -25.410 1.00 92.06 334 ALA A N 1
ATOM 2570 C CA . ALA A 1 334 ? 19.481 -10.728 -25.483 1.00 92.06 334 ALA A CA 1
ATOM 2571 C C . ALA A 1 334 ? 20.039 -11.149 -26.851 1.00 92.06 334 ALA A C 1
ATOM 2573 O O . ALA A 1 334 ? 21.206 -10.894 -27.110 1.00 92.06 334 ALA A O 1
ATOM 2574 N N . PHE A 1 335 ? 19.233 -11.790 -27.704 1.00 90.44 335 PHE A N 1
ATOM 2575 C CA . PHE A 1 335 ? 19.562 -12.080 -29.104 1.00 90.44 335 PHE A CA 1
ATOM 2576 C C . PHE A 1 335 ? 18.761 -11.174 -30.049 1.00 90.44 335 PHE A C 1
ATOM 2578 O O . PHE A 1 335 ? 18.169 -11.640 -31.023 1.00 90.44 335 PHE A O 1
ATOM 2585 N N . SER A 1 336 ? 18.680 -9.881 -29.733 1.00 87.81 336 SER A N 1
ATOM 2586 C CA . SER A 1 336 ? 18.117 -8.875 -30.631 1.00 87.81 336 SER A CA 1
ATOM 2587 C C . SER A 1 336 ? 19.095 -8.621 -31.775 1.00 87.81 336 SER A C 1
ATOM 2589 O O . SER A 1 336 ? 20.016 -7.820 -31.653 1.00 87.81 336 SER A O 1
ATOM 2591 N N . ILE A 1 337 ? 18.914 -9.354 -32.866 1.00 89.00 337 ILE A N 1
ATOM 2592 C CA . ILE A 1 337 ? 19.623 -9.107 -34.118 1.00 89.00 337 ILE A CA 1
ATOM 2593 C C . ILE A 1 337 ? 18.982 -7.881 -34.780 1.00 89.00 337 ILE A C 1
ATOM 2595 O O . ILE A 1 337 ? 17.758 -7.714 -34.719 1.00 89.00 337 ILE A O 1
ATOM 2599 N N . ASP A 1 338 ? 19.799 -7.031 -35.400 1.00 89.31 338 ASP A N 1
ATOM 2600 C CA . ASP A 1 338 ? 19.315 -5.863 -36.130 1.00 89.31 338 ASP A CA 1
ATOM 2601 C C . ASP A 1 338 ? 18.319 -6.248 -37.225 1.00 89.31 338 ASP A C 1
ATOM 2603 O O . ASP A 1 338 ? 18.277 -7.380 -37.711 1.00 89.31 338 ASP A O 1
ATOM 2607 N N . LYS A 1 339 ? 17.483 -5.295 -37.637 1.00 93.94 339 LYS A N 1
ATOM 2608 C CA . LYS A 1 339 ? 16.541 -5.544 -38.730 1.00 93.94 339 LYS A CA 1
ATOM 2609 C C . LYS A 1 339 ? 17.317 -5.806 -40.017 1.00 93.94 339 LYS A C 1
ATOM 2611 O O . LYS A 1 339 ? 18.202 -5.029 -40.364 1.00 93.94 339 LYS A O 1
ATOM 2616 N N . THR A 1 340 ? 16.927 -6.848 -40.747 1.00 95.38 340 THR A N 1
ATOM 2617 C CA . THR A 1 340 ? 17.420 -7.075 -42.106 1.00 95.38 340 THR A CA 1
ATOM 2618 C C . THR A 1 340 ? 17.079 -5.859 -42.962 1.00 95.38 340 THR A C 1
ATOM 2620 O O . THR A 1 340 ? 15.907 -5.491 -43.093 1.00 95.38 340 THR A O 1
ATOM 2623 N N . SER A 1 341 ? 18.099 -5.220 -43.519 1.00 94.88 341 SER A N 1
ATOM 2624 C CA . SER A 1 341 ? 17.940 -4.068 -44.394 1.00 94.88 341 SER A CA 1
ATOM 2625 C C . SER A 1 341 ? 17.787 -4.572 -45.820 1.00 94.88 341 SER A C 1
ATOM 2627 O O . SER A 1 341 ? 18.710 -5.154 -46.381 1.00 94.88 341 SER A O 1
ATOM 2629 N N . LEU A 1 342 ? 16.597 -4.388 -46.387 1.00 96.25 342 LEU A N 1
ATOM 2630 C CA . LEU A 1 342 ? 16.321 -4.660 -47.793 1.00 96.25 342 LEU A CA 1
ATOM 2631 C C . LEU A 1 342 ? 16.343 -3.339 -48.548 1.00 96.25 342 LEU A C 1
ATOM 2633 O O . LEU A 1 342 ? 15.650 -2.394 -48.161 1.00 96.25 342 LEU A O 1
ATOM 2637 N N . TYR A 1 343 ? 17.106 -3.280 -49.629 1.00 94.38 343 TYR A N 1
ATOM 2638 C CA . TYR A 1 343 ? 17.256 -2.068 -50.418 1.00 94.38 343 TYR A CA 1
ATOM 2639 C C . TYR A 1 343 ? 17.183 -2.360 -51.914 1.00 94.38 343 TYR A C 1
ATOM 2641 O O . TYR A 1 343 ? 17.556 -3.431 -52.391 1.00 94.38 343 TYR A O 1
ATOM 2649 N N . TYR A 1 344 ? 16.698 -1.370 -52.656 1.00 95.31 344 TYR A N 1
ATOM 2650 C CA . TYR A 1 344 ? 16.785 -1.316 -54.107 1.00 95.31 344 TYR A CA 1
ATOM 2651 C C . TYR A 1 344 ? 17.550 -0.048 -54.473 1.00 95.31 344 TYR A C 1
ATOM 2653 O O . TYR A 1 344 ? 17.128 1.050 -54.110 1.00 95.31 344 TYR A O 1
ATOM 2661 N N . SER A 1 345 ? 18.680 -0.209 -55.149 1.00 92.38 345 SER A N 1
ATOM 2662 C CA . SER A 1 345 ? 19.531 0.882 -55.606 1.00 92.38 345 SER A CA 1
ATOM 2663 C C . SER A 1 345 ? 19.490 0.959 -57.126 1.00 92.38 345 SER A C 1
ATOM 2665 O O . SER A 1 345 ? 19.594 -0.058 -57.809 1.00 92.38 345 SER A O 1
ATOM 2667 N N . TYR A 1 346 ? 19.335 2.166 -57.655 1.00 92.69 346 TYR A N 1
ATOM 2668 C CA . TYR A 1 346 ? 19.446 2.450 -59.079 1.00 92.69 346 TYR A CA 1
ATOM 2669 C C . TYR A 1 346 ? 20.326 3.684 -59.235 1.00 92.69 346 TYR A C 1
ATOM 2671 O O . TYR A 1 346 ? 20.010 4.739 -58.686 1.00 92.69 346 TYR A O 1
ATOM 2679 N N . ASP A 1 347 ? 21.425 3.530 -59.962 1.00 90.19 347 ASP A N 1
ATOM 2680 C CA . ASP A 1 347 ? 22.397 4.585 -60.230 1.00 90.19 347 ASP A CA 1
ATOM 2681 C C . ASP A 1 347 ? 22.717 4.564 -61.725 1.00 90.19 347 ASP A C 1
ATOM 2683 O O . ASP A 1 347 ? 23.124 3.534 -62.263 1.00 90.19 347 ASP A O 1
ATOM 2687 N N . GLU A 1 348 ? 22.523 5.698 -62.396 1.00 89.06 348 GLU A N 1
ATOM 2688 C CA . GLU A 1 348 ? 22.794 5.849 -63.830 1.00 89.06 348 GLU A CA 1
ATOM 2689 C C . GLU A 1 348 ? 24.283 5.677 -64.168 1.00 89.06 348 GLU A C 1
ATOM 2691 O O . GLU A 1 348 ? 24.614 5.357 -65.307 1.00 89.06 348 GLU A O 1
ATOM 2696 N N . ASN A 1 349 ? 25.175 5.820 -63.182 1.00 87.50 349 ASN A N 1
ATOM 2697 C CA . ASN A 1 349 ? 26.612 5.606 -63.349 1.00 87.50 349 ASN A CA 1
ATOM 2698 C C . ASN A 1 349 ? 27.050 4.151 -63.112 1.00 87.50 349 ASN A C 1
ATOM 2700 O O . ASN A 1 349 ? 28.196 3.806 -63.404 1.00 87.50 349 ASN A O 1
ATOM 2704 N N . ASN A 1 350 ? 26.175 3.290 -62.581 1.00 87.81 350 ASN A N 1
ATOM 2705 C CA . ASN A 1 350 ? 26.480 1.879 -62.351 1.00 87.81 350 ASN A CA 1
ATOM 2706 C C . ASN A 1 350 ? 26.072 1.056 -63.582 1.00 87.81 350 ASN A C 1
ATOM 2708 O O . ASN A 1 350 ? 24.924 0.631 -63.710 1.00 87.81 350 ASN A O 1
ATOM 2712 N N . ILE A 1 351 ? 27.002 0.894 -64.523 1.00 87.44 351 ILE A N 1
ATOM 2713 C CA . ILE A 1 351 ? 26.747 0.348 -65.863 1.00 87.44 351 ILE A CA 1
ATOM 2714 C C . ILE A 1 351 ? 27.105 -1.148 -65.919 1.00 87.44 351 ILE A C 1
ATOM 2716 O O . ILE A 1 351 ? 28.190 -1.551 -65.501 1.00 87.44 351 ILE A O 1
ATOM 2720 N N . ALA A 1 352 ? 26.194 -1.976 -66.440 1.00 86.62 352 ALA A N 1
ATOM 2721 C CA . ALA A 1 352 ? 26.428 -3.402 -66.693 1.00 86.62 352 ALA A CA 1
ATOM 2722 C C . ALA A 1 352 ? 27.184 -3.631 -68.017 1.00 86.62 352 ALA A C 1
ATOM 2724 O O . ALA A 1 352 ? 27.335 -2.719 -68.822 1.00 86.62 352 ALA A O 1
ATOM 2725 N N . ALA A 1 353 ? 27.622 -4.865 -68.294 1.00 87.06 353 ALA A N 1
ATOM 2726 C CA . ALA A 1 353 ? 28.423 -5.176 -69.487 1.00 87.06 353 ALA A CA 1
ATOM 2727 C C . ALA A 1 353 ? 27.719 -4.914 -70.839 1.00 87.06 353 ALA A C 1
ATOM 2729 O O . ALA A 1 353 ? 28.374 -4.940 -71.875 1.00 87.06 353 ALA A O 1
ATOM 2730 N N . ASN A 1 354 ? 26.405 -4.662 -70.840 1.00 87.88 354 ASN A N 1
ATOM 2731 C CA . ASN A 1 354 ? 25.628 -4.253 -72.013 1.00 87.88 354 ASN A CA 1
ATOM 2732 C C . ASN A 1 354 ? 25.529 -2.722 -72.186 1.00 87.88 354 ASN A C 1
ATOM 2734 O O . ASN A 1 354 ? 24.652 -2.262 -72.908 1.00 87.88 354 ASN A O 1
ATOM 2738 N N . ASP A 1 355 ? 26.387 -1.944 -71.518 1.00 88.00 355 ASP A N 1
ATOM 2739 C CA . ASP A 1 355 ? 26.464 -0.474 -71.570 1.00 88.00 355 ASP A CA 1
ATOM 2740 C C . ASP A 1 355 ? 25.226 0.276 -71.036 1.00 88.00 355 ASP A C 1
ATOM 2742 O O . ASP A 1 355 ? 25.079 1.482 -71.241 1.00 88.00 355 ASP A O 1
ATOM 2746 N N . TYR A 1 356 ? 24.353 -0.405 -70.285 1.00 90.19 356 TYR A N 1
ATOM 2747 C CA . TYR A 1 356 ? 23.183 0.209 -69.653 1.00 90.19 356 TYR A CA 1
ATOM 2748 C C . TYR A 1 356 ? 23.224 0.171 -68.115 1.00 90.19 356 TYR A C 1
ATOM 2750 O O . TYR A 1 356 ? 23.753 -0.787 -67.539 1.00 90.19 356 TYR A O 1
ATOM 2758 N N . PRO A 1 357 ? 22.598 1.153 -67.427 1.00 89.94 357 PRO A N 1
ATOM 2759 C CA . PRO A 1 357 ? 22.497 1.176 -65.968 1.00 89.94 357 PRO A CA 1
ATOM 2760 C C . PRO A 1 357 ? 21.848 -0.080 -65.380 1.00 89.94 357 PRO A C 1
ATOM 2762 O O . PRO A 1 357 ? 20.887 -0.621 -65.943 1.00 89.94 357 PRO A O 1
ATOM 2765 N N . ILE A 1 358 ? 22.342 -0.519 -64.224 1.00 91.19 358 ILE A N 1
ATOM 2766 C CA . ILE A 1 358 ? 21.853 -1.692 -63.495 1.00 91.19 358 ILE A CA 1
ATOM 2767 C C . ILE A 1 358 ? 21.035 -1.292 -62.261 1.00 91.19 358 ILE A C 1
ATOM 2769 O O . ILE A 1 358 ? 21.427 -0.427 -61.478 1.00 91.19 358 ILE A O 1
ATOM 2773 N N . GLY A 1 359 ? 19.885 -1.940 -62.068 1.00 91.75 359 GLY A N 1
ATOM 2774 C CA . GLY A 1 359 ? 19.143 -1.876 -60.810 1.00 91.75 359 GLY A CA 1
ATOM 2775 C C . GLY A 1 359 ? 19.598 -3.004 -59.892 1.00 91.75 359 GLY A C 1
ATOM 2776 O O . GLY A 1 359 ? 19.576 -4.164 -60.300 1.00 91.75 359 GLY A O 1
ATOM 2777 N N . VAL A 1 360 ? 19.996 -2.684 -58.663 1.00 93.06 360 VAL A N 1
ATOM 2778 C CA . VAL A 1 360 ? 20.499 -3.643 -57.672 1.00 93.06 360 VAL A CA 1
ATOM 2779 C C . VAL A 1 360 ? 19.474 -3.827 -56.566 1.00 93.06 360 VAL A C 1
ATOM 2781 O O . VAL A 1 360 ? 19.150 -2.885 -55.848 1.00 93.06 360 VAL A O 1
ATOM 2784 N N . LEU A 1 361 ? 18.984 -5.053 -56.400 1.00 95.19 361 LEU A N 1
ATOM 2785 C CA . LEU A 1 361 ? 18.197 -5.452 -55.239 1.00 95.19 361 LEU A CA 1
ATOM 2786 C C . LEU A 1 361 ? 19.115 -6.186 -54.260 1.00 95.19 361 LEU A C 1
ATOM 2788 O O . LEU A 1 361 ? 19.736 -7.181 -54.630 1.00 95.19 361 LEU A O 1
ATOM 2792 N N . GLY A 1 362 ? 19.192 -5.714 -53.020 1.00 94.50 362 GLY A N 1
ATOM 2793 C CA . GLY A 1 362 ? 20.076 -6.273 -52.004 1.00 94.50 362 GLY A CA 1
ATOM 2794 C C . GLY A 1 362 ? 19.409 -6.434 -50.648 1.00 94.50 362 GLY A C 1
ATOM 2795 O O . GLY A 1 362 ? 18.415 -5.779 -50.326 1.00 94.50 362 GLY A O 1
ATOM 2796 N N . GLY A 1 363 ? 19.970 -7.338 -49.856 1.00 96.06 363 GLY A N 1
ATOM 2797 C CA . GLY A 1 363 ? 19.661 -7.511 -48.449 1.00 96.06 363 GLY A CA 1
ATOM 2798 C C . GLY A 1 363 ? 20.948 -7.575 -47.643 1.00 96.06 363 GLY A C 1
ATOM 2799 O O . GLY A 1 363 ? 21.838 -8.354 -47.979 1.00 96.06 363 GLY A O 1
ATOM 2800 N N . GLU A 1 364 ? 21.042 -6.786 -46.579 1.00 95.31 364 GLU A N 1
ATOM 2801 C CA . GLU A 1 364 ? 22.137 -6.859 -45.614 1.00 95.31 364 GLU A CA 1
ATOM 2802 C C . GLU A 1 364 ? 21.616 -7.134 -44.203 1.00 95.31 364 GLU A C 1
ATOM 2804 O O . GLU A 1 364 ? 20.549 -6.668 -43.789 1.00 95.31 364 GLU A O 1
ATOM 2809 N N . GLN A 1 365 ? 22.389 -7.909 -43.453 1.00 96.25 365 GLN A N 1
ATOM 2810 C CA . GLN A 1 365 ? 22.149 -8.211 -42.056 1.00 96.25 365 GLN A CA 1
ATOM 2811 C C . GLN A 1 365 ? 23.390 -7.851 -41.244 1.00 96.25 365 GLN A C 1
ATOM 2813 O O . GLN A 1 365 ? 24.502 -8.269 -41.572 1.00 96.25 365 GLN A O 1
ATOM 2818 N N . ARG A 1 366 ? 23.185 -7.090 -40.168 1.00 94.50 366 ARG A N 1
ATOM 2819 C CA . ARG A 1 366 ? 24.236 -6.713 -39.218 1.00 94.50 366 ARG A CA 1
ATOM 2820 C C . ARG A 1 366 ? 24.130 -7.555 -37.956 1.00 94.50 366 ARG A C 1
ATOM 2822 O O . ARG A 1 366 ? 23.022 -7.883 -37.519 1.00 94.50 366 ARG A O 1
ATOM 2829 N N . PHE A 1 367 ? 25.281 -7.923 -37.414 1.00 94.81 367 PHE A N 1
ATOM 2830 C CA . PHE A 1 367 ? 25.420 -8.693 -36.189 1.00 94.81 367 PHE A CA 1
ATOM 2831 C C . PHE A 1 367 ? 26.471 -8.037 -35.298 1.00 94.81 367 PHE A C 1
ATOM 2833 O O . PHE A 1 367 ? 27.605 -7.806 -35.725 1.00 94.81 367 PHE A O 1
ATOM 2840 N N . ASP A 1 368 ? 26.125 -7.822 -34.034 1.00 94.50 368 ASP A N 1
ATOM 2841 C CA . ASP A 1 368 ? 27.120 -7.538 -33.011 1.00 94.50 368 ASP A CA 1
ATOM 2842 C C . ASP A 1 368 ? 28.056 -8.737 -32.852 1.00 94.50 368 ASP A C 1
ATOM 2844 O O . ASP A 1 368 ? 27.710 -9.892 -33.140 1.00 94.50 368 ASP A O 1
ATOM 2848 N N . PHE A 1 369 ? 29.248 -8.486 -32.316 1.00 93.94 369 PHE A N 1
ATOM 2849 C CA . PHE A 1 369 ? 30.162 -9.570 -31.995 1.00 93.94 369 PHE A CA 1
ATOM 2850 C C . PHE A 1 369 ? 29.498 -10.568 -31.015 1.00 93.94 369 PHE A C 1
ATOM 2852 O O . PHE A 1 369 ? 28.934 -10.138 -30.004 1.00 93.94 369 PHE A O 1
ATOM 2859 N N . PRO A 1 370 ? 29.597 -11.902 -31.217 1.00 93.06 370 PRO A N 1
ATOM 2860 C CA . PRO A 1 370 ? 28.810 -12.884 -30.458 1.00 93.06 370 PRO A CA 1
ATOM 2861 C C . PRO A 1 370 ? 28.897 -12.784 -28.926 1.00 93.06 370 PRO A C 1
ATOM 2863 O O . PRO A 1 370 ? 27.952 -13.132 -28.215 1.00 93.06 370 PRO A O 1
ATOM 2866 N N . THR A 1 371 ? 30.019 -12.296 -28.387 1.00 95.31 371 THR A N 1
ATOM 2867 C CA . THR A 1 371 ? 30.212 -12.116 -26.938 1.00 95.31 371 THR A CA 1
ATOM 2868 C C . THR A 1 371 ? 29.296 -11.047 -26.335 1.00 95.31 371 THR A C 1
ATOM 2870 O O . THR A 1 371 ? 29.027 -11.111 -25.131 1.00 95.31 371 THR A O 1
ATOM 2873 N N . VAL A 1 372 ? 28.791 -10.097 -27.129 1.00 95.06 372 VAL A N 1
ATOM 2874 C CA . VAL A 1 372 ? 27.797 -9.095 -26.711 1.00 95.06 372 VAL A CA 1
ATOM 2875 C C . VAL A 1 372 ? 26.504 -9.798 -26.303 1.00 95.06 372 VAL A C 1
ATOM 2877 O O . VAL A 1 372 ? 26.065 -9.645 -25.163 1.00 95.06 372 VAL A O 1
ATOM 2880 N N . TYR A 1 373 ? 25.967 -10.669 -27.161 1.00 95.56 373 TYR A N 1
ATOM 2881 C CA . TYR A 1 373 ? 24.721 -11.400 -26.900 1.00 95.56 373 TYR A CA 1
ATOM 2882 C C . TYR A 1 373 ? 24.807 -12.290 -25.652 1.00 95.56 373 TYR A C 1
ATOM 2884 O O . TYR A 1 373 ? 23.894 -12.315 -24.825 1.00 95.56 373 TYR A O 1
ATOM 2892 N N . PHE A 1 374 ? 25.930 -12.990 -25.444 1.00 96.12 374 PHE A N 1
ATOM 2893 C CA . PHE A 1 374 ? 26.118 -13.812 -24.241 1.00 96.12 374 PHE A CA 1
ATOM 2894 C C . PHE A 1 374 ? 26.232 -12.976 -22.960 1.00 96.12 374 PHE A C 1
ATOM 2896 O O . PHE A 1 374 ? 25.682 -13.360 -21.921 1.00 96.12 374 PHE A O 1
ATOM 2903 N N . ALA A 1 375 ? 26.925 -11.834 -23.015 1.00 96.06 375 ALA A N 1
ATOM 2904 C CA . ALA A 1 375 ? 27.007 -10.910 -21.887 1.00 96.06 375 ALA A CA 1
ATOM 2905 C C . ALA A 1 375 ? 25.633 -10.294 -21.574 1.00 96.06 375 ALA A C 1
ATOM 2907 O O . ALA A 1 375 ? 25.243 -10.251 -20.404 1.00 96.06 375 ALA A O 1
ATOM 2908 N N . GLN A 1 376 ? 24.867 -9.925 -22.606 1.00 96.50 376 GLN A N 1
ATOM 2909 C CA . GLN A 1 376 ? 23.518 -9.378 -22.473 1.00 96.50 376 GLN A CA 1
ATOM 2910 C C . GLN A 1 376 ? 22.554 -10.413 -21.893 1.00 96.50 376 GLN A C 1
ATOM 2912 O O . GLN A 1 376 ? 21.803 -10.111 -20.968 1.00 96.50 376 GLN A O 1
ATOM 2917 N N . LYS A 1 377 ? 22.626 -11.668 -22.354 1.00 97.69 377 LYS A N 1
ATOM 2918 C CA . LYS A 1 377 ? 21.825 -12.769 -21.805 1.00 97.69 377 LYS A CA 1
ATOM 2919 C C . LYS A 1 377 ? 22.095 -12.944 -20.318 1.00 97.69 377 LYS A C 1
ATOM 2921 O O . LYS A 1 377 ? 21.154 -13.045 -19.538 1.00 97.69 377 LYS A O 1
ATOM 2926 N N . LYS A 1 378 ? 23.370 -12.923 -19.912 1.00 97.69 378 LYS A N 1
ATOM 2927 C CA . LYS A 1 378 ? 23.754 -13.001 -18.497 1.00 97.69 378 LYS A CA 1
ATOM 2928 C C . LYS A 1 378 ? 23.212 -11.817 -17.690 1.00 97.69 378 LYS A C 1
ATOM 2930 O O . LYS A 1 378 ? 22.719 -12.032 -16.585 1.00 97.69 378 LYS A O 1
ATOM 2935 N N . ALA A 1 379 ? 23.282 -10.597 -18.225 1.00 97.25 379 ALA A N 1
ATOM 2936 C CA . ALA A 1 379 ? 22.722 -9.411 -17.579 1.00 97.25 379 ALA A CA 1
ATOM 2937 C C . ALA A 1 379 ? 21.196 -9.523 -17.403 1.00 97.25 379 ALA A C 1
ATOM 2939 O O . ALA A 1 379 ? 20.693 -9.274 -16.307 1.00 97.25 379 ALA A O 1
ATOM 2940 N N . ASN A 1 380 ? 20.474 -9.989 -18.427 1.00 97.81 380 ASN A N 1
ATOM 2941 C CA . ASN A 1 380 ? 19.023 -10.179 -18.367 1.00 97.81 380 ASN A CA 1
ATOM 2942 C C . ASN A 1 380 ? 18.630 -11.314 -17.404 1.00 97.81 380 ASN A C 1
ATOM 2944 O O . ASN A 1 380 ? 17.689 -11.152 -16.633 1.00 97.81 380 ASN A O 1
ATOM 2948 N N . THR A 1 381 ? 19.372 -12.428 -17.360 1.00 98.31 381 THR A N 1
ATOM 2949 C CA . THR A 1 381 ? 19.151 -13.487 -16.355 1.00 98.31 381 THR A CA 1
ATOM 2950 C C . THR A 1 381 ? 19.337 -12.962 -14.930 1.00 98.31 381 THR A C 1
ATOM 2952 O O . THR A 1 381 ? 18.551 -13.286 -14.045 1.00 98.31 381 THR A O 1
ATOM 2955 N N . LEU A 1 382 ? 20.347 -12.122 -14.691 1.00 98.19 382 LEU A N 1
ATOM 2956 C CA . LEU A 1 382 ? 20.555 -11.514 -13.375 1.00 98.19 382 LEU A CA 1
ATOM 2957 C C . LEU A 1 382 ? 19.456 -10.499 -13.036 1.00 98.19 382 LEU A C 1
ATOM 2959 O O . LEU A 1 382 ? 19.037 -10.435 -11.885 1.00 98.19 382 LEU A O 1
ATOM 2963 N N . ALA A 1 383 ? 18.939 -9.763 -14.024 1.00 97.69 383 ALA A N 1
ATOM 2964 C CA . ALA A 1 383 ? 17.771 -8.903 -13.840 1.00 97.69 383 ALA A CA 1
ATOM 2965 C C . ALA A 1 383 ? 16.515 -9.707 -13.455 1.00 97.69 383 ALA A C 1
ATOM 2967 O O . ALA A 1 383 ? 15.801 -9.302 -12.540 1.00 97.69 383 ALA A O 1
ATOM 2968 N N . TYR A 1 384 ? 16.293 -10.872 -14.071 1.00 98.25 384 TYR A N 1
ATOM 2969 C CA . TYR A 1 384 ? 15.237 -11.803 -13.665 1.00 98.25 384 TYR A CA 1
ATOM 2970 C C . TYR A 1 384 ? 15.424 -12.299 -12.227 1.00 98.25 384 TYR A C 1
ATOM 2972 O O . TYR A 1 384 ? 14.508 -12.178 -11.418 1.00 98.25 384 TYR A O 1
ATOM 2980 N N . ASN A 1 385 ? 16.626 -12.754 -11.860 1.00 97.94 385 ASN A N 1
ATOM 2981 C CA . ASN A 1 385 ? 16.911 -13.174 -10.485 1.00 97.94 385 ASN A CA 1
ATOM 2982 C C . ASN A 1 385 ? 16.674 -12.035 -9.482 1.00 97.94 385 ASN A C 1
ATOM 2984 O O . ASN A 1 385 ? 16.150 -12.261 -8.397 1.00 97.94 385 ASN A O 1
ATOM 2988 N N . MET A 1 386 ? 17.023 -10.792 -9.827 1.00 97.06 386 MET A N 1
ATOM 2989 C CA . MET A 1 386 ? 16.696 -9.625 -9.002 1.00 97.06 386 MET A CA 1
ATOM 2990 C C . MET A 1 386 ? 15.184 -9.432 -8.842 1.00 97.06 386 MET A C 1
ATOM 2992 O O . MET A 1 386 ? 14.741 -9.116 -7.741 1.00 97.06 386 MET A O 1
ATOM 2996 N N . ALA A 1 387 ? 14.396 -9.616 -9.903 1.00 97.38 387 ALA A N 1
ATOM 2997 C CA . ALA A 1 387 ? 12.940 -9.520 -9.833 1.00 97.38 387 ALA A CA 1
ATOM 2998 C C . ALA A 1 387 ? 12.332 -10.623 -8.946 1.00 97.38 387 ALA A C 1
ATOM 3000 O O . ALA A 1 387 ? 11.465 -10.326 -8.128 1.00 97.38 387 ALA A O 1
ATOM 3001 N N . VAL A 1 388 ? 12.856 -11.853 -9.016 1.00 97.81 388 VAL A N 1
ATOM 3002 C CA . VAL A 1 388 ? 12.486 -12.953 -8.105 1.00 97.81 388 VAL A CA 1
ATOM 3003 C C . VAL A 1 388 ? 12.834 -12.611 -6.653 1.00 97.81 388 VAL A C 1
ATOM 3005 O O . VAL A 1 388 ? 11.973 -12.701 -5.787 1.00 97.81 388 VAL A O 1
ATOM 3008 N N . ASN A 1 389 ? 14.044 -12.109 -6.378 1.00 96.00 389 ASN A N 1
ATOM 3009 C CA . ASN A 1 389 ? 14.406 -11.698 -5.015 1.00 96.00 389 ASN A CA 1
ATOM 3010 C C . ASN A 1 389 ? 13.502 -10.570 -4.489 1.00 96.00 389 ASN A C 1
ATOM 3012 O O . ASN A 1 389 ? 13.176 -10.552 -3.308 1.00 96.00 389 ASN A O 1
ATOM 3016 N N . ARG A 1 390 ? 13.068 -9.629 -5.344 1.00 95.38 390 ARG A N 1
ATOM 3017 C CA . ARG A 1 390 ? 12.092 -8.593 -4.952 1.00 95.38 390 ARG A CA 1
ATOM 3018 C C . ARG A 1 390 ? 10.738 -9.194 -4.584 1.00 95.38 390 ARG A C 1
ATOM 3020 O O . ARG A 1 390 ? 10.144 -8.755 -3.603 1.00 95.38 390 ARG A O 1
ATOM 3027 N N . LEU A 1 391 ? 10.270 -10.185 -5.342 1.00 96.31 391 LEU A N 1
ATOM 3028 C CA . LEU A 1 391 ? 9.065 -10.938 -4.998 1.00 96.31 391 LEU A CA 1
ATOM 3029 C C . LEU A 1 391 ? 9.229 -11.635 -3.640 1.00 96.31 391 LEU A C 1
ATOM 3031 O O . LEU A 1 391 ? 8.328 -11.547 -2.811 1.00 96.31 391 LEU A O 1
ATOM 3035 N N . ASP A 1 392 ? 10.379 -12.253 -3.374 1.00 94.88 392 ASP A N 1
ATOM 3036 C CA . ASP A 1 392 ? 10.655 -12.916 -2.094 1.00 94.88 392 ASP A CA 1
ATOM 3037 C C . ASP A 1 392 ? 10.721 -11.931 -0.915 1.00 94.88 392 ASP A C 1
ATOM 3039 O O . ASP A 1 392 ? 10.162 -12.214 0.149 1.00 94.88 392 ASP A O 1
ATOM 3043 N N . VAL A 1 393 ? 11.335 -10.752 -1.100 1.00 94.44 393 VAL A N 1
ATOM 3044 C CA . VAL A 1 393 ? 11.294 -9.653 -0.115 1.00 94.44 393 VAL A CA 1
ATOM 3045 C C . VAL A 1 393 ? 9.844 -9.277 0.177 1.00 94.44 393 VAL A C 1
ATOM 3047 O O . VAL A 1 393 ? 9.440 -9.252 1.340 1.00 94.44 393 VAL A O 1
ATOM 3050 N N . LYS A 1 394 ? 9.040 -9.043 -0.866 1.00 95.12 394 LYS A N 1
ATOM 3051 C CA . LYS A 1 394 ? 7.647 -8.629 -0.693 1.00 95.12 394 LYS A CA 1
ATOM 3052 C C . LYS A 1 394 ? 6.793 -9.728 -0.060 1.00 95.12 394 LYS A C 1
ATOM 3054 O O . LYS A 1 394 ? 5.952 -9.446 0.787 1.00 95.12 394 LYS A O 1
ATOM 3059 N N . LYS A 1 395 ? 7.048 -10.996 -0.388 1.00 94.88 395 LYS A N 1
ATOM 3060 C CA . LYS A 1 395 ? 6.393 -12.145 0.248 1.00 94.88 395 LYS A CA 1
ATOM 3061 C C . LYS A 1 395 ? 6.685 -12.197 1.746 1.00 94.88 395 LYS A C 1
ATOM 3063 O O . LYS A 1 395 ? 5.761 -12.410 2.532 1.00 94.88 395 LYS A O 1
ATOM 3068 N N . ARG A 1 396 ? 7.938 -11.970 2.160 1.00 93.44 396 ARG A N 1
ATOM 3069 C CA . ARG A 1 396 ? 8.307 -11.881 3.586 1.00 93.44 396 ARG A CA 1
ATOM 3070 C C . ARG A 1 396 ? 7.639 -10.698 4.280 1.00 93.44 396 ARG A C 1
ATOM 3072 O O . ARG A 1 396 ? 7.104 -10.875 5.368 1.00 93.44 396 ARG A O 1
ATOM 3079 N N . GLU A 1 397 ? 7.613 -9.536 3.639 1.00 94.06 397 GLU A N 1
ATOM 3080 C CA . GLU A 1 397 ? 6.961 -8.328 4.155 1.00 94.06 397 GLU A CA 1
ATOM 3081 C C . GLU A 1 397 ? 5.456 -8.541 4.379 1.00 94.06 397 GLU A C 1
ATOM 3083 O O . GLU A 1 397 ? 4.972 -8.340 5.489 1.00 94.06 397 GLU A O 1
ATOM 3088 N N . ILE A 1 398 ? 4.728 -9.068 3.388 1.00 94.81 398 ILE A N 1
ATOM 3089 C CA . ILE A 1 398 ? 3.301 -9.401 3.539 1.00 94.81 398 ILE A CA 1
ATOM 3090 C C . ILE A 1 398 ? 3.091 -10.455 4.630 1.00 94.81 398 ILE A C 1
ATOM 3092 O O . ILE A 1 398 ? 2.182 -10.321 5.447 1.00 94.81 398 ILE A O 1
ATOM 3096 N N . THR A 1 399 ? 3.953 -11.474 4.706 1.00 95.62 399 THR A N 1
ATOM 3097 C CA . THR A 1 399 ? 3.883 -12.483 5.778 1.00 95.62 399 THR A CA 1
ATOM 3098 C C . THR A 1 399 ? 4.032 -11.839 7.156 1.00 95.62 399 THR A C 1
ATOM 3100 O O . THR A 1 399 ? 3.288 -12.187 8.078 1.00 95.62 399 THR A O 1
ATOM 3103 N N . ARG A 1 400 ? 4.959 -10.884 7.298 1.00 94.94 400 ARG A N 1
ATOM 3104 C CA . ARG A 1 400 ? 5.166 -10.113 8.525 1.00 94.94 400 ARG A CA 1
ATOM 3105 C C . ARG A 1 400 ? 3.916 -9.325 8.888 1.00 94.94 400 ARG A C 1
ATOM 3107 O O . ARG A 1 400 ? 3.392 -9.523 9.979 1.00 94.94 400 ARG A O 1
ATOM 3114 N N . GLU A 1 401 ? 3.427 -8.476 7.989 1.00 95.50 401 GLU A N 1
ATOM 3115 C CA . GLU A 1 401 ? 2.299 -7.580 8.271 1.00 95.50 401 GLU A CA 1
ATOM 3116 C C . GLU A 1 401 ? 1.007 -8.355 8.561 1.00 95.50 401 GLU A C 1
ATOM 3118 O O . GLU A 1 401 ? 0.318 -8.062 9.541 1.00 95.50 401 GLU A O 1
ATOM 3123 N N . VAL A 1 402 ? 0.718 -9.413 7.795 1.00 96.19 402 VAL A N 1
ATOM 3124 C CA . VAL A 1 402 ? -0.438 -10.292 8.041 1.00 96.19 402 VAL A CA 1
ATOM 3125 C C . VAL A 1 402 ? -0.313 -10.995 9.391 1.00 96.19 402 VAL A C 1
ATOM 3127 O O . VAL A 1 402 ? -1.275 -11.026 10.158 1.00 96.19 402 VAL A O 1
ATOM 3130 N N . SER A 1 403 ? 0.873 -11.516 9.728 1.00 95.62 403 SER A N 1
ATOM 3131 C CA . SER A 1 403 ? 1.092 -12.148 11.033 1.00 95.62 403 SER A CA 1
ATOM 3132 C C . SER A 1 403 ? 0.918 -11.146 12.174 1.00 95.62 403 SER A C 1
ATOM 3134 O O . SER A 1 403 ? 0.255 -11.448 13.164 1.00 95.62 403 SER A O 1
ATOM 3136 N N . LYS A 1 404 ? 1.468 -9.936 12.044 1.00 96.19 404 LYS A N 1
ATOM 3137 C CA . LYS A 1 404 ? 1.359 -8.876 13.056 1.00 96.19 404 LYS A CA 1
ATOM 3138 C C . LYS A 1 404 ? -0.089 -8.459 13.281 1.00 96.19 404 LYS A C 1
ATOM 3140 O O . LYS A 1 404 ? -0.519 -8.375 14.433 1.00 96.19 404 LYS A O 1
ATOM 3145 N N . ALA A 1 405 ? -0.849 -8.280 12.200 1.00 95.81 405 ALA A N 1
ATOM 3146 C CA . ALA A 1 405 ? -2.277 -7.989 12.252 1.00 95.81 405 ALA A CA 1
ATOM 3147 C C . ALA A 1 405 ? -3.074 -9.131 12.908 1.00 95.81 405 ALA A C 1
ATOM 3149 O O . ALA A 1 405 ? -3.906 -8.869 13.775 1.00 95.81 405 ALA A O 1
ATOM 3150 N N . TYR A 1 406 ? -2.771 -10.391 12.575 1.00 95.19 406 TYR A N 1
ATOM 3151 C CA . TYR A 1 406 ? -3.398 -11.565 13.193 1.00 95.19 406 TYR A CA 1
ATOM 3152 C C . TYR A 1 406 ? -3.161 -11.622 14.710 1.00 95.19 406 TYR A C 1
ATOM 3154 O O . TYR A 1 406 ? -4.107 -11.786 15.480 1.00 95.19 406 TYR A O 1
ATOM 3162 N N . TYR A 1 407 ? -1.917 -11.444 15.169 1.00 95.12 407 TYR A N 1
ATOM 3163 C CA . TYR A 1 407 ? -1.607 -11.464 16.604 1.00 95.12 407 TYR A CA 1
ATOM 3164 C C . TYR A 1 407 ? -2.150 -10.244 17.351 1.00 95.12 407 TYR A C 1
ATOM 3166 O O . TYR A 1 407 ? -2.533 -10.376 18.512 1.00 95.12 407 TYR A O 1
ATOM 3174 N N . ASN A 1 408 ? -2.256 -9.086 16.694 1.00 95.75 408 ASN A N 1
ATOM 3175 C CA . ASN A 1 408 ? -2.929 -7.925 17.271 1.00 95.75 408 ASN A CA 1
ATOM 3176 C C . ASN A 1 408 ? -4.430 -8.188 17.477 1.00 95.75 408 ASN A C 1
ATOM 3178 O O . ASN A 1 408 ? -4.980 -7.876 18.529 1.00 95.75 408 ASN A O 1
ATOM 3182 N N . LEU A 1 409 ? -5.082 -8.831 16.506 1.00 94.69 409 LEU A N 1
ATOM 3183 C CA . LEU A 1 409 ? -6.478 -9.246 16.624 1.00 94.69 409 LEU A CA 1
ATOM 3184 C C . LEU A 1 409 ? -6.666 -10.268 17.761 1.00 94.69 409 LEU A C 1
ATOM 3186 O O . LEU A 1 409 ? -7.617 -10.169 18.536 1.00 94.69 409 LEU A O 1
ATOM 3190 N N . LEU A 1 410 ? -5.733 -11.215 17.911 1.00 94.31 410 LEU A N 1
ATOM 3191 C CA . LEU A 1 410 ? -5.731 -12.177 19.017 1.00 94.31 410 LEU A CA 1
ATOM 3192 C C . LEU A 1 410 ? -5.577 -11.491 20.381 1.00 94.31 410 LEU A C 1
ATOM 3194 O O . LEU A 1 410 ? -6.274 -11.838 21.335 1.00 94.31 410 LEU A O 1
ATOM 3198 N N . PHE A 1 411 ? -4.689 -10.500 20.468 1.00 95.81 411 PHE A N 1
ATOM 3199 C CA . PHE A 1 411 ? -4.519 -9.655 21.648 1.00 95.81 411 PHE A CA 1
ATOM 3200 C C . PHE A 1 411 ? -5.826 -8.937 22.016 1.00 95.81 411 PHE A C 1
ATOM 3202 O O . PHE A 1 411 ? -6.278 -9.063 23.154 1.00 95.81 411 PHE A O 1
ATOM 3209 N N . LEU A 1 412 ? -6.487 -8.287 21.054 1.00 95.56 412 LEU A N 1
ATOM 3210 C CA . LEU A 1 412 ? -7.754 -7.588 21.288 1.00 95.56 412 LEU A CA 1
ATOM 3211 C C . LEU A 1 412 ? -8.880 -8.538 21.728 1.00 95.56 412 LEU A C 1
ATOM 3213 O O . LEU A 1 412 ? -9.618 -8.210 22.653 1.00 95.56 412 LEU A O 1
ATOM 3217 N N . LYS A 1 413 ? -8.972 -9.749 21.159 1.00 93.88 413 LYS A N 1
ATOM 3218 C CA . LYS A 1 413 ? -9.925 -10.782 21.621 1.00 93.88 413 LYS A CA 1
ATOM 3219 C C . LYS A 1 413 ? -9.668 -11.223 23.069 1.00 93.88 413 LYS A C 1
ATOM 3221 O O . LYS A 1 413 ? -10.607 -11.425 23.842 1.00 93.88 413 LYS A O 1
ATOM 3226 N N . ASN A 1 414 ? -8.400 -11.359 23.466 1.00 93.88 414 ASN A N 1
ATOM 3227 C CA . ASN A 1 414 ? -8.046 -11.674 24.856 1.00 93.88 414 ASN A CA 1
ATOM 3228 C C . ASN A 1 414 ? -8.371 -10.495 25.792 1.00 93.88 414 ASN A C 1
ATOM 3230 O O . ASN A 1 414 ? -8.868 -10.715 26.897 1.00 93.88 414 ASN A O 1
ATOM 3234 N N . MET A 1 415 ? -8.165 -9.257 25.335 1.00 94.00 415 MET A N 1
ATOM 3235 C CA . MET A 1 415 ? -8.538 -8.042 26.064 1.00 94.00 415 MET A CA 1
ATOM 3236 C C . MET A 1 415 ? -10.060 -7.923 26.237 1.00 94.00 415 MET A C 1
ATOM 3238 O O . MET A 1 415 ? -10.526 -7.646 27.340 1.00 94.00 415 MET A O 1
ATOM 3242 N N . GLN A 1 416 ? -10.843 -8.230 25.200 1.00 93.69 416 GLN A N 1
ATOM 3243 C CA . GLN A 1 416 ? -12.305 -8.326 25.275 1.00 93.69 416 GLN A CA 1
ATOM 3244 C C . GLN A 1 416 ? -12.736 -9.353 26.326 1.00 93.69 416 GLN A C 1
ATOM 3246 O O . GLN A 1 416 ? -13.526 -9.031 27.208 1.00 93.69 416 GLN A O 1
ATOM 3251 N N . THR A 1 417 ? -12.148 -10.552 26.298 1.00 92.88 417 THR A N 1
ATOM 3252 C CA . THR A 1 417 ? -12.444 -11.614 27.277 1.00 92.88 417 THR A CA 1
ATOM 3253 C C . THR A 1 417 ? -12.127 -11.180 28.718 1.00 92.88 417 THR A C 1
ATOM 3255 O O . THR A 1 417 ? -12.790 -11.612 29.663 1.00 92.88 417 THR A O 1
ATOM 3258 N N . LEU A 1 418 ? -11.098 -10.349 28.923 1.00 92.25 418 LEU A N 1
ATOM 3259 C CA . LEU A 1 418 ? -10.778 -9.774 30.232 1.00 92.25 418 LEU A CA 1
ATOM 3260 C C . LEU A 1 418 ? -11.841 -8.755 30.661 1.00 92.25 418 LEU A C 1
ATOM 3262 O O . LEU A 1 418 ? -12.396 -8.886 31.752 1.00 92.25 418 LEU A O 1
ATOM 3266 N N . TYR A 1 419 ? -12.166 -7.785 29.806 1.00 93.31 419 TYR A N 1
ATOM 3267 C CA . TYR A 1 419 ? -13.150 -6.751 30.127 1.00 93.31 419 TYR A CA 1
ATOM 3268 C C . TYR A 1 419 ? -14.574 -7.294 30.283 1.00 93.31 419 TYR A C 1
ATOM 3270 O O . TYR A 1 419 ? -15.296 -6.801 31.139 1.00 93.31 419 TYR A O 1
ATOM 3278 N N . GLU A 1 420 ? -14.953 -8.365 29.586 1.00 92.31 420 GLU A N 1
ATOM 3279 C CA . GLU A 1 420 ? -16.220 -9.079 29.817 1.00 92.31 420 GLU A CA 1
ATOM 3280 C C . GLU A 1 420 ? -16.323 -9.646 31.243 1.00 92.31 420 GLU A C 1
ATOM 3282 O O . GLU A 1 420 ? -17.380 -9.589 31.877 1.00 92.31 420 GLU A O 1
ATOM 3287 N N . LYS A 1 421 ? -15.216 -10.169 31.795 1.00 90.25 421 LYS A N 1
ATOM 3288 C CA . LYS A 1 421 ? -15.184 -10.636 33.192 1.00 90.25 421 LYS A CA 1
ATOM 3289 C C . LYS A 1 421 ? -15.318 -9.471 34.167 1.00 90.25 421 LYS A C 1
ATOM 3291 O O . LYS A 1 421 ? -15.980 -9.618 35.193 1.00 90.25 421 LYS A O 1
ATOM 3296 N N . VAL A 1 422 ? -14.680 -8.344 33.862 1.00 90.06 422 VAL A N 1
ATOM 3297 C CA . VAL A 1 422 ? -14.701 -7.130 34.690 1.00 90.06 422 VAL A CA 1
ATOM 3298 C C . VAL A 1 422 ? -16.086 -6.484 34.684 1.00 90.06 422 VAL A C 1
ATOM 3300 O O . VAL A 1 422 ? -16.607 -6.164 35.752 1.00 90.06 422 VAL A O 1
ATOM 3303 N N . ASP A 1 423 ? -16.707 -6.361 33.513 1.00 90.81 423 ASP A N 1
ATOM 3304 C CA . ASP A 1 423 ? -18.061 -5.834 33.330 1.00 90.81 423 ASP A CA 1
ATOM 3305 C C . ASP A 1 423 ? -19.067 -6.638 34.160 1.00 90.81 423 ASP A C 1
ATOM 3307 O O . ASP A 1 423 ? -19.714 -6.094 35.053 1.00 90.81 423 ASP A O 1
ATOM 3311 N N . SER A 1 424 ? -19.052 -7.971 34.033 1.00 90.50 424 SER A N 1
ATOM 3312 C CA . SER A 1 424 ? -19.903 -8.868 34.830 1.00 90.50 424 SER A CA 1
ATOM 3313 C C . SER A 1 424 ? -19.763 -8.677 36.351 1.00 90.50 424 SER A C 1
ATOM 3315 O O . SER A 1 424 ? -20.709 -8.897 37.120 1.00 90.50 424 SER A O 1
ATOM 3317 N N . ILE A 1 425 ? -18.576 -8.295 36.828 1.00 88.88 425 ILE A N 1
ATOM 3318 C CA . ILE A 1 425 ? -18.336 -7.987 38.239 1.00 88.88 425 ILE A CA 1
ATOM 3319 C C . ILE A 1 425 ? -18.977 -6.634 38.595 1.00 88.88 425 ILE A C 1
ATOM 3321 O O . ILE A 1 425 ? -19.786 -6.582 39.524 1.00 88.88 425 ILE A O 1
ATOM 3325 N N . TYR A 1 426 ? -18.682 -5.567 37.851 1.00 90.25 426 TYR A N 1
ATOM 3326 C CA . TYR A 1 426 ? -19.186 -4.220 38.143 1.00 90.25 426 TYR A CA 1
ATOM 3327 C C . TYR A 1 426 ? -20.693 -4.052 37.908 1.00 90.25 426 TYR A C 1
ATOM 3329 O O . TYR A 1 426 ? -21.331 -3.347 38.688 1.00 90.25 426 TYR A O 1
ATOM 3337 N N . THR A 1 427 ? -21.300 -4.738 36.935 1.00 90.88 427 THR A N 1
ATOM 3338 C CA . THR A 1 427 ? -22.761 -4.736 36.738 1.00 90.88 427 THR A CA 1
ATOM 3339 C C . THR A 1 427 ? -23.477 -5.293 37.965 1.00 90.88 427 THR A C 1
ATOM 3341 O O . THR A 1 427 ? -24.418 -4.684 38.474 1.00 90.88 427 THR A O 1
ATOM 3344 N N . ARG A 1 428 ? -23.005 -6.429 38.503 1.00 89.25 428 ARG A N 1
ATOM 3345 C CA . ARG A 1 428 ? -23.583 -7.025 39.720 1.00 89.25 428 ARG A CA 1
ATOM 3346 C C . ARG A 1 428 ? -23.446 -6.099 40.923 1.00 89.25 428 ARG A C 1
ATOM 3348 O O . ARG A 1 428 ? -24.389 -5.984 41.702 1.00 89.25 428 ARG A O 1
ATOM 3355 N N . PHE A 1 429 ? -22.305 -5.426 41.059 1.00 85.94 429 PHE A N 1
ATOM 3356 C CA . PHE A 1 429 ? -22.098 -4.476 42.146 1.00 85.94 429 PHE A CA 1
ATOM 3357 C C . PHE A 1 429 ? -22.955 -3.223 42.006 1.00 85.94 429 PHE A C 1
ATOM 3359 O O . PHE A 1 429 ? -23.572 -2.829 42.986 1.00 85.94 429 PHE A O 1
ATOM 3366 N N . SER A 1 430 ? -23.066 -2.640 40.812 1.00 89.06 430 SER A N 1
ATOM 3367 C CA . SER A 1 430 ? -23.909 -1.463 40.581 1.00 89.06 430 SER A CA 1
ATOM 3368 C C . SER A 1 430 ? -25.376 -1.739 40.930 1.00 89.06 430 SER A C 1
ATOM 3370 O O . SER A 1 430 ? -25.982 -0.952 41.660 1.00 89.06 430 SER A O 1
ATOM 3372 N N . LEU A 1 431 ? -25.910 -2.893 40.510 1.00 90.06 431 LEU A N 1
ATOM 3373 C CA . LEU A 1 431 ? -27.268 -3.331 40.854 1.00 90.06 431 LEU A CA 1
ATOM 3374 C C . LEU A 1 431 ? -27.442 -3.542 42.367 1.00 90.06 431 LEU A C 1
ATOM 3376 O O . LEU A 1 431 ? -28.434 -3.107 42.951 1.00 90.06 431 LEU A O 1
ATOM 3380 N N . ALA A 1 432 ? -26.467 -4.177 43.026 1.00 87.50 432 ALA A N 1
ATOM 3381 C CA . ALA A 1 432 ? -26.500 -4.371 44.474 1.00 87.50 432 ALA A CA 1
ATOM 3382 C C . ALA A 1 432 ? -26.443 -3.031 45.230 1.00 87.50 432 ALA A C 1
ATOM 3384 O O . ALA A 1 432 ? -27.215 -2.820 46.166 1.00 87.50 432 ALA A O 1
ATOM 3385 N N . SER A 1 433 ? -25.588 -2.096 44.806 1.00 87.88 433 SER A N 1
ATOM 3386 C CA . SER A 1 433 ? -25.465 -0.766 45.411 1.00 87.88 433 SER A CA 1
ATOM 3387 C C . SER A 1 433 ? -26.764 0.037 45.327 1.00 87.88 433 SER A C 1
ATOM 3389 O O . SER A 1 433 ? -27.120 0.700 46.298 1.00 87.88 433 SER A O 1
ATOM 3391 N N . GLU A 1 434 ? -27.516 -0.057 44.229 1.00 90.44 434 GLU A N 1
ATOM 3392 C CA . GLU A 1 434 ? -28.824 0.601 44.103 1.00 90.44 434 GLU A CA 1
ATOM 3393 C C . GLU A 1 434 ? -29.821 0.086 45.153 1.00 90.44 434 GLU A C 1
ATOM 3395 O O . GLU A 1 434 ? -30.473 0.870 45.848 1.00 90.44 434 GLU A O 1
ATOM 3400 N N . THR A 1 435 ? -29.879 -1.235 45.349 1.00 89.00 435 THR A N 1
ATOM 3401 C CA . THR A 1 435 ? -30.742 -1.832 46.380 1.00 89.00 435 THR A CA 1
ATOM 3402 C C . THR A 1 435 ? -30.313 -1.450 47.797 1.00 89.00 435 THR A C 1
ATOM 3404 O O . THR A 1 435 ? -31.161 -1.080 48.610 1.00 89.00 435 THR A O 1
ATOM 3407 N N . SER A 1 436 ? -29.010 -1.460 48.082 1.00 86.69 436 SER A N 1
ATOM 3408 C CA . SER A 1 436 ? -28.460 -1.094 49.391 1.00 86.69 436 SER A CA 1
ATOM 3409 C C . SER A 1 436 ? -28.667 0.386 49.717 1.00 86.69 436 SER A C 1
ATOM 3411 O O . SER A 1 436 ? -28.925 0.728 50.871 1.00 86.69 436 SER A O 1
ATOM 3413 N N . TYR A 1 437 ? -28.604 1.275 48.721 1.00 92.25 437 TYR A N 1
ATOM 3414 C CA . TYR A 1 437 ? -28.882 2.701 48.904 1.00 92.25 437 TYR A CA 1
ATOM 3415 C C . TYR A 1 437 ? -30.356 2.944 49.242 1.00 92.25 437 TYR A C 1
ATOM 3417 O O . TYR A 1 437 ? -30.659 3.649 50.203 1.00 92.25 437 TYR A O 1
ATOM 3425 N N . ASN A 1 438 ? -31.271 2.284 48.524 1.00 91.94 438 ASN A N 1
ATOM 3426 C CA . ASN A 1 438 ? -32.711 2.371 48.791 1.00 91.94 438 ASN A CA 1
ATOM 3427 C C . ASN A 1 438 ? -33.092 1.850 50.190 1.00 91.94 438 ASN A C 1
ATOM 3429 O O . ASN A 1 438 ? -34.106 2.262 50.748 1.00 91.94 438 ASN A O 1
ATOM 3433 N N . GLN A 1 439 ? -32.274 0.967 50.770 1.00 91.31 439 GLN A N 1
ATOM 3434 C CA . GLN A 1 439 ? -32.418 0.455 52.138 1.00 91.31 439 GLN A CA 1
ATOM 3435 C C . GLN A 1 439 ? -31.704 1.319 53.195 1.00 91.31 439 GLN A C 1
ATOM 3437 O O . GLN A 1 439 ? -31.785 1.016 54.384 1.00 91.31 439 GLN A O 1
ATOM 3442 N N . GLY A 1 440 ? -31.003 2.382 52.788 1.00 88.25 440 GLY A N 1
ATOM 3443 C CA . GLY A 1 440 ? -30.239 3.261 53.677 1.00 88.25 440 GLY A CA 1
ATOM 3444 C C . GLY A 1 440 ? -28.926 2.664 54.198 1.00 88.25 440 GLY A C 1
ATOM 3445 O O . GLY A 1 440 ? -28.372 3.186 55.162 1.00 88.25 440 GLY A O 1
ATOM 3446 N N . ALA A 1 441 ? -28.428 1.581 53.591 1.00 86.56 441 ALA A N 1
ATOM 3447 C CA . ALA A 1 441 ? -27.239 0.853 54.045 1.00 86.56 441 ALA A CA 1
ATOM 3448 C C . ALA A 1 441 ? -25.908 1.418 53.509 1.00 86.56 441 ALA A C 1
ATOM 3450 O O . ALA A 1 441 ? -24.861 1.131 54.084 1.00 86.56 441 ALA A O 1
ATOM 3451 N N . ILE A 1 442 ? -25.932 2.207 52.427 1.00 88.62 442 ILE A N 1
ATOM 3452 C CA . ILE A 1 442 ? -24.747 2.860 51.841 1.00 88.62 442 ILE A CA 1
ATOM 3453 C C . ILE A 1 442 ? -25.004 4.343 51.565 1.00 88.62 442 ILE A C 1
ATOM 3455 O O . ILE A 1 442 ? -26.149 4.797 51.488 1.00 88.62 442 ILE A O 1
ATOM 3459 N N . THR A 1 443 ? -23.935 5.110 51.379 1.00 90.31 443 THR A N 1
ATOM 3460 C CA . THR A 1 443 ? -24.003 6.539 51.055 1.00 90.31 443 THR A CA 1
ATOM 3461 C C . THR A 1 443 ? -24.329 6.784 49.577 1.00 90.31 443 THR A C 1
ATOM 3463 O O . THR A 1 443 ? -24.057 5.960 48.704 1.00 90.31 443 THR A O 1
ATOM 3466 N N . TYR A 1 444 ? -24.857 7.972 49.261 1.00 90.50 444 TYR A N 1
ATOM 3467 C CA . TYR A 1 444 ? -25.095 8.379 47.869 1.00 90.50 444 TYR A CA 1
ATOM 3468 C C . TYR A 1 444 ? -23.798 8.436 47.040 1.00 90.50 444 TYR A C 1
ATOM 3470 O O . TYR A 1 444 ? -23.797 8.111 45.856 1.00 90.50 444 TYR A O 1
ATOM 3478 N N . LEU A 1 445 ? -22.672 8.804 47.664 1.00 88.62 445 LEU A N 1
ATOM 3479 C CA . LEU A 1 445 ? -21.369 8.837 46.998 1.00 88.62 445 LEU A CA 1
ATOM 3480 C C . LEU A 1 445 ? -20.905 7.434 46.572 1.00 88.62 445 LEU A C 1
ATOM 3482 O O . LEU A 1 445 ? -20.354 7.279 45.486 1.00 88.62 445 LEU A O 1
ATOM 3486 N N . GLU A 1 446 ? -21.143 6.409 47.393 1.00 87.38 446 GLU A N 1
ATOM 3487 C CA . GLU A 1 446 ? -20.812 5.019 47.051 1.00 87.38 446 GLU A CA 1
ATOM 3488 C C . GLU A 1 446 ? -21.652 4.500 45.883 1.00 87.38 446 GLU A C 1
ATOM 3490 O O . GLU A 1 446 ? -21.102 3.865 44.983 1.00 87.38 446 GLU A O 1
ATOM 3495 N N . LEU A 1 447 ? -22.947 4.837 45.846 1.00 90.12 447 LEU A N 1
ATOM 3496 C CA . LEU A 1 447 ? -23.809 4.544 44.700 1.00 90.12 447 LEU A CA 1
ATOM 3497 C C . LEU A 1 447 ? -23.261 5.182 43.415 1.00 90.12 447 LEU A C 1
ATOM 3499 O O . LEU A 1 447 ? -23.110 4.497 42.402 1.00 90.12 447 LEU A O 1
ATOM 3503 N N . LEU A 1 448 ? -22.928 6.477 43.463 1.00 90.88 448 LEU A N 1
ATOM 3504 C CA . LEU A 1 448 ? -22.384 7.196 42.310 1.00 90.88 448 LEU A CA 1
ATOM 3505 C C . LEU A 1 448 ? -21.052 6.609 41.836 1.00 90.88 448 LEU A C 1
ATOM 3507 O O . LEU A 1 448 ? -20.840 6.474 40.633 1.00 90.88 448 LEU A O 1
ATOM 3511 N N . ASN A 1 449 ? -20.167 6.225 42.756 1.00 89.88 449 ASN A N 1
ATOM 3512 C CA . ASN A 1 449 ? -18.899 5.588 42.405 1.00 89.88 449 ASN A CA 1
ATOM 3513 C C . ASN A 1 449 ? -19.115 4.230 41.724 1.00 89.88 449 ASN A C 1
ATOM 3515 O O . ASN A 1 449 ? -18.435 3.934 40.741 1.00 89.88 449 ASN A O 1
ATOM 3519 N N . ALA A 1 450 ? -20.075 3.429 42.196 1.00 88.69 450 ALA A N 1
ATOM 3520 C CA . ALA A 1 450 ? -20.405 2.143 41.585 1.00 88.69 450 ALA A CA 1
ATOM 3521 C C . ALA A 1 450 ? -20.983 2.294 40.174 1.00 88.69 450 ALA A C 1
ATOM 3523 O O . ALA A 1 450 ? -20.547 1.603 39.252 1.00 88.69 450 ALA A O 1
ATOM 3524 N N . GLN A 1 451 ? -21.903 3.242 39.986 1.00 91.25 451 GLN A N 1
ATOM 3525 C CA . GLN A 1 451 ? -22.456 3.565 38.669 1.00 91.25 451 GLN A CA 1
ATOM 3526 C C . GLN A 1 451 ? -21.385 4.116 37.719 1.00 91.25 451 GLN A C 1
ATOM 3528 O O . GLN A 1 451 ? -21.310 3.689 36.570 1.00 91.25 451 GLN A O 1
ATOM 3533 N N . SER A 1 452 ? -20.522 5.013 38.206 1.00 92.56 452 SER A N 1
ATOM 3534 C CA . SER A 1 452 ? -19.415 5.585 37.432 1.00 92.56 452 SER A CA 1
ATOM 3535 C C . SER A 1 452 ? -18.454 4.502 36.934 1.00 92.56 452 SER A C 1
ATOM 3537 O O . SER A 1 452 ? -18.150 4.453 35.744 1.00 92.56 452 SER A O 1
ATOM 3539 N N . LYS A 1 453 ? -18.042 3.574 37.810 1.00 90.25 453 LYS A N 1
ATOM 3540 C CA . LYS A 1 453 ? -17.139 2.474 37.440 1.00 90.25 453 LYS A CA 1
ATOM 3541 C C . LYS A 1 453 ? -17.757 1.487 36.458 1.00 90.25 453 LYS A C 1
ATOM 3543 O O . LYS A 1 453 ? -17.087 1.075 35.516 1.00 90.25 453 LYS A O 1
ATOM 3548 N N . HIS A 1 454 ? -19.030 1.147 36.631 1.00 90.81 454 HIS A N 1
ATOM 3549 C CA . HIS A 1 454 ? -19.747 0.333 35.652 1.00 90.81 454 HIS A CA 1
ATOM 3550 C C . HIS A 1 454 ? -19.795 1.017 34.273 1.00 90.81 454 HIS A C 1
ATOM 3552 O O . HIS A 1 454 ? -19.465 0.395 33.267 1.00 90.81 454 HIS A O 1
ATOM 3558 N N . GLN A 1 455 ? -20.118 2.315 34.227 1.00 92.19 455 GLN A N 1
ATOM 3559 C CA . GLN A 1 455 ? -20.157 3.091 32.983 1.00 92.19 455 GLN A CA 1
ATOM 3560 C C . GLN A 1 455 ? -18.775 3.188 32.307 1.00 92.19 455 GLN A C 1
ATOM 3562 O O . GLN A 1 455 ? -18.684 3.120 31.081 1.00 92.19 455 GLN A O 1
ATOM 3567 N N . GLU A 1 456 ? -17.706 3.344 33.095 1.00 92.75 456 GLU A N 1
ATOM 3568 C CA . GLU A 1 456 ? -16.317 3.377 32.618 1.00 92.75 456 GLU A CA 1
ATOM 3569 C C . GLU A 1 456 ? -15.929 2.057 31.933 1.00 92.75 456 GLU A C 1
ATOM 3571 O O . GLU A 1 456 ? -15.436 2.066 30.804 1.00 92.75 456 GLU A O 1
ATOM 3576 N N . VAL A 1 457 ? -16.201 0.919 32.577 1.00 92.00 457 VAL A N 1
ATOM 3577 C CA . VAL A 1 457 ? -15.884 -0.411 32.031 1.00 92.00 457 VAL A CA 1
ATOM 3578 C C . VAL A 1 457 ? -16.705 -0.716 30.780 1.00 92.00 457 VAL A C 1
ATOM 3580 O O . VAL A 1 457 ? -16.138 -1.185 29.793 1.00 92.00 457 VAL A O 1
ATOM 3583 N N . PHE A 1 458 ? -18.000 -0.390 30.782 1.00 91.69 458 PHE A N 1
ATOM 3584 C CA . PHE A 1 458 ? -18.862 -0.543 29.609 1.00 91.69 458 PHE A CA 1
ATOM 3585 C C . PHE A 1 458 ? -18.328 0.248 28.404 1.00 91.69 458 PHE A C 1
ATOM 3587 O O . PHE A 1 458 ? -18.277 -0.262 27.281 1.00 91.69 458 PHE A O 1
ATOM 3594 N N . LEU A 1 459 ? -17.875 1.488 28.630 1.00 94.06 459 LEU A N 1
ATOM 3595 C CA . LEU A 1 459 ? -17.262 2.306 27.584 1.00 94.06 459 LEU A CA 1
ATOM 3596 C C . LEU A 1 459 ? -15.989 1.651 27.035 1.00 94.06 459 LEU A C 1
ATOM 3598 O O . LEU A 1 459 ? -15.831 1.584 25.816 1.00 94.06 459 LEU A O 1
ATOM 3602 N N . ILE A 1 460 ? -15.104 1.158 27.907 1.00 93.19 460 ILE A N 1
ATOM 3603 C CA . ILE A 1 460 ? -13.871 0.483 27.481 1.00 93.19 460 ILE A CA 1
ATOM 3604 C C . ILE A 1 460 ? -14.198 -0.780 26.679 1.00 93.19 460 ILE A C 1
ATOM 3606 O O . ILE A 1 460 ? -13.629 -0.982 25.611 1.00 93.19 460 ILE A O 1
ATOM 3610 N N . GLN A 1 461 ? -15.150 -1.602 27.124 1.00 92.56 461 GLN A N 1
ATOM 3611 C CA . GLN A 1 461 ? -15.566 -2.798 26.388 1.00 92.56 461 GLN A CA 1
ATOM 3612 C C . GLN A 1 461 ? -16.090 -2.448 24.985 1.00 92.56 461 GLN A C 1
ATOM 3614 O O . GLN A 1 461 ? -15.729 -3.106 24.008 1.00 92.56 461 GLN A O 1
ATOM 3619 N N . SER A 1 462 ? -16.887 -1.381 24.866 1.00 93.12 462 SER A N 1
ATOM 3620 C CA . SER A 1 462 ? -17.346 -0.878 23.567 1.00 93.12 462 SER A CA 1
ATOM 3621 C C . SER A 1 462 ? -16.186 -0.397 22.687 1.00 93.12 462 SER A C 1
ATOM 3623 O O . SER A 1 462 ? -16.222 -0.610 21.477 1.00 93.12 462 SER A O 1
ATOM 3625 N N . GLN A 1 463 ? -15.158 0.235 23.265 1.00 94.75 463 GLN A N 1
ATOM 3626 C CA . GLN A 1 463 ? -13.949 0.637 22.535 1.00 94.75 463 GLN A CA 1
ATOM 3627 C C . GLN A 1 463 ? -13.171 -0.580 22.031 1.00 94.75 463 GLN A C 1
ATOM 3629 O O . GLN A 1 463 ? -12.841 -0.622 20.851 1.00 94.75 463 GLN A O 1
ATOM 3634 N N . VAL A 1 464 ? -12.968 -1.603 22.872 1.00 95.31 464 VAL A N 1
ATOM 3635 C CA . VAL A 1 464 ? -12.295 -2.848 22.464 1.00 95.31 464 VAL A CA 1
ATOM 3636 C C . VAL A 1 464 ? -13.033 -3.521 21.310 1.00 95.31 464 VAL A C 1
ATOM 3638 O O . VAL A 1 464 ? -12.395 -4.008 20.382 1.00 95.31 464 VAL A O 1
ATOM 3641 N N . GLN A 1 465 ? -14.370 -3.526 21.328 1.00 94.56 465 GLN A N 1
ATOM 3642 C CA . GLN A 1 465 ? -15.151 -4.068 20.217 1.00 94.56 465 GLN A CA 1
ATOM 3643 C C . GLN A 1 465 ? -14.898 -3.293 18.917 1.00 94.56 465 GLN A C 1
ATOM 3645 O O . GLN A 1 465 ? -14.657 -3.907 17.881 1.00 94.56 465 GLN A O 1
ATOM 3650 N N . HIS A 1 466 ? -14.883 -1.960 18.971 1.00 94.81 466 HIS A N 1
ATOM 3651 C CA . HIS A 1 466 ? -14.541 -1.147 17.804 1.00 94.81 466 HIS A CA 1
ATOM 3652 C C . HIS A 1 466 ? -13.097 -1.366 17.337 1.00 94.81 466 HIS A C 1
ATOM 3654 O O . HIS A 1 466 ? -12.858 -1.431 16.134 1.00 94.81 466 HIS A O 1
ATOM 3660 N N . ASP A 1 467 ? -12.144 -1.545 18.252 1.00 96.00 467 ASP A N 1
ATOM 3661 C CA . ASP A 1 467 ? -10.756 -1.862 17.905 1.00 96.00 467 ASP A CA 1
ATOM 3662 C C . ASP A 1 467 ? -10.638 -3.237 17.230 1.00 96.00 467 ASP A C 1
ATOM 3664 O O . ASP A 1 467 ? -9.848 -3.400 16.299 1.00 96.00 467 ASP A O 1
ATOM 3668 N N . ILE A 1 468 ? -11.440 -4.225 17.650 1.00 95.00 468 ILE A N 1
ATOM 3669 C CA . ILE A 1 468 ? -11.541 -5.535 16.987 1.00 95.00 468 ILE A CA 1
ATOM 3670 C C . ILE A 1 468 ? -12.075 -5.370 15.564 1.00 95.00 468 ILE A C 1
ATOM 3672 O O . ILE A 1 468 ? -11.495 -5.935 14.635 1.00 95.00 468 ILE A O 1
ATOM 3676 N N . ASP A 1 469 ? -13.139 -4.587 15.380 1.00 92.19 469 ASP A N 1
ATOM 3677 C CA . ASP A 1 469 ? -13.725 -4.330 14.061 1.00 92.19 469 ASP A CA 1
ATOM 3678 C C . ASP A 1 469 ? -12.695 -3.649 13.135 1.00 92.19 469 ASP A C 1
ATOM 3680 O O . ASP A 1 469 ? -12.463 -4.108 12.014 1.00 92.19 469 ASP A O 1
ATOM 3684 N N . ILE A 1 470 ? -11.979 -2.634 13.638 1.00 93.00 470 ILE A N 1
ATOM 3685 C CA . ILE A 1 470 ? -10.881 -1.953 12.926 1.00 93.00 470 ILE A CA 1
ATOM 3686 C C . ILE A 1 470 ? -9.751 -2.934 12.581 1.00 93.00 470 ILE A C 1
ATOM 3688 O O . ILE A 1 470 ? -9.207 -2.908 11.474 1.00 93.00 470 ILE A O 1
ATOM 3692 N N . ALA A 1 471 ? -9.376 -3.818 13.507 1.00 94.19 471 ALA A N 1
ATOM 3693 C CA . ALA A 1 471 ? -8.329 -4.806 13.272 1.00 94.19 471 ALA A CA 1
ATOM 3694 C C . ALA A 1 471 ? -8.738 -5.844 12.211 1.00 94.19 471 ALA A C 1
ATOM 3696 O O . ALA A 1 471 ? -7.888 -6.254 11.414 1.00 94.19 471 ALA A O 1
ATOM 3697 N N . TYR A 1 472 ? -10.018 -6.226 12.140 1.00 93.88 472 TYR A N 1
ATOM 3698 C CA . TYR A 1 472 ? -10.547 -7.042 11.044 1.00 93.88 472 TYR A CA 1
ATOM 3699 C C . TYR A 1 472 ? -10.520 -6.301 9.708 1.00 93.88 472 TYR A C 1
ATOM 3701 O O . TYR A 1 472 ? -10.148 -6.907 8.704 1.00 93.88 472 TYR A O 1
ATOM 3709 N N . GLU A 1 473 ? -10.861 -5.011 9.661 1.00 90.75 473 GLU A N 1
ATOM 3710 C CA . GLU A 1 473 ? -10.751 -4.208 8.433 1.00 90.75 473 GLU A CA 1
ATOM 3711 C C . GLU A 1 473 ? -9.298 -4.123 7.945 1.00 90.75 473 GLU A C 1
ATOM 3713 O O . GLU A 1 473 ? -9.015 -4.321 6.758 1.00 90.75 473 GLU A O 1
ATOM 3718 N N . HIS A 1 474 ? -8.356 -3.899 8.865 1.00 92.19 474 HIS A N 1
ATOM 3719 C CA . HIS A 1 474 ? -6.930 -3.867 8.553 1.00 92.19 474 HIS A CA 1
ATOM 3720 C C . HIS A 1 474 ? -6.437 -5.220 8.022 1.00 92.19 474 HIS A C 1
ATOM 3722 O O . HIS A 1 474 ? -5.806 -5.276 6.965 1.00 92.19 474 HIS A O 1
ATOM 3728 N N . LEU A 1 475 ? -6.782 -6.323 8.695 1.00 93.56 475 LEU A N 1
ATOM 3729 C CA . LEU A 1 475 ? -6.424 -7.666 8.238 1.00 93.56 475 LEU A CA 1
ATOM 3730 C C . LEU A 1 475 ? -7.048 -7.980 6.871 1.00 93.56 475 LEU A C 1
ATOM 3732 O O . LEU A 1 475 ? -6.358 -8.487 5.990 1.00 93.56 475 LEU A O 1
ATOM 3736 N N . SER A 1 476 ? -8.312 -7.601 6.664 1.00 90.88 476 SER A N 1
ATOM 3737 C CA . SER A 1 476 ? -9.037 -7.775 5.397 1.00 90.88 476 SER A CA 1
ATOM 3738 C C . SER A 1 476 ? -8.389 -6.996 4.251 1.00 90.88 476 SER A C 1
ATOM 3740 O O . SER A 1 476 ? -8.311 -7.497 3.132 1.00 90.88 476 SER A O 1
ATOM 3742 N N . THR A 1 477 ? -7.851 -5.808 4.537 1.00 90.88 477 THR A N 1
ATOM 3743 C CA . THR A 1 477 ? -7.102 -4.995 3.567 1.00 90.88 477 THR A CA 1
ATOM 3744 C C . THR A 1 477 ? -5.797 -5.674 3.144 1.00 90.88 477 THR A C 1
ATOM 3746 O O . THR A 1 477 ? -5.439 -5.637 1.967 1.00 90.88 477 THR A O 1
ATOM 3749 N N . LEU A 1 478 ? -5.099 -6.328 4.077 1.00 92.00 478 LEU A N 1
ATOM 3750 C CA . LEU A 1 478 ? -3.847 -7.037 3.794 1.00 92.00 478 LEU A CA 1
ATOM 3751 C C . LEU A 1 478 ? -4.074 -8.325 2.988 1.00 92.00 478 LEU A C 1
ATOM 3753 O O . LEU A 1 478 ? -3.326 -8.598 2.044 1.00 92.00 478 LEU A O 1
ATOM 3757 N N . ILE A 1 479 ? -5.102 -9.104 3.341 1.00 92.25 479 ILE A N 1
ATOM 3758 C CA . ILE A 1 479 ? -5.430 -10.359 2.645 1.00 92.25 479 ILE A CA 1
ATOM 3759 C C . ILE A 1 479 ? -6.194 -10.138 1.333 1.00 92.25 479 ILE A C 1
ATOM 3761 O O . ILE A 1 479 ? -6.138 -11.004 0.471 1.00 92.25 479 ILE A O 1
ATOM 3765 N N . GLN A 1 480 ? -6.887 -9.002 1.173 1.00 90.38 480 GLN A N 1
ATOM 3766 C CA . GLN A 1 480 ? -7.737 -8.672 0.016 1.00 90.38 480 GLN A CA 1
ATOM 3767 C C . GLN A 1 480 ? -8.804 -9.744 -0.271 1.00 90.38 480 GLN A C 1
ATOM 3769 O O . GLN A 1 480 ? -8.985 -10.181 -1.405 1.00 90.38 480 GLN A O 1
ATOM 3774 N N . PHE A 1 481 ? -9.494 -10.193 0.779 1.00 84.50 481 PHE A N 1
ATOM 3775 C CA . PHE A 1 481 ? -10.502 -11.251 0.712 1.00 84.50 481 PHE A CA 1
ATOM 3776 C C . PHE A 1 481 ? -11.903 -10.683 0.961 1.00 84.50 481 PHE A C 1
ATOM 3778 O O . PHE A 1 481 ? -12.167 -10.110 2.016 1.00 84.50 481 PHE A O 1
ATOM 3785 N N . ASP A 1 482 ? -12.807 -10.872 -0.002 1.00 76.75 482 ASP A N 1
ATOM 3786 C CA . ASP A 1 482 ? -14.129 -10.224 -0.024 1.00 76.75 482 ASP A CA 1
ATOM 3787 C C . ASP A 1 482 ? -15.212 -10.941 0.812 1.00 76.75 482 ASP A C 1
ATOM 3789 O O . ASP A 1 482 ? -16.358 -10.487 0.861 1.00 76.75 482 ASP A O 1
ATOM 3793 N N . SER A 1 483 ? -14.890 -12.070 1.457 1.00 79.00 483 SER A N 1
ATOM 3794 C CA . SER A 1 483 ? -15.861 -12.872 2.225 1.00 79.00 483 SER A CA 1
ATOM 3795 C C . SER A 1 483 ? -15.660 -12.745 3.735 1.00 79.00 483 SER A C 1
ATOM 3797 O O . SER A 1 483 ? -14.574 -12.421 4.210 1.00 79.00 483 SER A O 1
ATOM 3799 N N . VAL A 1 484 ? -16.711 -13.033 4.507 1.00 77.62 484 VAL A N 1
ATOM 3800 C CA . VAL A 1 484 ? -16.665 -12.992 5.976 1.00 77.62 484 VAL A CA 1
ATOM 3801 C C . VAL A 1 484 ? -15.838 -14.155 6.516 1.00 77.62 484 VAL A C 1
ATOM 3803 O O . VAL A 1 484 ? -16.039 -15.308 6.139 1.00 77.62 484 VAL A O 1
ATOM 3806 N N . TYR A 1 485 ? -14.942 -13.862 7.452 1.00 84.94 485 TYR A N 1
ATOM 3807 C CA . TYR A 1 485 ? -14.153 -14.858 8.165 1.00 84.94 485 TYR A CA 1
ATOM 3808 C C . TYR A 1 485 ? -14.021 -14.471 9.636 1.00 84.94 485 TYR A C 1
ATOM 3810 O O . TYR A 1 485 ? -14.217 -13.318 10.018 1.00 84.94 485 TYR A O 1
ATOM 3818 N N . THR A 1 486 ? -13.671 -15.443 10.472 1.00 85.94 486 THR A N 1
ATOM 3819 C CA . THR A 1 486 ? -13.312 -15.200 11.872 1.00 85.94 486 THR A CA 1
ATOM 3820 C C . THR A 1 486 ? -12.001 -15.904 12.175 1.00 85.94 486 THR A C 1
ATOM 3822 O O . THR A 1 486 ? -11.706 -16.953 11.603 1.00 85.94 486 THR A O 1
ATOM 3825 N N . ILE A 1 487 ? -11.185 -15.338 13.060 1.00 86.44 487 ILE A N 1
ATOM 3826 C CA . ILE A 1 487 ? -9.958 -16.019 13.489 1.00 86.44 487 ILE A CA 1
ATOM 3827 C C . ILE A 1 487 ? -10.238 -17.018 14.613 1.00 86.44 487 ILE A C 1
ATOM 3829 O O . ILE A 1 487 ? -11.111 -16.779 15.459 1.00 86.44 487 ILE A O 1
ATOM 3833 N N . SER A 1 488 ? -9.454 -18.099 14.641 1.00 81.56 488 SER A N 1
ATOM 3834 C CA . SER A 1 488 ? -9.426 -19.076 15.736 1.00 81.56 488 SER A CA 1
ATOM 3835 C C . SER A 1 488 ? -9.255 -18.377 17.090 1.00 81.56 488 SER A C 1
ATOM 3837 O O . SER A 1 488 ? -8.423 -17.479 17.229 1.00 81.56 488 SER A O 1
ATOM 3839 N N . ASN A 1 489 ? -10.048 -18.767 18.093 1.00 75.88 489 ASN A N 1
ATOM 3840 C CA . ASN A 1 489 ? -9.987 -18.184 19.438 1.00 75.88 489 ASN A CA 1
ATOM 3841 C C . ASN A 1 489 ? -8.920 -18.882 20.296 1.00 75.88 489 ASN A C 1
ATOM 3843 O O . ASN A 1 489 ? -9.186 -19.374 21.393 1.00 75.88 489 ASN A O 1
ATOM 3847 N N . GLU A 1 490 ? -7.717 -18.997 19.744 1.00 76.31 490 GLU A N 1
ATOM 3848 C CA . GLU A 1 490 ? -6.559 -19.523 20.458 1.00 76.31 490 GLU A CA 1
ATOM 3849 C C . GLU A 1 490 ? -6.092 -18.497 21.504 1.00 76.31 490 GLU A C 1
ATOM 3851 O O . GLU A 1 490 ? -6.166 -17.288 21.303 1.00 76.31 490 GLU A O 1
ATOM 3856 N N . GLY A 1 491 ? -5.638 -18.952 22.672 1.00 76.62 491 GLY A N 1
ATOM 3857 C CA . GLY A 1 491 ? -5.060 -18.035 23.659 1.00 76.62 491 GLY A CA 1
ATOM 3858 C C . GLY A 1 491 ? -3.811 -17.349 23.096 1.00 76.62 491 GLY A C 1
ATOM 3859 O O . GLY A 1 491 ? -3.070 -17.958 22.323 1.00 76.62 491 GLY A O 1
ATOM 3860 N N . LEU A 1 492 ? -3.545 -16.102 23.497 1.00 86.88 492 LEU A N 1
ATOM 3861 C CA . LEU A 1 492 ? -2.302 -15.422 23.122 1.00 86.88 492 LEU A CA 1
ATOM 3862 C C . LEU A 1 492 ? -1.110 -16.157 23.763 1.00 86.88 492 LEU A C 1
ATOM 3864 O O . LEU A 1 492 ? -0.980 -16.190 24.985 1.00 86.88 492 LEU A O 1
ATOM 3868 N N . GLN A 1 493 ? -0.257 -16.771 22.940 1.00 88.44 493 GLN A N 1
ATOM 3869 C CA . GLN A 1 493 ? 0.928 -17.518 23.379 1.00 88.44 493 GLN A CA 1
ATOM 3870 C C . GLN A 1 493 ? 2.216 -16.765 23.048 1.00 88.44 493 GLN A C 1
ATOM 3872 O O . GLN A 1 493 ? 2.253 -15.962 22.115 1.00 88.44 493 GLN A O 1
ATOM 3877 N N . ILE A 1 494 ? 3.282 -17.044 23.800 1.00 90.31 494 ILE A N 1
ATOM 3878 C CA . ILE A 1 494 ? 4.617 -16.508 23.524 1.00 90.31 494 ILE A CA 1
ATOM 3879 C C . ILE A 1 494 ? 5.198 -17.124 22.245 1.00 90.31 494 ILE A C 1
ATOM 3881 O O . ILE A 1 494 ? 5.180 -18.343 22.063 1.00 90.31 494 ILE A O 1
ATOM 3885 N N . LEU A 1 495 ? 5.717 -16.282 21.351 1.00 92.12 495 LEU A N 1
ATOM 3886 C CA . LEU A 1 495 ? 6.328 -16.723 20.097 1.00 92.12 495 LEU A CA 1
ATOM 3887 C C . LEU A 1 495 ? 7.828 -16.968 20.228 1.00 92.12 495 LEU A C 1
ATOM 3889 O O . LEU A 1 495 ? 8.536 -16.283 20.958 1.00 92.12 495 LEU A O 1
ATOM 3893 N N . LEU A 1 496 ? 8.328 -17.934 19.457 1.00 89.75 496 LEU A N 1
ATOM 3894 C CA . LEU A 1 496 ? 9.752 -18.247 19.395 1.00 89.75 496 LEU A CA 1
ATOM 3895 C C . LEU A 1 496 ? 10.439 -17.482 18.262 1.00 89.75 496 LEU A C 1
ATOM 3897 O O . LEU A 1 496 ? 9.927 -17.395 17.140 1.00 89.75 496 LEU A O 1
ATOM 3901 N N . VAL A 1 497 ? 11.642 -16.992 18.555 1.00 89.06 497 VAL A N 1
ATOM 3902 C CA . VAL A 1 497 ? 12.530 -16.381 17.565 1.00 89.06 497 VAL A CA 1
ATOM 3903 C C . VAL A 1 497 ? 13.128 -17.471 16.671 1.00 89.06 497 VAL A C 1
ATOM 3905 O O . VAL A 1 497 ? 13.859 -18.343 17.134 1.00 89.06 497 VAL A O 1
ATOM 3908 N N . LYS A 1 498 ? 12.834 -17.388 15.377 1.00 85.31 498 LYS A N 1
ATOM 3909 C CA . LYS A 1 498 ? 13.348 -18.209 14.274 1.00 85.31 498 LYS A CA 1
ATOM 3910 C C . LYS A 1 498 ? 14.212 -17.334 13.361 1.00 85.31 498 LYS A C 1
ATOM 3912 O O . LYS A 1 498 ? 13.938 -17.204 12.176 1.00 85.31 498 LYS A O 1
ATOM 3917 N N . ALA A 1 499 ? 15.186 -16.635 13.941 1.00 70.31 499 ALA A N 1
ATOM 3918 C CA . ALA A 1 499 ? 16.005 -15.692 13.189 1.00 70.31 499 ALA A CA 1
ATOM 3919 C C . ALA A 1 499 ? 16.889 -16.428 12.173 1.00 70.31 499 ALA A C 1
ATOM 3921 O O . ALA A 1 499 ? 17.749 -17.223 12.559 1.00 70.31 499 ALA A O 1
ATOM 3922 N N . ASP A 1 500 ? 16.708 -16.111 10.895 1.00 69.94 500 ASP A N 1
ATOM 3923 C CA . ASP A 1 500 ? 17.613 -16.534 9.832 1.00 69.94 500 ASP A CA 1
ATOM 3924 C C . ASP A 1 500 ? 18.928 -15.734 9.878 1.00 69.94 500 ASP A C 1
ATOM 3926 O O . ASP A 1 500 ? 18.992 -14.597 10.364 1.00 69.94 500 ASP A O 1
ATOM 3930 N N . SER A 1 501 ? 20.007 -16.325 9.353 1.00 78.62 501 SER A N 1
ATOM 3931 C CA . SER A 1 501 ? 21.266 -15.594 9.173 1.00 78.62 501 SER A CA 1
ATOM 3932 C C . SER A 1 501 ? 21.109 -14.504 8.107 1.00 78.62 501 SER A C 1
ATOM 3934 O O . SER A 1 501 ? 20.332 -14.666 7.168 1.00 78.62 501 SER A O 1
ATOM 3936 N N . VAL A 1 502 ? 21.890 -13.417 8.205 1.00 81.25 502 VAL A N 1
ATOM 3937 C CA . VAL A 1 502 ? 21.891 -12.321 7.207 1.00 81.25 502 VAL A CA 1
ATOM 3938 C C . VAL A 1 502 ? 22.079 -12.857 5.780 1.00 81.25 502 VAL A C 1
ATOM 3940 O O . VAL A 1 502 ? 21.531 -12.318 4.827 1.00 81.25 502 VAL A O 1
ATOM 3943 N N . GLY A 1 503 ? 22.832 -13.952 5.631 1.00 81.06 503 GLY A N 1
ATOM 3944 C CA . GLY A 1 503 ? 23.097 -14.595 4.346 1.00 81.06 503 GLY A CA 1
ATOM 3945 C C . GLY A 1 503 ? 21.885 -15.259 3.691 1.00 81.06 503 GLY A C 1
ATOM 3946 O O . GLY A 1 503 ? 21.964 -15.559 2.511 1.00 81.06 503 GLY A O 1
ATOM 3947 N N . ALA A 1 504 ? 20.791 -15.490 4.419 1.00 84.62 504 ALA A N 1
ATOM 3948 C CA . ALA A 1 504 ? 19.547 -16.044 3.881 1.00 84.62 504 ALA A CA 1
ATOM 3949 C C . ALA A 1 504 ? 18.494 -14.960 3.579 1.00 84.62 504 ALA A C 1
ATOM 3951 O O . ALA A 1 504 ? 17.354 -15.287 3.242 1.00 84.62 504 ALA A O 1
ATOM 3952 N N . ASP A 1 505 ? 18.844 -13.680 3.730 1.00 90.44 505 ASP A N 1
ATOM 3953 C CA . ASP A 1 505 ? 17.939 -12.564 3.488 1.00 90.44 505 ASP A CA 1
ATOM 3954 C C . ASP A 1 505 ? 17.758 -12.267 1.975 1.00 90.44 505 ASP A C 1
ATOM 3956 O O . ASP A 1 505 ? 18.741 -12.027 1.262 1.00 90.44 505 ASP A O 1
ATOM 3960 N N . PRO A 1 506 ? 16.512 -12.238 1.457 1.00 92.06 506 PRO A N 1
ATOM 3961 C CA . PRO A 1 506 ? 16.226 -11.932 0.058 1.00 92.06 506 PRO A CA 1
ATOM 3962 C C . PRO A 1 506 ? 16.643 -10.524 -0.376 1.00 92.06 506 PRO A C 1
ATOM 3964 O O . PRO A 1 506 ? 16.980 -10.323 -1.544 1.00 92.06 506 PRO A O 1
ATOM 3967 N N . GLY A 1 507 ? 16.653 -9.544 0.532 1.00 92.38 507 GLY A N 1
ATOM 3968 C CA . GLY A 1 507 ? 17.128 -8.189 0.252 1.00 92.38 507 GLY A CA 1
ATOM 3969 C C . GLY A 1 507 ? 18.636 -8.160 0.007 1.00 92.38 507 GLY A C 1
ATOM 3970 O O . GLY A 1 507 ? 19.103 -7.535 -0.952 1.00 92.38 507 GLY A O 1
ATOM 3971 N N . LEU A 1 508 ? 19.401 -8.931 0.783 1.00 93.38 508 LEU A N 1
ATOM 3972 C CA . LEU A 1 508 ? 20.824 -9.136 0.526 1.00 93.38 508 LEU A CA 1
ATOM 3973 C C . LEU A 1 508 ? 21.055 -9.870 -0.803 1.00 93.38 508 LEU A C 1
ATOM 3975 O O . LEU A 1 508 ? 21.895 -9.434 -1.593 1.00 93.38 508 LEU A O 1
ATOM 3979 N N . HIS A 1 509 ? 20.304 -10.938 -1.094 1.00 93.94 509 HIS A N 1
ATOM 3980 C CA . HIS A 1 509 ? 20.387 -11.632 -2.388 1.00 93.94 509 HIS A CA 1
ATOM 3981 C C . HIS A 1 509 ? 20.046 -10.714 -3.566 1.00 93.94 509 HIS A C 1
ATOM 3983 O O . HIS A 1 509 ? 20.684 -10.794 -4.622 1.00 93.94 509 HIS A O 1
ATOM 3989 N N . TYR A 1 510 ? 19.080 -9.810 -3.398 1.00 95.44 510 TYR A N 1
ATOM 3990 C CA . TYR A 1 510 ? 18.762 -8.786 -4.385 1.00 95.44 510 TYR A CA 1
ATOM 3991 C C . TYR A 1 510 ? 19.969 -7.875 -4.653 1.00 95.44 510 TYR A C 1
ATOM 3993 O O . TYR A 1 510 ? 20.339 -7.695 -5.815 1.00 95.44 510 TYR A O 1
ATOM 4001 N N . LEU A 1 511 ? 20.627 -7.352 -3.611 1.00 94.75 511 LEU A N 1
ATOM 4002 C CA . LEU A 1 511 ? 21.809 -6.488 -3.756 1.00 94.75 511 LEU A CA 1
ATOM 4003 C C . LEU A 1 511 ? 23.019 -7.232 -4.335 1.00 94.75 511 LEU A C 1
ATOM 4005 O O . LEU A 1 511 ? 23.730 -6.689 -5.182 1.00 94.75 511 LEU A O 1
ATOM 4009 N N . GLN A 1 512 ? 23.226 -8.492 -3.952 1.00 94.62 512 GLN A N 1
ATOM 4010 C CA . GLN A 1 512 ? 24.260 -9.343 -4.547 1.00 94.62 512 GLN A CA 1
ATOM 4011 C C . GLN A 1 512 ? 24.017 -9.540 -6.048 1.00 94.62 512 GLN A C 1
ATOM 4013 O O . GLN A 1 512 ? 24.922 -9.330 -6.860 1.00 94.62 512 GLN A O 1
ATOM 4018 N N . ASN A 1 513 ? 22.785 -9.880 -6.443 1.00 96.38 513 ASN A N 1
ATOM 4019 C CA . ASN A 1 513 ? 22.422 -10.011 -7.853 1.00 96.38 513 ASN A CA 1
ATOM 4020 C C . ASN A 1 513 ? 22.492 -8.668 -8.594 1.00 96.38 513 ASN A C 1
ATOM 4022 O O . ASN A 1 513 ? 22.887 -8.654 -9.759 1.00 96.38 513 ASN A O 1
ATOM 4026 N N . ALA A 1 514 ? 22.209 -7.545 -7.928 1.00 95.94 514 ALA A N 1
ATOM 4027 C CA . ALA A 1 514 ? 22.422 -6.209 -8.480 1.00 95.94 514 ALA A CA 1
ATOM 4028 C C . ALA A 1 514 ? 23.901 -5.962 -8.803 1.00 95.94 514 ALA A C 1
ATOM 4030 O O . ALA A 1 514 ? 24.218 -5.539 -9.914 1.00 95.94 514 ALA A O 1
ATOM 4031 N N . GLY A 1 515 ? 24.817 -6.296 -7.890 1.00 95.81 515 GLY A N 1
ATOM 4032 C CA . GLY A 1 515 ? 26.258 -6.161 -8.124 1.00 95.81 515 GLY A CA 1
ATOM 4033 C C . GLY A 1 515 ? 26.742 -7.054 -9.270 1.00 95.81 515 GLY A C 1
ATOM 4034 O O . GLY A 1 515 ? 27.466 -6.604 -10.165 1.00 95.81 515 GLY A O 1
ATOM 4035 N N . LEU A 1 516 ? 26.276 -8.306 -9.307 1.00 96.69 516 LEU A N 1
ATOM 4036 C CA . LEU A 1 516 ? 26.559 -9.232 -10.407 1.00 96.69 516 LEU A CA 1
ATOM 4037 C C . LEU A 1 516 ? 26.007 -8.721 -11.743 1.00 96.69 516 LEU A C 1
ATOM 4039 O O . LEU A 1 516 ? 26.683 -8.855 -12.768 1.00 96.69 516 LEU A O 1
ATOM 4043 N N . LYS A 1 517 ? 24.807 -8.126 -11.746 1.00 97.12 517 LYS A N 1
ATOM 4044 C CA . LYS A 1 517 ? 24.188 -7.527 -12.933 1.00 97.12 517 LYS A CA 1
ATOM 4045 C C . LYS A 1 517 ? 25.028 -6.362 -13.446 1.00 97.12 517 LYS A C 1
ATOM 4047 O O . LYS A 1 517 ? 25.337 -6.348 -14.633 1.00 97.12 517 LYS A O 1
ATOM 4052 N N . GLN A 1 518 ? 25.471 -5.451 -12.575 1.00 96.94 518 GLN A N 1
ATOM 4053 C CA . GLN A 1 518 ? 26.342 -4.337 -12.979 1.00 96.94 518 GLN A CA 1
ATOM 4054 C C . GLN A 1 518 ? 27.648 -4.831 -13.611 1.00 96.94 518 GLN A C 1
ATOM 4056 O O . GLN A 1 518 ? 28.092 -4.291 -14.622 1.00 96.94 518 GLN A O 1
ATOM 4061 N N . ASN A 1 519 ? 28.238 -5.907 -13.083 1.00 96.44 519 ASN A N 1
ATOM 4062 C CA . ASN A 1 519 ? 29.414 -6.531 -13.692 1.00 96.44 519 ASN A CA 1
ATOM 4063 C C . ASN A 1 519 ? 29.101 -7.166 -15.064 1.00 96.44 519 ASN A C 1
ATOM 4065 O O . ASN A 1 519 ? 29.914 -7.092 -15.985 1.00 96.44 519 ASN A O 1
ATOM 4069 N N . ALA A 1 520 ? 27.933 -7.791 -15.233 1.00 97.25 520 ALA A N 1
ATOM 4070 C CA . ALA A 1 520 ? 27.513 -8.333 -16.526 1.00 97.25 520 ALA A CA 1
ATOM 4071 C C . ALA A 1 520 ? 27.269 -7.221 -17.563 1.00 97.25 520 ALA A C 1
ATOM 4073 O O . ALA A 1 520 ? 27.774 -7.321 -18.677 1.00 97.25 520 ALA A O 1
ATOM 4074 N N . GLU A 1 521 ? 26.593 -6.136 -17.184 1.00 96.94 521 GLU A N 1
ATOM 4075 C CA . GLU A 1 521 ? 26.382 -4.959 -18.038 1.00 96.94 521 GLU A CA 1
ATOM 4076 C C . GLU A 1 521 ? 27.700 -4.254 -18.381 1.00 96.94 521 GLU A C 1
ATOM 4078 O O . GLU A 1 521 ? 27.914 -3.873 -19.526 1.00 96.94 521 GLU A O 1
ATOM 4083 N N . LEU A 1 522 ? 28.645 -4.162 -17.440 1.00 97.19 522 LEU A N 1
ATOM 4084 C CA . LEU A 1 522 ? 29.997 -3.670 -17.720 1.00 97.19 522 LEU A CA 1
ATOM 4085 C C . LEU A 1 522 ? 30.685 -4.491 -18.823 1.00 97.19 522 LEU A C 1
ATOM 4087 O O . LEU A 1 522 ? 31.421 -3.934 -19.637 1.00 97.19 522 LEU A O 1
ATOM 4091 N N . LYS A 1 523 ? 30.471 -5.813 -18.857 1.00 96.88 523 LYS A N 1
ATOM 4092 C CA . LYS A 1 523 ? 30.997 -6.674 -19.928 1.00 96.88 523 LYS A CA 1
ATOM 4093 C C . LYS A 1 523 ? 30.284 -6.441 -21.257 1.00 96.88 523 LYS A C 1
ATOM 4095 O O . LYS A 1 523 ? 30.966 -6.469 -22.273 1.00 96.88 523 LYS A O 1
ATOM 4100 N N . VAL A 1 524 ? 28.975 -6.179 -21.256 1.00 96.19 524 VAL A N 1
ATOM 4101 C CA . VAL A 1 524 ? 28.240 -5.778 -22.471 1.00 96.19 524 VAL A CA 1
ATOM 4102 C C . VAL A 1 524 ? 28.865 -4.515 -23.054 1.00 96.19 524 VAL A C 1
ATOM 4104 O O . VAL A 1 524 ? 29.313 -4.531 -24.195 1.00 96.19 524 VAL A O 1
ATOM 4107 N N . GLU A 1 525 ? 29.011 -3.466 -22.242 1.00 95.88 525 GLU A N 1
ATOM 4108 C CA . GLU A 1 525 ? 29.575 -2.192 -22.702 1.00 95.88 525 GLU A CA 1
ATOM 4109 C C . GLU A 1 525 ? 31.034 -2.340 -23.180 1.00 95.88 525 GLU A C 1
ATOM 4111 O O . GLU A 1 525 ? 31.466 -1.663 -24.109 1.00 95.88 525 GLU A O 1
ATOM 4116 N N . LYS A 1 526 ? 31.821 -3.250 -22.592 1.00 95.56 526 LYS A N 1
ATOM 4117 C CA . LYS A 1 526 ? 33.166 -3.560 -23.107 1.00 95.56 526 LYS A CA 1
ATOM 4118 C C . LYS A 1 526 ? 33.136 -4.323 -24.429 1.00 95.56 526 LYS A C 1
ATOM 4120 O O . LYS A 1 526 ? 33.981 -4.063 -25.277 1.00 95.56 526 LYS A O 1
ATOM 4125 N N . ASN A 1 527 ? 32.201 -5.253 -24.601 1.00 95.19 527 ASN A N 1
ATOM 4126 C CA . ASN A 1 527 ? 32.101 -6.065 -25.811 1.00 95.19 527 ASN A CA 1
ATOM 4127 C C . ASN A 1 527 ? 31.555 -5.266 -27.002 1.00 95.19 527 ASN A C 1
ATOM 4129 O O . ASN A 1 527 ? 31.925 -5.573 -28.124 1.00 95.19 527 ASN A O 1
ATOM 4133 N N . LEU A 1 528 ? 30.769 -4.210 -26.773 1.00 93.38 528 LEU A N 1
ATOM 4134 C CA . LEU A 1 528 ? 30.336 -3.270 -27.819 1.00 93.38 528 LEU A CA 1
ATOM 4135 C C . LEU A 1 528 ? 31.491 -2.448 -28.430 1.00 93.38 528 LEU A C 1
ATOM 4137 O O . LEU A 1 528 ? 31.311 -1.784 -29.441 1.00 93.38 528 LEU A O 1
ATOM 4141 N N . LEU A 1 529 ? 32.690 -2.476 -27.831 1.00 93.19 529 LEU A N 1
ATOM 4142 C CA . LEU A 1 529 ? 33.904 -1.926 -28.450 1.00 93.19 529 LEU A CA 1
ATOM 4143 C C . LEU A 1 529 ? 34.521 -2.877 -29.491 1.00 93.19 529 LEU A C 1
ATOM 4145 O O . LEU A 1 529 ? 35.457 -2.479 -30.186 1.00 93.19 529 LEU A O 1
ATOM 4149 N N . LEU A 1 530 ? 34.072 -4.136 -29.546 1.00 93.62 530 LEU A N 1
ATOM 4150 C CA . LEU A 1 530 ? 34.518 -5.103 -30.546 1.00 93.62 530 LEU A CA 1
ATOM 4151 C C . LEU A 1 530 ? 33.870 -4.791 -31.906 1.00 93.62 530 LEU A C 1
ATOM 4153 O O . LEU A 1 530 ? 32.820 -4.151 -31.939 1.00 93.62 530 LEU A O 1
ATOM 4157 N N . PRO A 1 531 ? 34.471 -5.236 -33.022 1.00 93.75 531 PRO A N 1
ATOM 4158 C CA . PRO A 1 531 ? 33.907 -4.983 -34.341 1.00 93.75 531 PRO A CA 1
ATOM 4159 C C . PRO A 1 531 ? 32.549 -5.664 -34.561 1.00 93.75 531 PRO A C 1
ATOM 4161 O O . PRO A 1 531 ? 32.346 -6.801 -34.124 1.00 93.75 531 PRO A O 1
ATOM 4164 N N . GLU A 1 532 ? 31.658 -4.995 -35.290 1.00 93.44 532 GLU A N 1
ATOM 4165 C CA . GLU A 1 532 ? 30.427 -5.586 -35.827 1.00 93.44 532 GLU A CA 1
ATOM 4166 C C . GLU A 1 532 ? 30.719 -6.376 -37.111 1.00 93.44 532 GLU A C 1
ATOM 4168 O O . GLU A 1 532 ? 31.697 -6.110 -37.815 1.00 93.44 532 GLU A O 1
ATOM 4173 N N . LEU A 1 533 ? 29.868 -7.350 -37.422 1.00 94.56 533 LEU A N 1
ATOM 4174 C CA . LEU A 1 533 ? 29.948 -8.169 -38.629 1.00 94.56 533 LEU A CA 1
ATOM 4175 C C . LEU A 1 533 ? 28.732 -7.892 -39.510 1.00 94.56 533 LEU A C 1
ATOM 4177 O O . LEU A 1 533 ? 27.595 -7.950 -39.041 1.00 94.56 533 LEU A O 1
ATOM 4181 N N . THR A 1 534 ? 28.957 -7.646 -40.795 1.00 95.31 534 THR A N 1
ATOM 4182 C CA . THR A 1 534 ? 27.883 -7.452 -41.771 1.00 95.31 534 THR A CA 1
ATOM 4183 C C . THR A 1 534 ? 27.956 -8.517 -42.855 1.00 95.31 534 THR A C 1
ATOM 4185 O O . THR A 1 534 ? 29.031 -8.858 -43.351 1.00 95.31 534 THR A O 1
ATOM 4188 N N . LEU A 1 535 ? 26.799 -9.078 -43.196 1.00 96.75 535 LEU A N 1
ATOM 4189 C CA . LEU A 1 535 ? 26.639 -10.038 -44.283 1.00 96.75 535 LEU A CA 1
ATOM 4190 C C . LEU A 1 535 ? 25.586 -9.498 -45.245 1.00 96.75 535 LEU A C 1
ATOM 4192 O O . LEU A 1 535 ? 24.438 -9.284 -44.852 1.00 96.75 535 LEU A O 1
ATOM 4196 N N . GLY A 1 536 ? 25.983 -9.280 -46.492 1.00 95.69 536 GLY A N 1
ATOM 4197 C CA . GLY A 1 536 ? 25.141 -8.767 -47.562 1.00 95.69 536 GLY A CA 1
ATOM 4198 C C . GLY A 1 536 ? 25.069 -9.730 -48.739 1.00 95.69 536 GLY A C 1
ATOM 4199 O O . GLY A 1 536 ? 26.037 -10.416 -49.066 1.00 95.69 536 GLY A O 1
ATOM 4200 N N . TYR A 1 537 ? 23.919 -9.768 -49.397 1.00 96.94 537 TYR A N 1
ATOM 4201 C CA . TYR A 1 537 ? 23.734 -10.429 -50.684 1.00 96.94 537 TYR A CA 1
ATOM 4202 C C . TYR A 1 537 ? 22.924 -9.519 -51.596 1.00 96.94 537 TYR A C 1
ATOM 4204 O O . TYR A 1 537 ? 21.918 -8.948 -51.170 1.00 96.94 537 TYR A O 1
ATOM 4212 N N . PHE A 1 538 ? 23.337 -9.396 -52.852 1.00 95.31 538 PHE A N 1
ATOM 4213 C CA . PHE A 1 538 ? 22.641 -8.574 -53.830 1.00 95.31 538 PHE A CA 1
ATOM 4214 C C . PHE A 1 538 ? 22.586 -9.238 -55.203 1.00 95.31 538 PHE A C 1
ATOM 4216 O O . PHE A 1 538 ? 23.431 -10.054 -55.569 1.00 95.31 538 PHE A O 1
ATOM 4223 N N . ASN A 1 539 ? 21.561 -8.873 -55.966 1.00 94.62 539 ASN A N 1
ATOM 4224 C CA . ASN A 1 539 ? 21.375 -9.272 -57.350 1.00 94.62 539 ASN A CA 1
ATOM 4225 C C . ASN A 1 539 ? 21.012 -8.036 -58.178 1.00 94.62 539 ASN A C 1
ATOM 4227 O O . ASN A 1 539 ? 20.004 -7.371 -57.919 1.00 94.62 539 ASN A O 1
ATOM 4231 N N . GLY A 1 540 ? 21.855 -7.725 -59.154 1.00 92.50 540 GLY A N 1
ATOM 4232 C CA . GLY A 1 540 ? 21.658 -6.651 -60.110 1.00 92.50 540 GLY A CA 1
ATOM 4233 C C . GLY A 1 540 ? 21.137 -7.171 -61.443 1.00 92.50 540 GLY A C 1
ATOM 4234 O O . GLY A 1 540 ? 21.633 -8.171 -61.955 1.00 92.50 540 GLY A O 1
ATOM 4235 N N . ALA A 1 541 ? 20.173 -6.471 -62.030 1.00 90.44 541 ALA A N 1
ATOM 4236 C CA . ALA A 1 541 ? 19.696 -6.741 -63.382 1.00 90.44 541 ALA A CA 1
ATOM 4237 C C . ALA A 1 541 ? 19.254 -5.445 -64.074 1.00 90.44 541 ALA A C 1
ATOM 4239 O O . ALA A 1 541 ? 18.917 -4.452 -63.421 1.00 90.44 541 ALA A O 1
ATOM 4240 N N . ASN A 1 542 ? 19.215 -5.454 -65.405 1.00 89.50 542 ASN A N 1
ATOM 4241 C CA . ASN A 1 542 ? 18.609 -4.384 -66.194 1.00 89.50 542 ASN A CA 1
ATOM 4242 C C . ASN A 1 542 ? 17.623 -4.945 -67.232 1.00 89.50 542 ASN A C 1
ATOM 4244 O O . ASN A 1 542 ? 17.434 -6.154 -67.336 1.00 89.50 542 ASN A O 1
ATOM 4248 N N . ARG A 1 543 ? 16.897 -4.057 -67.924 1.00 86.88 543 ARG A N 1
ATOM 4249 C CA . ARG A 1 543 ? 15.811 -4.426 -68.857 1.00 86.88 543 ARG A CA 1
ATOM 4250 C C . ARG A 1 543 ? 16.185 -4.243 -70.331 1.00 86.88 543 ARG A C 1
ATOM 4252 O O . ARG A 1 543 ? 15.299 -4.275 -71.180 1.00 86.88 543 ARG A O 1
ATOM 4259 N N . TYR A 1 544 ? 17.457 -3.995 -70.623 1.00 88.38 544 TYR A N 1
ATOM 4260 C CA . TYR A 1 544 ? 17.930 -3.682 -71.969 1.00 88.38 544 TYR A CA 1
ATOM 4261 C C . TYR A 1 544 ? 18.375 -4.945 -72.717 1.00 88.38 544 TYR A C 1
ATOM 4263 O O . TYR A 1 544 ? 18.497 -6.022 -72.136 1.00 88.38 544 TYR A O 1
ATOM 4271 N N . GLU A 1 545 ? 18.581 -4.834 -74.028 1.00 83.31 545 GLU A N 1
ATOM 4272 C CA . GLU A 1 545 ? 19.026 -5.962 -74.849 1.00 83.31 545 GLU A CA 1
ATOM 4273 C C . GLU A 1 545 ? 20.412 -6.450 -74.379 1.00 83.31 545 GLU A C 1
ATOM 4275 O O . GLU A 1 545 ? 21.270 -5.649 -74.006 1.00 83.31 545 GLU A O 1
ATOM 4280 N N . GLY A 1 546 ? 20.606 -7.771 -74.298 1.00 81.06 546 GLY A N 1
ATOM 4281 C CA . GLY A 1 546 ? 21.822 -8.363 -73.719 1.00 81.06 546 GLY A CA 1
ATOM 4282 C C . GLY A 1 546 ? 21.920 -8.301 -72.184 1.00 81.06 546 GLY A C 1
ATOM 4283 O O . GLY A 1 546 ? 23.018 -8.413 -71.650 1.00 81.06 546 GLY A O 1
ATOM 4284 N N . ALA A 1 547 ? 20.807 -8.094 -71.467 1.00 83.75 547 ALA A N 1
ATOM 4285 C CA . ALA A 1 547 ? 20.785 -8.099 -70.002 1.00 83.75 547 ALA A CA 1
ATOM 4286 C C . ALA A 1 547 ? 21.177 -9.460 -69.397 1.00 83.75 547 ALA A C 1
ATOM 4288 O O . ALA A 1 547 ? 20.630 -10.500 -69.764 1.00 83.75 547 ALA A O 1
ATOM 4289 N N . GLU A 1 548 ? 22.043 -9.424 -68.385 1.00 87.38 548 GLU A N 1
ATOM 4290 C CA . GLU A 1 548 ? 22.400 -10.567 -67.540 1.00 87.38 548 GLU A CA 1
ATOM 4291 C C . GLU A 1 548 ? 22.115 -10.257 -66.062 1.00 87.38 548 GLU A C 1
ATOM 4293 O O . GLU A 1 548 ? 21.952 -9.097 -65.673 1.00 87.38 548 GLU A O 1
ATOM 4298 N N . ASN A 1 549 ? 22.043 -11.303 -65.234 1.00 89.19 549 ASN A N 1
ATOM 4299 C CA . ASN A 1 549 ? 21.898 -11.171 -63.784 1.00 89.19 549 ASN A CA 1
ATOM 4300 C C . ASN A 1 549 ? 23.272 -11.209 -63.110 1.00 89.19 549 ASN A C 1
ATOM 4302 O O . ASN A 1 549 ? 24.017 -12.177 -63.263 1.00 89.19 549 ASN A O 1
ATOM 4306 N N . TYR A 1 550 ? 23.556 -10.205 -62.288 1.00 90.62 550 TYR A N 1
ATOM 4307 C CA . TYR A 1 550 ? 24.824 -10.036 -61.588 1.00 90.62 550 TYR A CA 1
ATOM 4308 C C . TYR A 1 550 ? 24.616 -10.240 -60.091 1.00 90.62 550 TYR A C 1
ATOM 4310 O O . TYR A 1 550 ? 24.119 -9.360 -59.389 1.00 90.62 550 TYR A O 1
ATOM 4318 N N . GLN A 1 551 ? 24.992 -11.414 -59.594 1.00 93.12 551 GLN A N 1
ATOM 4319 C CA . GLN A 1 551 ? 24.889 -11.750 -58.175 1.00 93.12 551 GLN A CA 1
ATOM 4320 C C . GLN A 1 551 ? 26.202 -11.451 -57.454 1.00 93.12 551 GLN A C 1
ATOM 4322 O O . GLN A 1 551 ? 27.280 -11.743 -57.972 1.00 93.12 551 GLN A O 1
ATOM 4327 N N . GLY A 1 552 ? 26.107 -10.926 -56.237 1.00 93.25 552 GLY A N 1
ATOM 4328 C CA . GLY A 1 552 ? 27.255 -10.646 -55.386 1.00 93.25 552 GLY A CA 1
ATOM 4329 C C . GLY A 1 552 ? 26.940 -10.859 -53.913 1.00 93.25 552 GLY A C 1
ATOM 4330 O O . GLY A 1 552 ? 25.783 -10.859 -53.491 1.00 93.25 552 GLY A O 1
ATOM 4331 N N . PHE A 1 553 ? 27.990 -11.058 -53.124 1.00 95.69 553 PHE A N 1
ATOM 4332 C CA . PHE A 1 553 ? 27.911 -11.079 -51.671 1.00 95.69 553 PHE A CA 1
ATOM 4333 C C . PHE A 1 553 ? 28.918 -10.089 -51.093 1.00 95.69 553 PHE A C 1
ATOM 4335 O O . PHE A 1 553 ? 29.973 -9.844 -51.678 1.00 95.69 553 PHE A O 1
ATOM 4342 N N . GLU A 1 554 ? 28.585 -9.537 -49.936 1.00 92.88 554 GLU A N 1
ATOM 4343 C CA . GLU A 1 554 ? 29.413 -8.594 -49.199 1.00 92.88 554 GLU A CA 1
ATOM 4344 C C . GLU A 1 554 ? 29.626 -9.122 -47.781 1.00 92.88 554 GLU A C 1
ATOM 4346 O O . GLU A 1 554 ? 28.694 -9.591 -47.126 1.00 92.88 554 GLU A O 1
ATOM 4351 N N . VAL A 1 555 ? 30.867 -9.065 -47.308 1.00 96.31 555 VAL A N 1
ATOM 4352 C CA . VAL A 1 555 ? 31.212 -9.346 -45.914 1.00 96.31 555 VAL A CA 1
ATOM 4353 C C . VAL A 1 555 ? 31.966 -8.137 -45.397 1.00 96.31 555 VAL A C 1
ATOM 4355 O O . VAL A 1 555 ? 33.063 -7.845 -45.874 1.00 96.31 555 VAL A O 1
ATOM 4358 N N . GLY A 1 556 ? 31.376 -7.432 -44.439 1.00 94.19 556 GLY A N 1
ATOM 4359 C CA . GLY A 1 556 ? 31.968 -6.247 -43.837 1.00 94.19 556 GLY A CA 1
ATOM 4360 C C . GLY A 1 556 ? 32.280 -6.452 -42.361 1.00 94.19 556 GLY A C 1
ATOM 4361 O O . GLY A 1 556 ? 31.692 -7.285 -41.669 1.00 94.19 556 GLY A O 1
ATOM 4362 N N . VAL A 1 557 ? 33.245 -5.672 -41.883 1.00 95.31 557 VAL A N 1
ATOM 4363 C CA . VAL A 1 557 ? 33.595 -5.575 -40.467 1.00 95.31 557 VAL A CA 1
ATOM 4364 C C . VAL A 1 557 ? 33.543 -4.102 -40.090 1.00 95.31 557 VAL A C 1
ATOM 4366 O O . VAL A 1 557 ? 34.357 -3.312 -40.571 1.00 95.31 557 VAL A O 1
ATOM 4369 N N . GLY A 1 558 ? 32.588 -3.722 -39.247 1.00 92.56 558 GLY A N 1
ATOM 4370 C CA . GLY A 1 558 ? 32.477 -2.353 -38.754 1.00 92.56 558 GLY A CA 1
ATOM 4371 C C . GLY A 1 558 ? 33.341 -2.176 -37.514 1.00 92.56 558 GLY A C 1
ATOM 4372 O O . GLY A 1 558 ? 33.116 -2.808 -36.485 1.00 92.56 558 GLY A O 1
ATOM 4373 N N . VAL A 1 559 ? 34.367 -1.330 -37.600 1.00 91.94 559 VAL A N 1
ATOM 4374 C CA . VAL A 1 559 ? 35.241 -1.025 -36.461 1.00 91.94 559 VAL A CA 1
ATOM 4375 C C . VAL A 1 559 ? 34.830 0.330 -35.886 1.00 91.94 559 VAL A C 1
ATOM 4377 O O . VAL A 1 559 ? 34.951 1.336 -36.591 1.00 91.94 559 VAL A O 1
ATOM 4380 N N . PRO A 1 560 ? 34.370 0.410 -34.624 1.00 88.25 560 PRO A N 1
ATOM 4381 C CA . PRO A 1 560 ? 34.064 1.699 -34.019 1.00 88.25 560 PRO A CA 1
ATOM 4382 C C . PRO A 1 560 ? 35.357 2.521 -33.920 1.00 88.25 560 PRO A C 1
ATOM 4384 O O . PRO A 1 560 ? 36.327 2.056 -33.340 1.00 88.25 560 PRO A O 1
ATOM 4387 N N . LEU A 1 561 ? 35.404 3.727 -34.498 1.00 89.31 561 LEU A N 1
ATOM 4388 C CA . LEU A 1 561 ? 36.589 4.609 -34.434 1.00 89.31 561 LEU A CA 1
ATOM 4389 C C . LEU A 1 561 ? 36.465 5.690 -33.347 1.00 89.31 561 LEU A C 1
ATOM 4391 O O . LEU A 1 561 ? 37.467 6.203 -32.844 1.00 89.31 561 LEU A O 1
ATOM 4395 N N . PHE A 1 562 ? 35.234 6.018 -32.944 1.00 91.56 562 PHE A N 1
ATOM 4396 C CA . PHE A 1 562 ? 34.930 7.046 -31.949 1.00 91.56 562 PHE A CA 1
ATOM 4397 C C . PHE A 1 562 ? 34.458 6.415 -30.634 1.00 91.56 562 PHE A C 1
ATOM 4399 O O . PHE A 1 562 ? 33.275 6.194 -30.407 1.00 91.56 562 PHE A O 1
ATOM 4406 N N . PHE A 1 563 ? 35.396 6.148 -29.724 1.00 89.69 563 PHE A N 1
ATOM 4407 C CA . PHE A 1 563 ? 35.122 5.417 -28.475 1.00 89.69 563 PHE A CA 1
ATOM 4408 C C . PHE A 1 563 ? 34.709 6.292 -27.283 1.00 89.69 563 PHE A C 1
ATOM 4410 O O . PHE A 1 563 ? 34.589 5.785 -26.168 1.00 89.69 563 PHE A O 1
ATOM 4417 N N . GLY A 1 564 ? 34.580 7.610 -27.465 1.00 93.00 564 GLY A N 1
ATOM 4418 C CA . GLY A 1 564 ? 34.354 8.550 -26.360 1.00 93.00 564 GLY A CA 1
ATOM 4419 C C . GLY A 1 564 ? 33.084 8.236 -25.565 1.00 93.00 564 GLY A C 1
ATOM 4420 O O . GLY A 1 564 ? 33.138 8.138 -24.338 1.00 93.00 564 GLY A O 1
ATOM 4421 N N . GLU A 1 565 ? 31.976 7.994 -26.270 1.00 95.06 565 GLU A N 1
ATOM 4422 C CA . GLU A 1 565 ? 30.697 7.596 -25.673 1.00 95.06 565 GLU A CA 1
ATOM 4423 C C . GLU A 1 565 ? 30.823 6.261 -24.926 1.00 95.06 565 GLU A C 1
ATOM 4425 O O . GLU A 1 565 ? 30.505 6.163 -23.740 1.00 95.06 565 GLU A O 1
ATOM 4430 N N . GLN A 1 566 ? 31.361 5.243 -25.597 1.00 92.94 566 GLN A N 1
ATOM 4431 C CA . GLN A 1 566 ? 31.428 3.887 -25.064 1.00 92.94 566 GLN A CA 1
ATOM 4432 C C . GLN A 1 566 ? 32.359 3.789 -23.844 1.00 92.94 566 GLN A C 1
ATOM 4434 O O . GLN A 1 566 ? 32.043 3.122 -22.858 1.00 92.94 566 GLN A O 1
ATOM 4439 N N . ARG A 1 567 ? 33.470 4.542 -23.827 1.00 94.19 567 ARG A N 1
ATOM 4440 C CA . ARG A 1 567 ? 34.331 4.688 -22.638 1.00 94.19 567 ARG A CA 1
ATOM 4441 C C . ARG A 1 567 ? 33.600 5.357 -21.474 1.00 94.19 567 ARG A C 1
ATOM 4443 O O . ARG A 1 567 ? 33.795 4.943 -20.330 1.00 94.19 567 ARG A O 1
ATOM 4450 N N . ALA A 1 568 ? 32.764 6.361 -21.742 1.00 96.62 568 ALA A N 1
ATOM 4451 C CA . ALA A 1 568 ? 31.954 7.001 -20.710 1.00 96.62 568 ALA A CA 1
ATOM 4452 C C . ALA A 1 568 ? 30.914 6.028 -20.126 1.00 96.62 568 ALA A C 1
ATOM 4454 O O . ALA A 1 568 ? 30.788 5.954 -18.903 1.00 96.62 568 ALA A O 1
ATOM 4455 N N . ARG A 1 569 ? 30.251 5.214 -20.963 1.00 96.69 569 ARG A N 1
ATOM 4456 C CA . ARG A 1 569 ? 29.320 4.156 -20.519 1.00 96.69 569 ARG A CA 1
ATOM 4457 C C . ARG A 1 569 ? 30.013 3.098 -19.658 1.00 96.69 569 ARG A C 1
ATOM 4459 O O . ARG A 1 569 ? 29.534 2.787 -18.569 1.00 96.69 569 ARG A O 1
ATOM 4466 N N . VAL A 1 570 ? 31.190 2.619 -20.072 1.00 96.69 570 VAL A N 1
ATOM 4467 C CA . VAL A 1 570 ? 32.014 1.684 -19.280 1.00 96.69 570 VAL A CA 1
ATOM 4468 C C . VAL A 1 570 ? 32.367 2.279 -17.913 1.00 96.69 570 VAL A C 1
ATOM 4470 O O . VAL A 1 570 ? 32.194 1.614 -16.890 1.00 96.69 570 VAL A O 1
ATOM 4473 N N . LYS A 1 571 ? 32.817 3.540 -17.871 1.00 97.19 571 LYS A N 1
ATOM 4474 C CA . LYS A 1 571 ? 33.145 4.229 -16.613 1.00 97.19 571 LYS A CA 1
ATOM 4475 C C . LYS A 1 571 ? 31.911 4.407 -15.719 1.00 97.19 571 LYS A C 1
ATOM 4477 O O . LYS A 1 571 ? 31.996 4.192 -14.513 1.00 97.19 571 LYS A O 1
ATOM 4482 N N . ALA A 1 572 ? 30.751 4.722 -16.296 1.00 97.12 572 ALA A N 1
ATOM 4483 C CA . ALA A 1 572 ? 29.491 4.812 -15.560 1.00 97.12 572 ALA A CA 1
ATOM 4484 C C . ALA A 1 572 ? 29.102 3.469 -14.913 1.00 97.12 572 ALA A C 1
ATOM 4486 O O . ALA A 1 572 ? 28.729 3.441 -13.740 1.00 97.12 572 ALA A O 1
ATOM 4487 N N . LYS A 1 573 ? 29.258 2.343 -15.626 1.00 96.31 573 LYS A N 1
ATOM 4488 C CA . LYS A 1 573 ? 29.008 1.002 -15.065 1.00 96.31 573 LYS A CA 1
ATOM 4489 C C . LYS A 1 573 ? 29.996 0.616 -13.961 1.00 96.31 573 LYS A C 1
ATOM 4491 O O . LYS A 1 573 ? 29.597 -0.048 -13.009 1.00 96.31 573 LYS A O 1
ATOM 4496 N N . GLN A 1 574 ? 31.254 1.061 -14.033 1.00 96.19 574 GLN A N 1
ATOM 4497 C CA . GLN A 1 574 ? 32.219 0.874 -12.938 1.00 96.19 574 GLN A CA 1
ATOM 4498 C C . GLN A 1 574 ? 31.768 1.586 -11.658 1.00 96.19 574 GLN A C 1
ATOM 4500 O O . GLN A 1 574 ? 31.741 0.962 -10.599 1.00 96.19 574 GLN A O 1
ATOM 4505 N N . PHE A 1 575 ? 31.339 2.847 -11.762 1.00 97.06 575 PHE A N 1
ATOM 4506 C CA . PHE A 1 575 ? 30.798 3.577 -10.612 1.00 97.06 575 PHE A CA 1
ATOM 4507 C C . PHE A 1 575 ? 29.517 2.938 -10.067 1.00 97.06 575 PHE A C 1
ATOM 4509 O O . PHE A 1 575 ? 29.362 2.824 -8.855 1.00 97.06 575 PHE A O 1
ATOM 4516 N N . ALA A 1 576 ? 28.620 2.460 -10.936 1.00 94.94 576 ALA A N 1
ATOM 4517 C CA . ALA A 1 576 ? 27.414 1.750 -10.506 1.00 94.94 576 ALA A CA 1
ATOM 4518 C C . ALA A 1 576 ? 27.739 0.450 -9.743 1.00 94.94 576 ALA A C 1
ATOM 4520 O O . ALA A 1 576 ? 27.069 0.115 -8.763 1.00 94.94 576 ALA A O 1
ATOM 4521 N N . MET A 1 577 ? 28.783 -0.272 -10.160 1.00 94.06 577 MET A N 1
ATOM 4522 C CA . MET A 1 577 ? 29.261 -1.475 -9.475 1.00 94.06 577 MET A CA 1
ATOM 4523 C C . MET A 1 577 ? 29.815 -1.148 -8.080 1.00 94.06 577 MET A C 1
ATOM 4525 O O . MET A 1 577 ? 29.434 -1.800 -7.108 1.00 94.06 577 MET A O 1
ATOM 4529 N N . GLU A 1 578 ? 30.661 -0.121 -7.964 1.00 95.56 578 GLU A N 1
ATOM 4530 C CA . GLU A 1 578 ? 31.215 0.335 -6.680 1.00 95.56 578 GLU A CA 1
ATOM 4531 C C . GLU A 1 578 ? 30.119 0.848 -5.733 1.00 95.56 578 GLU A C 1
ATOM 4533 O O . GLU A 1 578 ? 30.084 0.484 -4.556 1.00 95.56 578 GLU A O 1
ATOM 4538 N N . ALA A 1 579 ? 29.160 1.616 -6.256 1.00 96.12 579 ALA A N 1
ATOM 4539 C CA . ALA A 1 579 ? 27.994 2.060 -5.500 1.00 96.12 579 ALA A CA 1
ATOM 4540 C C . ALA A 1 579 ? 27.192 0.872 -4.947 1.00 96.12 579 ALA A C 1
ATOM 4542 O O . ALA A 1 579 ? 26.832 0.864 -3.773 1.00 96.12 579 ALA A O 1
ATOM 4543 N N . THR A 1 580 ? 26.970 -0.169 -5.756 1.00 94.31 580 THR A N 1
ATOM 4544 C CA . THR A 1 580 ? 26.231 -1.364 -5.321 1.00 94.31 580 THR A CA 1
ATOM 4545 C C . THR A 1 580 ? 26.982 -2.145 -4.235 1.00 94.31 580 THR A C 1
ATOM 4547 O O . THR A 1 580 ? 26.357 -2.639 -3.297 1.00 94.31 580 THR A O 1
ATOM 4550 N N . ALA A 1 581 ? 28.316 -2.209 -4.295 1.00 94.62 581 ALA A N 1
ATOM 4551 C CA . ALA A 1 581 ? 29.132 -2.825 -3.243 1.00 94.62 581 ALA A CA 1
ATOM 4552 C C . ALA A 1 581 ? 29.043 -2.058 -1.907 1.00 94.62 581 ALA A C 1
ATOM 4554 O O . ALA A 1 581 ? 28.922 -2.661 -0.835 1.00 94.62 581 ALA A O 1
ATOM 4555 N N . ASN A 1 582 ? 29.036 -0.723 -1.966 1.00 96.75 582 ASN A N 1
ATOM 4556 C CA . ASN A 1 582 ? 28.815 0.119 -0.790 1.00 96.75 582 ASN A CA 1
ATOM 4557 C C . ASN A 1 582 ? 27.397 -0.052 -0.222 1.00 96.75 582 ASN A C 1
ATOM 4559 O O . ASN A 1 582 ? 27.246 -0.176 0.994 1.00 96.75 582 ASN A O 1
ATOM 4563 N N . LEU A 1 583 ? 26.372 -0.143 -1.078 1.00 95.50 583 LEU A N 1
ATOM 4564 C CA . LEU A 1 583 ? 24.995 -0.437 -0.659 1.00 95.50 583 LEU A CA 1
ATOM 4565 C C . LEU A 1 583 ? 24.885 -1.802 0.030 1.00 95.50 583 LEU A C 1
ATOM 4567 O O . LEU A 1 583 ? 24.245 -1.902 1.071 1.00 95.50 583 LEU A O 1
ATOM 4571 N N . GLN A 1 584 ? 25.558 -2.836 -0.483 1.00 93.62 584 GLN A N 1
ATOM 4572 C CA . GLN A 1 584 ? 25.601 -4.152 0.161 1.00 93.62 584 GLN A CA 1
ATOM 4573 C C . GLN A 1 584 ? 26.230 -4.085 1.562 1.00 93.62 584 GLN A C 1
ATOM 4575 O O . GLN A 1 584 ? 25.707 -4.668 2.511 1.00 93.62 584 GLN A O 1
ATOM 4580 N N . THR A 1 585 ? 27.332 -3.345 1.712 1.00 95.38 585 THR A N 1
ATOM 4581 C CA . THR A 1 585 ? 28.003 -3.162 3.010 1.00 95.38 585 THR A CA 1
ATOM 4582 C C . THR A 1 585 ? 27.114 -2.398 3.993 1.00 95.38 585 THR A C 1
ATOM 4584 O O . THR A 1 585 ? 27.013 -2.771 5.165 1.00 95.38 585 THR A O 1
ATOM 4587 N N . HIS A 1 586 ? 26.436 -1.349 3.518 1.00 95.25 586 HIS A N 1
ATOM 4588 C CA . HIS A 1 586 ? 25.453 -0.610 4.303 1.00 95.25 586 HIS A CA 1
ATOM 4589 C C . HIS A 1 586 ? 24.299 -1.516 4.750 1.00 95.25 586 HIS A C 1
ATOM 4591 O O . HIS A 1 586 ? 23.961 -1.512 5.929 1.00 95.25 586 HIS A O 1
ATOM 4597 N N . TYR A 1 587 ? 23.754 -2.332 3.845 1.00 94.12 587 TYR A N 1
ATOM 4598 C CA . TYR A 1 587 ? 22.653 -3.251 4.128 1.00 94.12 587 TYR A CA 1
ATOM 4599 C C . TYR A 1 587 ? 22.991 -4.230 5.254 1.00 94.12 587 TYR A C 1
ATOM 4601 O O . TYR A 1 587 ? 22.242 -4.330 6.222 1.00 94.12 587 TYR A O 1
ATOM 4609 N N . ILE A 1 588 ? 24.151 -4.894 5.174 1.00 92.94 588 ILE A N 1
ATOM 4610 C CA . ILE A 1 588 ? 24.611 -5.842 6.204 1.00 92.94 588 ILE A CA 1
ATOM 4611 C C . ILE A 1 588 ? 24.718 -5.143 7.564 1.00 92.94 588 ILE A C 1
ATOM 4613 O O . ILE A 1 588 ? 24.171 -5.627 8.554 1.00 92.94 588 ILE A O 1
ATOM 4617 N N . ARG A 1 589 ? 25.349 -3.962 7.613 1.00 93.94 589 ARG A N 1
ATOM 4618 C CA . ARG A 1 589 ? 25.489 -3.194 8.858 1.00 93.94 589 ARG A CA 1
ATOM 4619 C C . ARG A 1 589 ? 24.132 -2.758 9.420 1.00 93.94 589 ARG A C 1
ATOM 4621 O O . ARG A 1 589 ? 23.910 -2.842 10.626 1.00 93.94 589 ARG A O 1
ATOM 4628 N N . SER A 1 590 ? 23.224 -2.291 8.568 1.00 93.12 590 SER A N 1
ATOM 4629 C CA . SER A 1 590 ? 21.871 -1.891 8.965 1.00 93.12 590 SER A CA 1
ATOM 4630 C C . SER A 1 590 ? 21.063 -3.083 9.488 1.00 93.12 590 SER A C 1
ATOM 4632 O O . SER A 1 590 ? 20.359 -2.945 10.489 1.00 93.12 590 SER A O 1
ATOM 4634 N N . TYR A 1 591 ? 21.229 -4.263 8.887 1.00 92.00 591 TYR A N 1
ATOM 4635 C CA . TYR A 1 591 ? 20.581 -5.511 9.303 1.00 92.00 591 TYR A CA 1
ATOM 4636 C C . TYR A 1 591 ? 21.048 -5.931 10.697 1.00 92.00 591 TYR A C 1
ATOM 4638 O O . TYR A 1 591 ? 20.231 -6.168 11.588 1.00 92.00 591 TYR A O 1
ATOM 4646 N N . GLU A 1 592 ? 22.363 -5.966 10.918 1.00 91.12 592 GLU A N 1
ATOM 4647 C CA . GLU A 1 592 ? 22.961 -6.317 12.211 1.00 91.12 592 GLU A CA 1
ATOM 4648 C C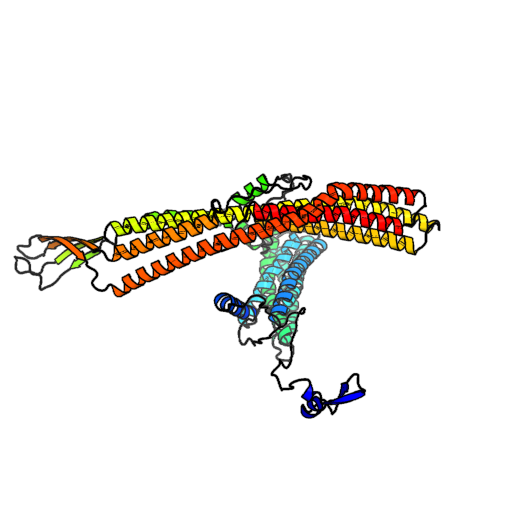 . GLU A 1 592 ? 22.532 -5.345 13.317 1.00 91.12 592 GLU A C 1
ATOM 4650 O O . GLU A 1 592 ? 22.107 -5.770 14.398 1.00 91.12 592 GLU A O 1
ATOM 4655 N N . ASN A 1 593 ? 22.562 -4.041 13.030 1.00 92.31 593 ASN A N 1
ATOM 4656 C CA . ASN A 1 593 ? 22.111 -3.009 13.961 1.00 92.31 593 ASN A CA 1
ATOM 4657 C C . ASN A 1 593 ? 20.624 -3.162 14.303 1.00 92.31 593 ASN A C 1
ATOM 4659 O O . ASN A 1 593 ? 20.246 -3.067 15.474 1.00 92.31 593 ASN A O 1
ATOM 4663 N N . ARG A 1 594 ? 19.777 -3.431 13.301 1.00 92.81 594 ARG A N 1
ATOM 4664 C CA . ARG A 1 594 ? 18.336 -3.620 13.497 1.00 92.81 594 ARG A CA 1
ATOM 4665 C C . ARG A 1 594 ? 18.045 -4.852 14.348 1.00 92.81 594 ARG A C 1
ATOM 4667 O O . ARG A 1 594 ? 17.278 -4.744 15.302 1.00 92.81 594 ARG A O 1
ATOM 4674 N N . ILE A 1 595 ? 18.693 -5.984 14.071 1.00 90.94 595 ILE A N 1
ATOM 4675 C CA . ILE A 1 595 ? 18.562 -7.205 14.881 1.00 90.94 595 ILE A CA 1
ATOM 4676 C C . ILE A 1 595 ? 19.003 -6.963 16.323 1.00 90.94 595 ILE A C 1
ATOM 4678 O O . ILE A 1 595 ? 18.318 -7.395 17.249 1.00 90.94 595 ILE A O 1
ATOM 4682 N N . SER A 1 596 ? 20.121 -6.266 16.531 1.00 91.75 596 SER A N 1
ATOM 4683 C CA . SER A 1 596 ? 20.603 -5.932 17.875 1.00 91.75 596 SER A CA 1
ATOM 4684 C C . SER A 1 596 ? 19.578 -5.088 18.648 1.00 91.75 596 SER A C 1
ATOM 4686 O O . SER A 1 596 ? 19.228 -5.412 19.784 1.00 91.75 596 SER A O 1
ATOM 4688 N N . ALA A 1 597 ? 19.004 -4.066 18.003 1.00 93.25 597 ALA A N 1
ATOM 4689 C CA . ALA A 1 597 ? 17.958 -3.235 18.597 1.00 93.25 597 ALA A CA 1
ATOM 4690 C C . ALA A 1 597 ? 16.686 -4.035 18.938 1.00 93.25 597 ALA A C 1
ATOM 4692 O O . ALA A 1 597 ? 16.146 -3.886 20.035 1.00 93.25 597 ALA A O 1
ATOM 4693 N N . LEU A 1 598 ? 16.231 -4.913 18.036 1.00 94.19 598 LEU A N 1
ATOM 4694 C CA . LEU A 1 598 ? 15.058 -5.767 18.261 1.00 94.19 598 LEU A CA 1
ATOM 4695 C C . LEU A 1 598 ? 15.292 -6.763 19.407 1.00 94.19 598 LEU A C 1
ATOM 4697 O O . LEU A 1 598 ? 14.422 -6.924 20.259 1.00 94.19 598 LEU A O 1
ATOM 4701 N N . LYS A 1 599 ? 16.482 -7.370 19.498 1.00 92.94 599 LYS A N 1
ATOM 4702 C CA . LYS A 1 599 ? 16.853 -8.263 20.610 1.00 92.94 599 LYS A CA 1
ATOM 4703 C C . LYS A 1 599 ? 16.827 -7.551 21.962 1.00 92.94 599 LYS A C 1
ATOM 4705 O O . LYS A 1 599 ? 16.286 -8.098 22.917 1.00 92.94 599 LYS A O 1
ATOM 4710 N N . ASN A 1 600 ? 17.335 -6.321 22.039 1.00 92.00 600 ASN A N 1
ATOM 4711 C CA . ASN A 1 600 ? 17.240 -5.518 23.263 1.00 92.00 600 ASN A CA 1
ATOM 4712 C C . ASN A 1 600 ? 15.777 -5.203 23.624 1.00 92.00 600 ASN A C 1
ATOM 4714 O O . ASN A 1 600 ? 15.406 -5.234 24.797 1.00 92.00 600 ASN A O 1
ATOM 4718 N N . GLY A 1 601 ? 14.934 -4.956 22.615 1.00 92.00 601 GLY A N 1
ATOM 4719 C CA . GLY A 1 601 ? 13.489 -4.809 22.790 1.00 92.00 601 GLY A CA 1
ATOM 4720 C C . GLY A 1 601 ? 12.815 -6.071 23.340 1.00 92.00 601 GLY A C 1
ATOM 4721 O O . GLY A 1 601 ? 11.975 -5.962 24.231 1.00 92.00 601 GLY A O 1
ATOM 4722 N N . LEU A 1 602 ? 13.214 -7.263 22.882 1.00 94.19 602 LEU A N 1
ATOM 4723 C CA . LEU A 1 602 ? 12.710 -8.527 23.430 1.00 94.19 602 LEU A CA 1
ATOM 4724 C C . LEU A 1 602 ? 13.063 -8.694 24.905 1.00 94.19 602 LEU A C 1
ATOM 4726 O O . LEU A 1 602 ? 12.180 -9.029 25.689 1.00 94.19 602 LEU A O 1
ATOM 4730 N N . THR A 1 603 ? 14.314 -8.430 25.294 1.00 93.50 603 THR A N 1
ATOM 4731 C CA . THR A 1 603 ? 14.749 -8.545 26.696 1.00 93.50 603 THR A CA 1
ATOM 4732 C C . THR A 1 603 ? 13.880 -7.689 27.617 1.00 93.50 603 THR A C 1
ATOM 4734 O O . THR A 1 603 ? 13.402 -8.184 28.636 1.00 93.50 603 THR A O 1
ATOM 4737 N N . LYS A 1 604 ? 13.583 -6.445 27.211 1.00 93.44 604 LYS A N 1
ATOM 4738 C CA . LYS A 1 604 ? 12.705 -5.527 27.955 1.00 93.44 604 LYS A CA 1
ATOM 4739 C C . LYS A 1 604 ? 11.330 -6.142 28.250 1.00 93.44 604 LYS A C 1
ATOM 4741 O O . LYS A 1 604 ? 10.863 -6.076 29.383 1.00 93.44 604 LYS A O 1
ATOM 4746 N N . TYR A 1 605 ? 10.665 -6.717 27.247 1.00 95.62 605 TYR A N 1
ATOM 4747 C CA . TYR A 1 605 ? 9.324 -7.287 27.432 1.00 95.62 605 TYR A CA 1
ATOM 4748 C C . TYR A 1 605 ? 9.355 -8.663 28.106 1.00 95.62 605 TYR A C 1
ATOM 4750 O O . TYR A 1 605 ? 8.455 -8.988 28.880 1.00 95.62 605 TYR A O 1
ATOM 4758 N N . GLN A 1 606 ? 10.415 -9.444 27.887 1.00 94.56 606 GLN A N 1
ATOM 4759 C CA . GLN A 1 606 ? 10.609 -10.742 28.530 1.00 94.56 606 GLN A CA 1
ATOM 4760 C C . GLN A 1 606 ? 10.670 -10.619 30.057 1.00 94.56 606 GLN A C 1
ATOM 4762 O O . GLN A 1 606 ? 10.104 -11.452 30.762 1.00 94.56 606 GLN A O 1
ATOM 4767 N N . GLU A 1 607 ? 11.329 -9.587 30.587 1.00 92.44 607 GLU A N 1
ATOM 4768 C CA . GLU A 1 607 ? 11.393 -9.344 32.034 1.00 92.44 607 GLU A CA 1
ATOM 4769 C C . GLU A 1 607 ? 10.001 -9.103 32.642 1.00 92.44 607 GLU A C 1
ATOM 4771 O O . GLU A 1 607 ? 9.674 -9.678 33.684 1.00 92.44 607 GLU A O 1
ATOM 4776 N N . ALA A 1 608 ? 9.150 -8.328 31.961 1.00 92.50 608 ALA A N 1
ATOM 4777 C CA . ALA A 1 608 ? 7.777 -8.063 32.392 1.00 92.50 608 ALA A CA 1
ATOM 4778 C C . ALA A 1 608 ? 6.884 -9.316 32.318 1.00 92.50 608 ALA A C 1
ATOM 4780 O O . ALA A 1 608 ? 6.111 -9.588 33.241 1.00 92.50 608 ALA A O 1
ATOM 4781 N N . ILE A 1 609 ? 7.033 -10.119 31.260 1.00 95.00 609 ILE A N 1
ATOM 4782 C CA . ILE A 1 609 ? 6.344 -11.411 31.106 1.00 95.00 609 ILE A CA 1
ATOM 4783 C C . ILE A 1 609 ? 6.746 -12.366 32.239 1.00 95.00 609 ILE A C 1
ATOM 4785 O O . ILE A 1 609 ? 5.881 -12.924 32.916 1.00 95.00 609 ILE A O 1
ATOM 4789 N N . ASN A 1 610 ? 8.047 -12.484 32.521 1.00 94.88 610 ASN A N 1
ATOM 4790 C CA . ASN A 1 610 ? 8.567 -13.334 33.594 1.00 94.88 610 ASN A CA 1
ATOM 4791 C C . ASN A 1 610 ? 8.026 -12.922 34.974 1.00 94.88 610 ASN A C 1
ATOM 4793 O O . ASN A 1 610 ? 7.744 -13.786 35.807 1.00 94.88 610 ASN A O 1
ATOM 4797 N N . TYR A 1 611 ? 7.880 -11.617 35.238 1.00 94.56 611 TYR A N 1
ATOM 4798 C CA . TYR A 1 611 ? 7.263 -11.117 36.472 1.00 94.56 611 TYR A CA 1
ATOM 4799 C C . TYR A 1 611 ? 5.808 -11.588 36.615 1.00 94.56 611 TYR A C 1
ATOM 4801 O O . TYR A 1 611 ? 5.411 -12.064 37.686 1.00 94.56 611 TYR A O 1
ATOM 4809 N N . TYR A 1 612 ? 5.015 -11.496 35.544 1.00 94.81 612 TYR A N 1
ATOM 4810 C CA . TYR A 1 612 ? 3.624 -11.945 35.569 1.00 94.81 612 TYR A CA 1
ATOM 4811 C C . TYR A 1 612 ? 3.517 -13.458 35.785 1.00 94.81 612 TYR A C 1
ATOM 4813 O O . TYR A 1 612 ? 2.755 -13.897 36.649 1.00 94.81 612 TYR A O 1
ATOM 4821 N N . GLU A 1 613 ? 4.305 -14.251 35.055 1.00 93.25 613 GLU A N 1
ATOM 4822 C CA . GLU A 1 613 ? 4.281 -15.716 35.149 1.00 93.25 613 GLU A CA 1
ATOM 4823 C C . GLU A 1 613 ? 4.709 -16.232 36.527 1.00 93.25 613 GLU A C 1
ATOM 4825 O O . GLU A 1 613 ? 4.130 -17.199 37.025 1.00 93.25 613 GLU A O 1
ATOM 4830 N N . ARG A 1 614 ? 5.691 -15.583 37.165 1.00 94.69 614 ARG A N 1
ATOM 4831 C CA . ARG A 1 614 ? 6.191 -15.984 38.490 1.00 94.69 614 ARG A CA 1
ATOM 4832 C C . ARG A 1 614 ? 5.309 -15.509 39.638 1.00 94.69 614 ARG A C 1
ATOM 4834 O O . ARG A 1 614 ? 5.122 -16.256 40.596 1.00 94.69 614 ARG A O 1
ATOM 4841 N N . THR A 1 615 ? 4.796 -14.280 39.564 1.00 94.31 615 THR A N 1
ATOM 4842 C CA . THR A 1 615 ? 4.185 -13.618 40.729 1.00 94.31 615 THR A CA 1
ATOM 4843 C C . THR A 1 615 ? 2.880 -12.903 40.390 1.00 94.31 615 THR A C 1
ATOM 4845 O O . THR A 1 615 ? 1.891 -13.068 41.108 1.00 94.31 615 THR A O 1
ATOM 4848 N N . GLY A 1 616 ? 2.850 -12.126 39.301 1.00 94.12 616 GLY A N 1
ATOM 4849 C CA . GLY A 1 616 ? 1.720 -11.248 38.967 1.00 94.12 616 GLY A CA 1
ATOM 4850 C C . GLY A 1 616 ? 0.392 -11.989 38.793 1.00 94.12 616 GLY A C 1
ATOM 4851 O O . GLY A 1 616 ? -0.620 -11.561 39.343 1.00 94.12 616 GLY A O 1
ATOM 4852 N N . LYS A 1 617 ? 0.396 -13.149 38.127 1.00 94.44 617 LYS A N 1
ATOM 4853 C CA . LYS A 1 617 ? -0.808 -13.964 37.902 1.00 94.44 617 LYS A CA 1
ATOM 4854 C C . LYS A 1 617 ? -1.468 -14.425 39.203 1.00 94.44 617 LYS A C 1
ATOM 4856 O O . LYS A 1 617 ? -2.689 -14.367 39.338 1.00 94.44 617 LYS A O 1
ATOM 4861 N N . HIS A 1 618 ? -0.670 -14.897 40.161 1.00 95.75 618 HIS A N 1
ATOM 4862 C CA . HIS A 1 618 ? -1.181 -15.316 41.467 1.00 95.75 618 HIS A CA 1
ATOM 4863 C C . HIS A 1 618 ? -1.703 -14.110 42.256 1.00 95.75 618 HIS A C 1
ATOM 4865 O O . HIS A 1 618 ? -2.795 -14.166 42.816 1.00 95.75 618 HIS A O 1
ATOM 4871 N N . LEU A 1 619 ? -0.950 -13.005 42.255 1.00 95.25 619 LEU A N 1
ATOM 4872 C CA . LEU A 1 619 ? -1.324 -11.777 42.951 1.00 95.25 619 LEU A CA 1
ATOM 4873 C C . LEU A 1 619 ? -2.653 -11.198 42.439 1.00 95.25 619 LEU A C 1
ATOM 4875 O O . LEU A 1 619 ? -3.528 -10.917 43.250 1.00 95.25 619 LEU A O 1
ATOM 4879 N N . ALA A 1 620 ? -2.835 -11.070 41.121 1.00 95.50 620 ALA A N 1
ATOM 4880 C CA . ALA A 1 620 ? -4.075 -10.565 40.526 1.00 95.50 620 ALA A CA 1
ATOM 4881 C C . ALA A 1 620 ? -5.286 -11.427 40.923 1.00 95.50 620 ALA A C 1
ATOM 4883 O O . ALA A 1 620 ? -6.312 -10.910 41.366 1.00 95.50 620 ALA A O 1
ATOM 4884 N N . LYS A 1 621 ? -5.137 -12.756 40.862 1.00 95.25 621 LYS A N 1
ATOM 4885 C CA . LYS A 1 621 ? -6.195 -13.697 41.245 1.00 95.25 621 LYS A CA 1
ATOM 4886 C C . LYS A 1 621 ? -6.577 -13.583 42.723 1.00 95.25 621 LYS A C 1
ATOM 4888 O O . LYS A 1 621 ? -7.766 -13.592 43.047 1.00 95.25 621 LYS A O 1
ATOM 4893 N N . GLU A 1 622 ? -5.593 -13.468 43.612 1.00 95.31 622 GLU A N 1
ATOM 4894 C CA . GLU A 1 622 ? -5.846 -13.306 45.046 1.00 95.31 622 GLU A CA 1
ATOM 4895 C C . GLU A 1 622 ? -6.415 -11.923 45.389 1.00 95.31 622 GLU A C 1
ATOM 4897 O O . GLU A 1 622 ? -7.288 -11.840 46.249 1.00 95.31 622 GLU A O 1
ATOM 4902 N N . LEU A 1 623 ? -6.020 -10.855 44.685 1.00 95.00 623 LEU A N 1
ATOM 4903 C CA . LEU A 1 623 ? -6.622 -9.525 44.841 1.00 95.00 623 LEU A CA 1
ATOM 4904 C C . LEU A 1 623 ? -8.120 -9.550 44.523 1.00 95.00 623 LEU A C 1
ATOM 4906 O O . LEU A 1 623 ? -8.920 -9.090 45.339 1.00 95.00 623 LEU A O 1
ATOM 4910 N N . VAL A 1 624 ? -8.521 -10.142 43.391 1.00 93.56 624 VAL A N 1
ATOM 4911 C CA . VAL A 1 624 ? -9.943 -10.280 43.021 1.00 93.56 624 VAL A CA 1
ATOM 4912 C C . VAL A 1 624 ? -10.691 -11.122 44.054 1.00 93.56 624 VAL A C 1
ATOM 4914 O O . VAL A 1 624 ? -11.724 -10.702 44.572 1.00 93.56 624 VAL A O 1
ATOM 4917 N N . ARG A 1 625 ? -10.159 -12.300 44.400 1.00 94.31 625 ARG A N 1
ATOM 4918 C CA . ARG A 1 625 ? -10.812 -13.234 45.328 1.00 94.31 625 ARG A CA 1
ATOM 4919 C C . ARG A 1 625 ? -10.964 -12.649 46.735 1.00 94.31 625 ARG A C 1
ATOM 4921 O O . ARG A 1 625 ? -12.033 -12.769 47.332 1.00 94.31 625 ARG A O 1
ATOM 4928 N N . SER A 1 626 ? -9.895 -12.073 47.280 1.00 94.31 626 SER A N 1
ATOM 4929 C CA . SER A 1 626 ? -9.869 -11.540 48.644 1.00 94.31 626 SER A CA 1
ATOM 4930 C C . SER A 1 626 ? -10.757 -10.303 48.767 1.00 94.31 626 SER A C 1
ATOM 4932 O O . SER A 1 626 ? -11.605 -10.250 49.654 1.00 94.31 626 SER A O 1
ATOM 4934 N N . SER A 1 627 ? -10.659 -9.360 47.820 1.00 93.31 627 SER A N 1
ATOM 4935 C CA . SER A 1 627 ? -11.473 -8.136 47.837 1.00 93.31 627 SER A CA 1
ATOM 4936 C C . SER A 1 627 ? -12.972 -8.425 47.714 1.00 93.31 627 SER A C 1
ATOM 4938 O O . SER A 1 627 ? -13.756 -7.899 48.502 1.00 93.31 627 SER A O 1
ATOM 4940 N N . GLN A 1 628 ? -13.385 -9.326 46.814 1.00 91.12 628 GLN A N 1
ATOM 4941 C CA . GLN A 1 628 ? -14.790 -9.736 46.693 1.00 91.12 628 GLN A CA 1
ATOM 4942 C C . GLN A 1 628 ? -15.320 -10.374 47.982 1.00 91.12 628 GLN A C 1
ATOM 4944 O O . GLN A 1 628 ? -16.455 -10.106 48.386 1.00 91.12 628 GLN A O 1
ATOM 4949 N N . LYS A 1 629 ? -14.504 -11.204 48.644 1.00 92.12 629 LYS A N 1
ATOM 4950 C CA . LYS A 1 629 ? -14.885 -11.861 49.898 1.00 92.12 629 LYS A CA 1
ATOM 4951 C C . LYS A 1 629 ? -15.008 -10.860 51.048 1.00 92.12 629 LYS A C 1
ATOM 4953 O O . LYS A 1 629 ? -16.029 -10.876 51.729 1.00 92.12 629 LYS A O 1
ATOM 4958 N N . SER A 1 630 ? -14.020 -9.987 51.236 1.00 92.25 630 SER A N 1
ATOM 4959 C CA . SER A 1 630 ? -14.048 -8.957 52.282 1.00 92.25 630 SER A CA 1
ATOM 4960 C C . SER A 1 630 ? -15.182 -7.954 52.074 1.00 92.25 630 SER A C 1
ATOM 4962 O O . SER A 1 630 ? -15.838 -7.578 53.041 1.00 92.25 630 SER A O 1
ATOM 4964 N N . TYR A 1 631 ? -15.492 -7.576 50.829 1.00 87.50 631 TYR A N 1
ATOM 4965 C CA . TYR A 1 631 ? -16.647 -6.719 50.543 1.00 87.50 631 TYR A CA 1
ATOM 4966 C C . TYR A 1 631 ? -17.969 -7.421 50.876 1.00 87.50 631 TYR A C 1
ATOM 4968 O O . TYR A 1 631 ? -18.819 -6.855 51.555 1.00 87.50 631 TYR A O 1
ATOM 4976 N N . SER A 1 632 ? -18.122 -8.688 50.475 1.00 85.88 632 SER A N 1
ATOM 4977 C CA . SER A 1 632 ? -19.323 -9.482 50.787 1.00 85.88 632 SER A CA 1
ATOM 4978 C C . SER A 1 632 ? -19.515 -9.705 52.294 1.00 85.88 632 SER A C 1
ATOM 4980 O O . SER A 1 632 ? -20.640 -9.890 52.749 1.00 85.88 632 SER A O 1
ATOM 4982 N N . ALA A 1 633 ? -18.425 -9.692 53.066 1.00 88.81 633 ALA A N 1
ATOM 4983 C CA . ALA A 1 633 ? -18.437 -9.766 54.525 1.00 88.81 633 ALA A CA 1
ATOM 4984 C C . ALA A 1 633 ? -18.647 -8.400 55.214 1.00 88.81 633 ALA A C 1
ATOM 4986 O O . ALA A 1 633 ? -18.763 -8.356 56.436 1.00 88.81 633 ALA A O 1
ATOM 4987 N N . GLY A 1 634 ? -18.695 -7.295 54.458 1.00 84.94 634 GLY A N 1
ATOM 4988 C CA . GLY A 1 634 ? -18.822 -5.935 54.992 1.00 84.94 634 GLY A CA 1
ATOM 4989 C C . GLY A 1 634 ? -17.544 -5.379 55.636 1.00 84.94 634 GLY A C 1
ATOM 4990 O O . GLY A 1 634 ? -17.611 -4.405 56.378 1.00 84.94 634 GLY A O 1
ATOM 4991 N N . GLU A 1 635 ? -16.380 -5.986 55.383 1.00 90.06 635 GLU A N 1
ATOM 4992 C CA . GLU A 1 635 ? -15.088 -5.578 55.962 1.00 90.06 635 GLU A CA 1
ATOM 4993 C C . GLU A 1 635 ? -14.452 -4.380 55.235 1.00 90.06 635 GLU A C 1
ATOM 4995 O O . GLU A 1 635 ? -13.620 -3.671 55.806 1.00 90.06 635 GLU A O 1
ATOM 5000 N N . ILE A 1 636 ? -14.806 -4.166 53.962 1.00 89.56 636 ILE A N 1
ATOM 5001 C CA . ILE A 1 636 ? -14.307 -3.068 53.124 1.00 89.56 636 ILE A CA 1
ATOM 5002 C C . ILE A 1 636 ? -15.453 -2.386 52.373 1.00 89.56 636 ILE A C 1
ATOM 5004 O O . ILE A 1 636 ? -16.460 -3.017 52.058 1.00 89.56 636 ILE A O 1
ATOM 5008 N N . ASP A 1 637 ? -15.271 -1.105 52.057 1.00 85.69 637 ASP A N 1
ATOM 5009 C CA . ASP A 1 637 ? -16.198 -0.317 51.241 1.00 85.69 637 ASP A CA 1
ATOM 5010 C C . ASP A 1 637 ? -16.043 -0.603 49.731 1.00 85.69 637 ASP A C 1
ATOM 5012 O O . ASP A 1 637 ? -15.119 -1.293 49.279 1.00 85.69 637 ASP A O 1
ATOM 5016 N N . PHE A 1 638 ? -16.966 -0.062 48.928 1.00 84.88 638 PHE A N 1
ATOM 5017 C CA . PHE A 1 638 ? -16.934 -0.223 47.469 1.00 84.88 638 PHE A CA 1
ATOM 5018 C C . PHE A 1 638 ? -15.669 0.387 46.848 1.00 84.88 638 PHE A C 1
ATOM 5020 O O . PHE A 1 638 ? -15.123 -0.152 45.888 1.00 84.88 638 PHE A O 1
ATOM 5027 N N . PHE A 1 639 ? -15.176 1.496 47.401 1.00 86.12 639 PHE A N 1
ATOM 5028 C CA . PHE A 1 639 ? -13.993 2.176 46.882 1.00 86.12 639 PHE A CA 1
ATOM 5029 C C . PHE A 1 639 ? -12.742 1.288 46.970 1.00 86.12 639 PHE A C 1
ATOM 5031 O O . PHE A 1 639 ? -12.023 1.135 45.981 1.00 86.12 639 PHE A O 1
ATOM 5038 N N . ARG A 1 640 ? -12.505 0.635 48.115 1.00 89.81 640 ARG A N 1
ATOM 5039 C CA . ARG A 1 640 ? -11.388 -0.307 48.305 1.00 89.81 640 ARG A CA 1
ATOM 5040 C C . ARG A 1 640 ? -11.515 -1.553 47.436 1.00 89.81 640 ARG A C 1
ATOM 5042 O O . ARG A 1 640 ? -10.502 -2.055 46.940 1.00 89.81 640 ARG A O 1
ATOM 5049 N N . LEU A 1 641 ? -12.737 -2.051 47.245 1.00 89.31 641 LEU A N 1
ATOM 5050 C CA . LEU A 1 641 ? -13.010 -3.134 46.302 1.00 89.31 641 LEU A CA 1
ATOM 5051 C C . LEU A 1 641 ? -12.616 -2.717 44.878 1.00 89.31 641 LEU A C 1
ATOM 5053 O O . LEU A 1 641 ? -11.812 -3.407 44.255 1.00 89.31 641 LEU A O 1
ATOM 5057 N N . ALA A 1 642 ? -13.125 -1.581 44.394 1.00 89.00 642 ALA A N 1
ATOM 5058 C CA . ALA A 1 642 ? -12.829 -1.065 43.058 1.00 89.00 642 ALA A CA 1
ATOM 5059 C C . ALA A 1 642 ? -11.322 -0.847 42.857 1.00 89.00 642 ALA A C 1
ATOM 5061 O O . ALA A 1 642 ? -10.766 -1.294 41.862 1.00 89.00 642 ALA A O 1
ATOM 5062 N N . GLN A 1 643 ? -10.626 -0.272 43.843 1.00 92.25 643 GLN A N 1
ATOM 5063 C CA . GLN A 1 643 ? -9.172 -0.099 43.797 1.00 92.25 643 GLN A CA 1
ATOM 5064 C C . GLN A 1 643 ? -8.418 -1.437 43.679 1.00 92.25 643 GLN A C 1
ATOM 5066 O O . GLN A 1 643 ? -7.452 -1.543 42.923 1.00 92.25 643 GLN A O 1
ATOM 5071 N N . SER A 1 644 ? -8.854 -2.467 44.411 1.00 93.75 644 SER A N 1
ATOM 5072 C CA . SER A 1 644 ? -8.236 -3.801 44.364 1.00 93.75 644 SER A CA 1
ATOM 5073 C C . SER A 1 644 ? -8.478 -4.499 43.022 1.00 93.75 644 SER A C 1
ATOM 5075 O O . SER A 1 644 ? -7.578 -5.158 42.497 1.00 93.75 644 SER A O 1
ATOM 5077 N N . LEU A 1 645 ? -9.681 -4.343 42.459 1.00 91.81 645 LEU A N 1
ATOM 5078 C CA . LEU A 1 645 ? -10.027 -4.848 41.131 1.00 91.81 645 LEU A CA 1
ATOM 5079 C C . LEU A 1 645 ? -9.231 -4.123 40.044 1.00 91.81 645 LEU A C 1
ATOM 5081 O O . LEU A 1 645 ? -8.618 -4.792 39.218 1.00 91.81 645 LEU A O 1
ATOM 5085 N N . ASP A 1 646 ? -9.156 -2.792 40.086 1.00 92.12 646 ASP A N 1
ATOM 5086 C CA . ASP A 1 646 ? -8.378 -1.984 39.139 1.00 92.12 646 ASP A CA 1
ATOM 5087 C C . ASP A 1 646 ? -6.895 -2.392 39.159 1.00 92.12 646 ASP A C 1
ATOM 5089 O O . ASP A 1 646 ? -6.268 -2.521 38.107 1.00 92.12 646 ASP A O 1
ATOM 5093 N N . GLN A 1 647 ? -6.335 -2.698 40.336 1.00 95.12 647 GLN A N 1
ATOM 5094 C CA . GLN A 1 647 ? -4.964 -3.201 40.451 1.00 95.12 647 GLN A CA 1
ATOM 5095 C C . GLN A 1 647 ? -4.794 -4.607 39.852 1.00 95.12 647 GLN A C 1
ATOM 5097 O O . GLN A 1 647 ? -3.794 -4.867 39.182 1.00 95.12 647 GLN A O 1
ATOM 5102 N N . ALA A 1 648 ? -5.750 -5.516 40.061 1.00 94.81 648 ALA A N 1
ATOM 5103 C CA . ALA A 1 648 ? -5.713 -6.847 39.456 1.00 94.81 648 ALA A CA 1
ATOM 5104 C C . ALA A 1 648 ? -5.823 -6.782 37.923 1.00 94.81 648 ALA A C 1
ATOM 5106 O O . ALA A 1 648 ? -5.050 -7.433 37.218 1.00 94.81 648 ALA A O 1
ATOM 5107 N N . ILE A 1 649 ? -6.731 -5.946 37.414 1.00 93.44 649 ILE A N 1
ATOM 5108 C CA . ILE A 1 649 ? -6.935 -5.703 35.983 1.00 93.44 649 ILE A CA 1
ATOM 5109 C C . ILE A 1 649 ? -5.676 -5.098 35.364 1.00 93.44 649 ILE A C 1
ATOM 5111 O O . ILE A 1 649 ? -5.227 -5.573 34.325 1.00 93.44 649 ILE A O 1
ATOM 5115 N N . ALA A 1 650 ? -5.056 -4.113 36.019 1.00 95.31 650 ALA A N 1
ATOM 5116 C CA . ALA A 1 650 ? -3.817 -3.503 35.546 1.00 95.31 650 ALA A CA 1
ATOM 5117 C C . ALA A 1 650 ? -2.672 -4.523 35.410 1.00 95.31 650 ALA A C 1
ATOM 5119 O O . ALA A 1 650 ? -1.890 -4.436 34.467 1.00 95.31 650 ALA A O 1
ATOM 5120 N N . ILE A 1 651 ? -2.582 -5.510 36.311 1.00 95.94 651 ILE A N 1
ATOM 5121 C CA . ILE A 1 651 ? -1.581 -6.587 36.223 1.00 95.94 651 ILE A CA 1
ATOM 5122 C C . ILE A 1 651 ? -1.845 -7.492 35.007 1.00 95.94 651 ILE A C 1
ATOM 5124 O O . ILE A 1 651 ? -0.901 -7.842 34.295 1.00 95.94 651 ILE A O 1
ATOM 5128 N N . GLU A 1 652 ? -3.100 -7.877 34.758 1.00 95.06 652 GLU A N 1
ATOM 5129 C CA . GLU A 1 652 ? -3.462 -8.724 33.610 1.00 95.06 652 GLU A CA 1
ATOM 5130 C C . GLU A 1 652 ? -3.330 -7.985 32.268 1.00 95.06 652 GLU A C 1
ATOM 5132 O O . GLU A 1 652 ? -2.773 -8.544 31.323 1.00 95.06 652 GLU A O 1
ATOM 5137 N N . LEU A 1 653 ? -3.753 -6.720 32.196 1.00 94.50 653 LEU A N 1
ATOM 5138 C CA . LEU A 1 653 ? -3.581 -5.872 31.011 1.00 94.50 653 LEU A CA 1
ATOM 5139 C C . LEU A 1 653 ? -2.108 -5.650 30.689 1.00 94.50 653 LEU A C 1
ATOM 5141 O O . LEU A 1 653 ? -1.692 -5.885 29.558 1.00 94.50 653 LEU A O 1
ATOM 5145 N N . ALA A 1 654 ? -1.297 -5.297 31.692 1.00 95.81 654 ALA A N 1
ATOM 5146 C CA . ALA A 1 654 ? 0.135 -5.121 31.492 1.00 95.81 654 ALA A CA 1
ATOM 5147 C C . ALA A 1 654 ? 0.782 -6.399 30.940 1.00 95.81 654 ALA A C 1
ATOM 5149 O O . ALA A 1 654 ? 1.664 -6.321 30.088 1.00 95.81 654 ALA A O 1
ATOM 5150 N N . TYR A 1 655 ? 0.355 -7.585 31.379 1.00 95.94 655 TYR A N 1
ATOM 5151 C CA . TYR A 1 655 ? 0.836 -8.834 30.792 1.00 95.94 655 TYR A CA 1
ATOM 5152 C C . TYR A 1 655 ? 0.448 -8.979 29.319 1.00 95.94 655 TYR A C 1
ATOM 5154 O O . TYR A 1 655 ? 1.325 -9.266 28.504 1.00 95.94 655 TYR A O 1
ATOM 5162 N N . LEU A 1 656 ? -0.823 -8.754 28.969 1.00 95.44 656 LEU A N 1
ATOM 5163 C CA . LEU A 1 656 ? -1.291 -8.842 27.583 1.00 95.44 656 LEU A CA 1
ATOM 5164 C C . LEU A 1 656 ? -0.563 -7.843 26.670 1.00 95.44 656 LEU A C 1
ATOM 5166 O O . LEU A 1 656 ? -0.119 -8.231 25.589 1.00 95.44 656 LEU A O 1
ATOM 5170 N N . ASP A 1 657 ? -0.364 -6.602 27.121 1.00 96.12 657 ASP A N 1
ATOM 5171 C CA . ASP A 1 657 ? 0.356 -5.558 26.381 1.00 96.12 657 ASP A CA 1
ATOM 5172 C C . ASP A 1 657 ? 1.825 -5.923 26.148 1.00 96.12 657 ASP A C 1
ATOM 5174 O O . ASP A 1 657 ? 2.347 -5.794 25.033 1.00 96.12 657 ASP A O 1
ATOM 5178 N N . ASN A 1 658 ? 2.508 -6.403 27.193 1.00 96.75 658 ASN A N 1
ATOM 5179 C CA . ASN A 1 658 ? 3.906 -6.821 27.096 1.00 96.75 658 ASN A CA 1
ATOM 5180 C C . ASN A 1 658 ? 4.050 -8.076 26.225 1.00 96.75 658 ASN A C 1
ATOM 5182 O O . ASN A 1 658 ? 4.992 -8.157 25.438 1.00 96.75 658 ASN A O 1
ATOM 5186 N N . LEU A 1 659 ? 3.115 -9.027 26.314 1.00 96.38 659 LEU A N 1
ATOM 5187 C CA . LEU A 1 659 ? 3.108 -10.235 25.490 1.00 96.38 659 LEU A CA 1
ATOM 5188 C C . LEU A 1 659 ? 2.840 -9.922 24.016 1.00 96.38 659 LEU A C 1
ATOM 5190 O O . LEU A 1 659 ? 3.548 -10.436 23.151 1.00 96.38 659 LEU A O 1
ATOM 5194 N N . ASN A 1 660 ? 1.875 -9.048 23.715 1.00 96.69 660 ASN A N 1
ATOM 5195 C CA . ASN A 1 660 ? 1.652 -8.580 22.349 1.00 96.69 660 ASN A CA 1
ATOM 5196 C C . ASN A 1 660 ? 2.906 -7.864 21.836 1.00 96.69 660 ASN A C 1
ATOM 5198 O O . ASN A 1 660 ? 3.444 -8.253 20.807 1.00 96.69 660 ASN A O 1
ATOM 5202 N N . SER A 1 661 ? 3.448 -6.904 22.591 1.00 97.00 661 SER A N 1
ATOM 5203 C CA . SER A 1 661 ? 4.664 -6.170 22.207 1.00 97.00 661 SER A CA 1
ATOM 5204 C C . SER A 1 661 ? 5.861 -7.092 21.949 1.00 97.00 661 SER A C 1
ATOM 5206 O O . SER A 1 661 ? 6.586 -6.909 20.970 1.00 97.00 661 SER A O 1
ATOM 5208 N N . TYR A 1 662 ? 6.048 -8.113 22.787 1.00 97.19 662 TYR A N 1
ATOM 5209 C CA . TYR A 1 662 ? 7.054 -9.152 22.586 1.00 97.19 662 TYR A CA 1
ATOM 5210 C C . TYR A 1 662 ? 6.816 -9.909 21.275 1.00 97.19 662 TYR A C 1
ATOM 5212 O O . TYR A 1 662 ? 7.714 -9.993 20.437 1.00 97.19 662 TYR A O 1
ATOM 5220 N N . ASN A 1 663 ? 5.596 -10.404 21.059 1.00 96.50 663 ASN A N 1
ATOM 5221 C CA . ASN A 1 663 ? 5.233 -11.160 19.863 1.00 96.50 663 ASN A CA 1
ATOM 5222 C C . ASN A 1 663 ? 5.386 -10.331 18.581 1.00 96.50 663 ASN A C 1
ATOM 5224 O O . ASN A 1 663 ? 5.905 -10.844 17.593 1.00 96.50 663 ASN A O 1
ATOM 5228 N N . GLN A 1 664 ? 5.019 -9.047 18.597 1.00 96.62 664 GLN A N 1
ATOM 5229 C CA . GLN A 1 664 ? 5.224 -8.134 17.467 1.00 96.62 664 GLN A CA 1
ATOM 5230 C C . GLN A 1 664 ? 6.712 -8.032 17.093 1.00 96.62 664 GLN A C 1
ATOM 5232 O O . GLN A 1 664 ? 7.056 -8.109 15.914 1.00 96.62 664 GLN A O 1
ATOM 5237 N N . ILE A 1 665 ? 7.609 -7.945 18.083 1.00 96.12 665 ILE A N 1
ATOM 5238 C CA . ILE A 1 665 ? 9.058 -7.929 17.837 1.00 96.12 665 ILE A CA 1
ATOM 5239 C C . ILE A 1 665 ? 9.556 -9.286 17.330 1.00 96.12 665 ILE A C 1
ATOM 5241 O O . ILE A 1 665 ? 10.394 -9.328 16.431 1.00 96.12 665 ILE A O 1
ATOM 5245 N N . VAL A 1 666 ? 9.054 -10.404 17.863 1.00 95.94 666 VAL A N 1
ATOM 5246 C CA . VAL A 1 666 ? 9.412 -11.738 17.351 1.00 95.94 666 VAL A CA 1
ATOM 5247 C C . VAL A 1 666 ? 9.035 -11.869 15.875 1.00 95.94 666 VAL A C 1
ATOM 5249 O O . VAL A 1 666 ? 9.828 -12.385 15.091 1.00 95.94 666 VAL A O 1
ATOM 5252 N N . LEU A 1 667 ? 7.866 -11.370 15.473 1.00 95.00 667 LEU A N 1
ATOM 5253 C CA . LEU A 1 667 ? 7.437 -11.360 14.073 1.00 95.00 667 LEU A CA 1
ATOM 5254 C C . LEU A 1 667 ? 8.316 -10.451 13.205 1.00 95.00 667 LEU A C 1
ATOM 5256 O O . LEU A 1 667 ? 8.671 -10.850 12.096 1.00 95.00 667 LEU A O 1
ATOM 5260 N N . ASP A 1 668 ? 8.729 -9.288 13.720 1.00 93.69 668 ASP A N 1
ATOM 5261 C CA . ASP A 1 668 ? 9.691 -8.408 13.043 1.00 93.69 668 ASP A CA 1
ATOM 5262 C C . ASP A 1 668 ? 11.050 -9.088 12.826 1.00 93.69 668 ASP A C 1
ATOM 5264 O O . ASP A 1 668 ? 11.681 -8.863 11.796 1.00 93.69 668 ASP A O 1
ATOM 5268 N N . ILE A 1 669 ? 11.502 -9.931 13.761 1.00 93.06 669 ILE A N 1
ATOM 5269 C CA . ILE A 1 669 ? 12.747 -10.700 13.618 1.00 93.06 669 ILE A CA 1
ATOM 5270 C C . ILE A 1 669 ? 12.567 -11.878 12.652 1.00 93.06 669 ILE A C 1
ATOM 5272 O O . ILE A 1 669 ? 13.415 -12.097 11.789 1.00 93.06 669 ILE A O 1
ATOM 5276 N N . ASN A 1 670 ? 11.486 -12.646 12.795 1.00 92.31 670 ASN A N 1
ATOM 5277 C CA . ASN A 1 670 ? 11.251 -13.871 12.021 1.00 92.31 670 ASN A CA 1
ATOM 5278 C C . ASN A 1 670 ? 11.028 -13.589 10.532 1.00 92.31 670 ASN A C 1
ATOM 5280 O O . ASN A 1 670 ? 11.390 -14.406 9.690 1.00 92.31 670 ASN A O 1
ATOM 5284 N N . TYR A 1 671 ? 10.440 -12.439 10.209 1.00 91.25 671 TYR A N 1
ATOM 5285 C CA . TYR A 1 671 ? 10.156 -12.014 8.840 1.00 91.25 671 TYR A CA 1
ATOM 5286 C C . TYR A 1 671 ? 10.861 -10.700 8.517 1.00 91.25 671 TYR A C 1
ATOM 5288 O O . TYR A 1 671 ? 10.297 -9.816 7.868 1.00 91.25 671 TYR A O 1
ATOM 5296 N N . MET A 1 672 ? 12.085 -10.542 9.022 1.00 87.94 672 MET A N 1
ATOM 5297 C CA . MET A 1 672 ? 12.797 -9.290 8.862 1.00 87.94 672 MET A CA 1
ATOM 5298 C C . MET A 1 672 ? 13.056 -8.999 7.385 1.00 87.94 672 MET A C 1
ATOM 5300 O O . MET A 1 672 ? 13.528 -9.848 6.632 1.00 87.94 672 MET A O 1
ATOM 5304 N N . THR A 1 673 ? 12.742 -7.768 7.004 1.00 82.38 673 THR A N 1
ATOM 5305 C CA . THR A 1 673 ? 13.091 -7.164 5.726 1.00 82.38 673 THR A CA 1
ATOM 5306 C C . THR A 1 673 ? 13.495 -5.728 6.023 1.00 82.38 673 THR A C 1
ATOM 5308 O O . THR A 1 673 ? 12.835 -5.040 6.807 1.00 82.38 673 THR A O 1
ATOM 5311 N N . LEU A 1 674 ? 14.611 -5.282 5.455 1.00 80.06 674 LEU A N 1
ATOM 5312 C CA . LEU A 1 674 ? 14.947 -3.862 5.437 1.00 80.06 674 LEU A CA 1
ATOM 5313 C C . LEU A 1 674 ? 14.323 -3.250 4.187 1.00 80.06 674 LEU A C 1
ATOM 5315 O O . LEU A 1 674 ? 14.514 -3.774 3.087 1.00 80.06 674 LEU A O 1
ATOM 5319 N N . GLU A 1 675 ? 13.580 -2.162 4.365 1.00 57.12 675 GLU A N 1
ATOM 5320 C CA . GLU A 1 675 ? 13.167 -1.322 3.244 1.00 57.12 675 GLU A CA 1
ATOM 5321 C C . GLU A 1 675 ? 14.420 -0.728 2.584 1.00 57.12 675 GLU A C 1
ATOM 5323 O O . GLU A 1 675 ? 15.366 -0.334 3.274 1.00 57.12 675 GLU A O 1
ATOM 5328 N N . ASN A 1 676 ? 14.441 -0.746 1.249 1.00 41.09 676 ASN A N 1
ATOM 5329 C CA . ASN A 1 676 ? 15.498 -0.131 0.442 1.00 41.09 676 ASN A CA 1
ATOM 5330 C C . ASN A 1 676 ? 15.263 1.364 0.270 1.00 41.09 676 ASN A C 1
ATOM 5332 O O . ASN A 1 676 ? 14.092 1.730 0.021 1.00 41.09 676 ASN A O 1
#

Radius of gyration: 40.33 Å; chains: 1; bounding box: 97×72×131 Å